Protein AF-A0A399ZUR5-F1 (afdb_monomer_lite)

Sequence (397 aa):
MTLDLLDHIRLSGPAFSEPFVRYNLEPELAKRRLLPKTSGAEGDELHSSWESYRHRLRELVMTGGPVRVCNHVLEPLVKRLGYDELAPAPAVQTREGLEEGGLLFTTASGARLRAWAAGFDEDLAAPARRGHAYRFSHLRVAQRVLLASGERIGLLTNGVELRILLCDPARPDSQIEIPIDPVWKRSRTVPDSYRLLLALCSPAGVTALPELVEGARLQQSRVTRELRTQARQAVEGFLQAVLDHPDNEERLAAHPDPDRLARRLWREGLVTVYRLLFILKLEASDDPARALGFASTSLWRNSFSPTVTLARYARQVLDHNLESGCLLEMGLRNLFRLFAEGLHCTELSVKPLGGALFGAHATPLLSDLRWDERGVAWLLDRLLWTPQKRGADARTR

pLDDT: mean 88.59, std 11.27, range [30.28, 98.75]

Secondary structure (DSSP, 8-state):
-----TTT-EEESSSS-HHHIIIIIHHHHHHTT-SPP-SHHHHHHHHHHHHHHHHHHHH--S---HHHHIIIIITTHHHHTT-SEEEEPPPEEETTEEE---EEEE-TT--EEEEEE-STT--TTSBSSTT--GGGBHHHHHHHHHHHTT-SEEEEE-SSEEEEEE--TTS--EEEEEEIIIIIHH-SS--HHHHHHHHHHSHHHHHHHHHHHHHHHHHHHHHHHHHHHHHHHHHHHHHHHHHT-GGGHHHHHT-S-HHHHHHHHHHHHHHHHHHHHHHHHHHS---TTTS-TTTTSHHHHHHT-IIIIIHHHHHHHHHH----TTHHHHHHHHHHHHHHH-EE-SS-EE----HHHHSTTSSHHHHHS---HHHHHHHHHHHHSPPPPTT-SS---

Radius of gyration: 26.9 Å; chains: 1; bounding box: 62×54×74 Å

Foldseek 3Di:
DQAPPPVFKDKDFQLFDPVCNRPPLVVVLVVLVLFFDCDDPSVVVLLVLLVVLLVLLLVPDQWWFQVSLCVSHPVSCLVVLPFDDKAFDAWFQFPVGTAGQAIWGAHPVGQIAHEGEGAAPDDQQDAPDPPDDSCNGVVNRNQRSCVRVVFQWYWYYNSQWIKIWGHDPVGDIMIMIGGCPPPSNPDSHCHSVNSVCSSCSHSSNSVCSVVSSVVNVVVVVVVVVLLVVLLVQLLVLQLVQLVPDPVCPVVLVVDPDPVVVVVLSSQLSVLLLVLVVQQVQQLPDPDCVSHQVLSPPPCCQCQADLQHNLLVVLCCCVVVVDCPPCRLVVNSVVNLVCQQVPDDDPRHGHDRPDDCRSNPPNRVPVVPTDGDSNSSSSSSCSNRWRDDDPDDDDTDD

Structure (mmCIF, N/CA/C/O backbone):
data_AF-A0A399ZUR5-F1
#
_entry.id   AF-A0A399ZUR5-F1
#
loop_
_atom_site.group_PDB
_atom_site.id
_atom_site.type_symbol
_atom_site.label_atom_id
_atom_site.label_alt_id
_atom_site.label_comp_id
_atom_site.label_asym_id
_atom_site.label_entity_id
_atom_site.label_seq_id
_atom_site.pdbx_PDB_ins_code
_atom_site.Cartn_x
_atom_site.Cartn_y
_atom_site.Cartn_z
_atom_site.occupancy
_atom_site.B_iso_or_equiv
_atom_site.auth_seq_id
_atom_site.auth_comp_id
_atom_site.auth_asym_id
_atom_site.auth_atom_id
_atom_site.pdbx_PDB_model_num
ATOM 1 N N . MET A 1 1 ? -9.290 -18.585 1.845 1.00 53.56 1 MET A N 1
ATOM 2 C CA . MET A 1 1 ? -9.753 -17.466 1.004 1.00 53.56 1 MET A CA 1
ATOM 3 C C . MET A 1 1 ? -8.789 -16.338 1.240 1.00 53.56 1 MET A C 1
ATOM 5 O O . MET A 1 1 ? -8.548 -16.060 2.408 1.00 53.56 1 MET A O 1
ATOM 9 N N . THR A 1 2 ? -8.234 -15.785 0.167 1.00 68.44 2 THR A N 1
ATOM 10 C CA . THR A 1 2 ? -7.285 -14.676 0.225 1.00 68.44 2 THR A CA 1
ATOM 11 C C . THR A 1 2 ? -7.969 -13.430 0.795 1.00 68.44 2 THR A C 1
ATOM 13 O O . THR A 1 2 ? -9.122 -13.191 0.443 1.00 68.44 2 THR A O 1
ATOM 16 N N . LEU A 1 3 ? -7.303 -12.667 1.665 1.00 78.00 3 LEU A N 1
ATOM 17 C CA . LEU A 1 3 ? -7.837 -11.413 2.202 1.00 78.00 3 LEU A CA 1
ATOM 18 C C . LEU A 1 3 ? -7.955 -10.376 1.081 1.00 78.00 3 LEU A C 1
ATOM 20 O O . LEU A 1 3 ? -6.942 -9.925 0.543 1.00 78.00 3 LEU A O 1
ATOM 24 N N . ASP A 1 4 ? -9.178 -9.960 0.775 1.00 83.38 4 ASP A N 1
ATOM 25 C CA . ASP A 1 4 ? -9.443 -8.891 -0.181 1.00 83.38 4 ASP A CA 1
ATOM 26 C C . ASP A 1 4 ? -9.521 -7.544 0.550 1.00 83.38 4 ASP A C 1
ATOM 28 O O . ASP A 1 4 ? -10.554 -7.118 1.073 1.00 83.38 4 ASP A O 1
ATOM 32 N N . LEU A 1 5 ? -8.353 -6.921 0.707 1.00 86.00 5 LEU A N 1
ATOM 33 C CA . LEU A 1 5 ? -8.187 -5.728 1.538 1.00 86.00 5 LEU A CA 1
ATOM 34 C C . LEU A 1 5 ? -8.194 -4.433 0.735 1.00 86.00 5 LEU A C 1
ATOM 36 O O . LEU A 1 5 ? -8.761 -3.442 1.192 1.00 86.00 5 LEU A O 1
ATOM 40 N N . LEU A 1 6 ? -7.525 -4.417 -0.417 1.00 83.12 6 LEU A N 1
ATOM 41 C CA . LEU A 1 6 ? -7.164 -3.181 -1.117 1.00 83.12 6 LEU A CA 1
ATOM 42 C C . LEU A 1 6 ? -8.370 -2.449 -1.711 1.00 83.12 6 LEU A C 1
ATOM 44 O O . LEU A 1 6 ? -8.333 -1.228 -1.826 1.00 83.12 6 LEU A O 1
ATOM 48 N N . ASP A 1 7 ? -9.464 -3.164 -1.957 1.00 81.50 7 ASP A N 1
ATOM 49 C CA . ASP A 1 7 ? -10.730 -2.580 -2.404 1.00 81.50 7 ASP A CA 1
ATOM 50 C C . ASP A 1 7 ? -11.490 -1.871 -1.266 1.00 81.50 7 ASP A C 1
ATOM 52 O O . ASP A 1 7 ? -12.472 -1.155 -1.491 1.00 81.50 7 ASP A O 1
ATOM 56 N N . HIS A 1 8 ? -11.068 -2.073 -0.014 1.00 84.50 8 HIS A N 1
ATOM 57 C CA . HIS A 1 8 ? -11.822 -1.682 1.180 1.00 84.50 8 HIS A CA 1
ATOM 58 C C . HIS A 1 8 ? -11.014 -0.896 2.215 1.00 84.50 8 HIS A C 1
ATOM 60 O O . HIS A 1 8 ? -11.587 -0.470 3.219 1.00 84.50 8 HIS A O 1
ATOM 66 N N . ILE A 1 9 ? -9.714 -0.687 1.998 1.00 91.38 9 ILE A N 1
ATOM 67 C CA . ILE A 1 9 ? -8.847 0.113 2.871 1.00 91.38 9 ILE A CA 1
ATOM 68 C C . ILE A 1 9 ? -8.021 1.101 2.051 1.00 91.38 9 ILE A C 1
ATOM 70 O O . ILE A 1 9 ? -7.753 0.876 0.875 1.00 91.38 9 ILE A O 1
ATOM 74 N N . ARG A 1 10 ? -7.546 2.175 2.687 1.00 90.50 10 ARG A N 1
ATOM 75 C CA . ARG A 1 10 ? -6.515 3.048 2.109 1.00 90.50 10 ARG A CA 1
ATOM 76 C C . ARG A 1 10 ? -5.242 2.956 2.930 1.00 90.50 10 ARG A C 1
ATOM 78 O O . ARG A 1 10 ? -5.274 3.000 4.157 1.00 90.50 10 ARG A O 1
ATOM 85 N N . LEU A 1 11 ? -4.115 2.824 2.242 1.00 90.25 11 LEU A N 1
ATOM 86 C CA . LEU A 1 11 ? -2.793 2.754 2.853 1.00 90.25 11 LEU A CA 1
ATOM 87 C C . LEU A 1 11 ? -2.078 4.089 2.665 1.00 90.25 11 LEU A C 1
ATOM 89 O O . LEU A 1 11 ? -2.054 4.644 1.566 1.00 90.25 11 LEU A O 1
ATOM 93 N N . SER A 1 12 ? -1.450 4.581 3.726 1.00 86.25 12 SER A N 1
ATOM 94 C CA . SER A 1 12 ? -0.577 5.751 3.673 1.00 86.25 12 SER A CA 1
ATOM 95 C C . SER A 1 12 ? 0.678 5.499 4.503 1.00 86.25 12 SER A C 1
ATOM 97 O O . SER A 1 12 ? 0.618 4.882 5.564 1.00 86.25 12 SER A O 1
ATOM 99 N N . GLY A 1 13 ? 1.823 5.970 4.012 1.00 85.69 13 GLY A N 1
ATOM 100 C CA . GLY A 1 13 ? 3.133 5.754 4.628 1.00 85.69 13 GLY A CA 1
ATOM 101 C C . GLY A 1 13 ? 3.808 4.419 4.260 1.00 85.69 13 GLY A C 1
ATOM 102 O O . GLY A 1 13 ? 3.255 3.616 3.509 1.00 85.69 13 GLY A O 1
ATOM 103 N N . PRO A 1 14 ? 5.057 4.206 4.718 1.00 87.31 14 PRO A N 1
ATOM 104 C CA . PRO A 1 14 ? 5.902 3.100 4.264 1.00 87.31 14 PRO A CA 1
ATOM 105 C C . PRO A 1 14 ? 5.756 1.767 5.022 1.00 87.31 14 PRO A C 1
ATOM 107 O O . PRO A 1 14 ? 6.392 0.800 4.613 1.00 87.31 14 PRO A O 1
ATOM 110 N N . ALA A 1 15 ? 4.997 1.684 6.122 1.00 91.38 15 ALA A N 1
ATOM 111 C CA . ALA A 1 15 ? 4.987 0.494 6.986 1.00 91.38 15 ALA A CA 1
ATOM 112 C C . ALA A 1 15 ? 4.509 -0.773 6.260 1.00 91.38 15 ALA A C 1
ATOM 114 O O . ALA A 1 15 ? 5.125 -1.830 6.392 1.00 91.38 15 ALA A O 1
ATOM 115 N N . PHE A 1 16 ? 3.450 -0.651 5.455 1.00 91.19 16 PHE A N 1
ATOM 116 C CA . PHE A 1 16 ? 2.972 -1.713 4.578 1.00 91.19 16 PHE A CA 1
ATOM 117 C C . PHE A 1 16 ? 2.807 -1.179 3.160 1.00 91.19 16 PHE A C 1
ATOM 119 O O . PHE A 1 16 ? 1.973 -0.317 2.895 1.00 91.19 16 PHE A O 1
ATOM 126 N N . SER A 1 17 ? 3.607 -1.710 2.237 1.00 85.56 17 SER A N 1
ATOM 127 C CA . SER A 1 17 ? 3.433 -1.434 0.812 1.00 85.56 17 SER A CA 1
ATOM 128 C C . SER A 1 17 ? 2.239 -2.209 0.254 1.00 85.56 17 SER A C 1
ATOM 130 O O . SER A 1 17 ? 1.956 -3.320 0.703 1.00 85.56 17 SER A O 1
ATOM 132 N N . GLU A 1 18 ? 1.574 -1.662 -0.763 1.00 84.19 18 GLU A N 1
ATOM 133 C CA . GLU A 1 18 ? 0.450 -2.333 -1.424 1.00 84.19 18 GLU A CA 1
ATOM 134 C C . GLU A 1 18 ? 0.791 -3.764 -1.900 1.00 84.19 18 GLU A C 1
ATOM 136 O O . GLU A 1 18 ? 0.020 -4.676 -1.592 1.00 84.19 18 GLU A O 1
ATOM 141 N N . PRO A 1 19 ? 1.956 -4.038 -2.534 1.00 81.94 19 PRO A N 1
ATOM 142 C CA . PRO A 1 19 ? 2.322 -5.406 -2.901 1.00 81.94 19 PRO A CA 1
ATOM 143 C C . PRO A 1 19 ? 2.456 -6.339 -1.694 1.00 81.94 19 PRO A C 1
ATOM 145 O O . PRO A 1 19 ? 2.047 -7.496 -1.760 1.00 81.94 19 PRO A O 1
ATOM 148 N N . PHE A 1 20 ? 3.001 -5.846 -0.577 1.00 88.44 20 PHE A N 1
ATOM 149 C CA . PHE A 1 20 ? 3.108 -6.648 0.639 1.00 88.44 20 PHE A CA 1
ATOM 150 C C . PHE A 1 20 ? 1.724 -7.006 1.187 1.00 88.44 20 PHE A C 1
ATOM 152 O O . PHE A 1 20 ? 1.493 -8.162 1.533 1.00 88.44 20 PHE A O 1
ATOM 159 N N . VAL A 1 21 ? 0.792 -6.048 1.219 1.00 89.94 21 VAL A N 1
ATOM 160 C CA . VAL A 1 21 ? -0.595 -6.297 1.642 1.00 89.94 21 VAL A CA 1
ATOM 161 C C . VAL A 1 21 ? -1.270 -7.324 0.736 1.00 89.94 21 VAL A C 1
ATOM 163 O O . VAL A 1 21 ? -1.877 -8.263 1.243 1.00 89.94 21 VAL A O 1
ATOM 166 N N . ARG A 1 22 ? -1.098 -7.196 -0.585 1.00 85.00 22 ARG A N 1
ATOM 167 C CA . ARG A 1 22 ? -1.724 -8.073 -1.583 1.00 85.00 22 ARG A CA 1
ATOM 168 C C . ARG A 1 22 ? -1.216 -9.517 -1.536 1.00 85.00 22 ARG A C 1
ATOM 170 O O . ARG A 1 22 ? -2.002 -10.439 -1.711 1.00 85.00 22 ARG A O 1
ATOM 177 N N . TYR A 1 23 ? 0.087 -9.721 -1.333 1.00 83.38 23 TYR A N 1
ATOM 178 C CA . TYR A 1 23 ? 0.712 -11.032 -1.565 1.00 83.38 23 TYR A CA 1
ATOM 179 C C . TYR A 1 23 ? 1.336 -11.685 -0.330 1.00 83.38 23 TYR A C 1
ATOM 181 O O . TYR A 1 23 ? 1.605 -12.887 -0.347 1.00 83.38 23 TYR A O 1
ATOM 189 N N . ASN A 1 24 ? 1.621 -10.930 0.733 1.00 89.56 24 ASN A N 1
ATOM 190 C CA . ASN A 1 24 ? 2.443 -11.422 1.843 1.00 89.56 24 ASN A CA 1
ATOM 191 C C . ASN A 1 24 ? 1.824 -11.224 3.225 1.00 89.56 24 ASN A C 1
ATOM 193 O O . ASN A 1 24 ? 2.111 -12.022 4.115 1.00 89.56 24 ASN A O 1
ATOM 197 N N . LEU A 1 25 ? 0.975 -10.213 3.414 1.00 92.88 25 LEU A N 1
ATOM 198 C CA . LEU A 1 25 ? 0.419 -9.897 4.725 1.00 92.88 25 LEU A CA 1
ATOM 199 C C . LEU A 1 25 ? -0.389 -11.066 5.295 1.00 92.88 25 LEU A C 1
ATOM 201 O O . LEU A 1 25 ? -0.134 -11.483 6.420 1.00 92.88 25 LEU A O 1
ATOM 205 N N . GLU A 1 26 ? -1.313 -11.639 4.525 1.00 92.38 26 GLU A N 1
ATOM 206 C CA . GLU A 1 26 ? -2.107 -12.780 4.991 1.00 92.38 26 GLU A CA 1
ATOM 207 C C . GLU A 1 26 ? -1.239 -14.000 5.359 1.00 92.38 26 GLU A C 1
ATOM 209 O O . GLU A 1 26 ? -1.382 -14.476 6.488 1.00 92.38 26 GLU A O 1
ATOM 214 N N . PRO A 1 27 ? -0.307 -14.488 4.509 1.00 91.88 27 PRO A N 1
ATOM 215 C CA . PRO A 1 27 ? 0.620 -15.549 4.901 1.00 91.88 27 PRO A CA 1
ATOM 216 C C . PRO A 1 27 ? 1.404 -15.249 6.185 1.00 91.88 27 PRO A C 1
ATOM 218 O O . PRO A 1 27 ? 1.560 -16.131 7.032 1.00 91.88 27 PRO A O 1
ATOM 221 N N . GLU A 1 28 ? 1.887 -14.015 6.361 1.00 94.19 28 GLU A N 1
ATOM 222 C CA . GLU A 1 28 ? 2.661 -13.615 7.542 1.00 94.19 28 GLU A CA 1
ATOM 223 C C . GLU A 1 28 ? 1.810 -13.555 8.820 1.00 94.19 28 GLU A C 1
ATOM 225 O O . GLU A 1 28 ? 2.293 -13.933 9.895 1.00 94.19 28 GLU A O 1
ATOM 230 N N . LEU A 1 29 ? 0.544 -13.135 8.714 1.00 95.44 29 LEU A N 1
ATOM 231 C CA . LEU A 1 29 ? -0.417 -13.159 9.819 1.00 95.44 29 LEU A CA 1
ATOM 232 C C . LEU A 1 29 ? -0.864 -14.593 10.146 1.00 95.44 29 LEU A C 1
ATOM 234 O O . LEU A 1 29 ? -0.933 -14.967 11.318 1.00 95.44 29 LEU A O 1
ATOM 238 N N . ALA A 1 30 ? -1.113 -15.424 9.130 1.00 92.81 30 ALA A N 1
ATOM 239 C CA . ALA A 1 30 ? -1.493 -16.826 9.289 1.00 92.81 30 ALA A CA 1
ATOM 240 C C . ALA A 1 30 ? -0.376 -17.649 9.947 1.00 92.81 30 ALA A C 1
ATOM 242 O O . ALA A 1 30 ? -0.632 -18.407 10.883 1.00 92.81 30 ALA A O 1
ATOM 243 N N . LYS A 1 31 ? 0.883 -17.442 9.531 1.00 93.31 31 LYS A N 1
ATOM 244 C CA . LYS A 1 31 ? 2.070 -18.064 10.143 1.00 93.31 31 LYS A CA 1
ATOM 245 C C . LYS A 1 31 ? 2.164 -17.777 11.644 1.00 93.31 31 LYS A C 1
ATOM 247 O O . LYS A 1 31 ? 2.582 -18.641 12.411 1.00 93.31 31 LYS A O 1
ATOM 252 N N . ARG A 1 32 ? 1.750 -16.578 12.058 1.00 94.62 32 ARG A N 1
ATOM 253 C CA . ARG A 1 32 ? 1.715 -16.136 13.460 1.00 94.62 32 ARG A CA 1
ATOM 254 C C . ARG A 1 32 ? 0.411 -16.478 14.180 1.00 94.62 32 ARG A C 1
ATOM 256 O O . ARG A 1 32 ? 0.279 -16.151 15.352 1.00 94.62 32 ARG A O 1
ATOM 263 N N . ARG A 1 33 ? -0.528 -17.153 13.505 1.00 94.56 33 ARG A N 1
ATOM 264 C CA . ARG A 1 33 ? -1.856 -17.515 14.027 1.00 94.56 33 ARG A CA 1
ATOM 265 C C . ARG A 1 33 ? -2.650 -16.298 14.522 1.00 94.56 33 ARG A C 1
ATOM 267 O O . ARG A 1 33 ? -3.378 -16.395 15.501 1.00 94.56 33 ARG A O 1
ATOM 274 N N . LEU A 1 34 ? -2.488 -15.158 13.846 1.00 95.50 34 LEU A N 1
ATOM 275 C CA . LEU A 1 34 ? -3.162 -13.902 14.196 1.00 95.50 34 LEU A CA 1
ATOM 276 C C . LEU A 1 34 ? -4.521 -13.744 13.510 1.00 95.50 34 LEU A C 1
ATOM 278 O O . LEU A 1 34 ? -5.352 -12.968 13.970 1.00 95.50 34 LEU A O 1
ATOM 282 N N . LEU A 1 35 ? -4.749 -14.443 12.394 1.00 93.31 35 LEU A N 1
ATOM 283 C CA . LEU A 1 35 ? -6.020 -14.354 11.681 1.00 93.31 35 LEU A CA 1
ATOM 284 C C . LEU A 1 35 ? -7.082 -15.225 12.356 1.00 93.31 35 LEU A C 1
ATOM 286 O O . LEU A 1 35 ? -6.835 -16.420 12.543 1.00 93.31 35 LEU A O 1
ATOM 290 N N . PRO A 1 36 ? -8.272 -14.670 12.642 1.00 89.50 36 PRO A N 1
ATOM 291 C CA . PRO A 1 36 ? -9.386 -15.466 13.131 1.00 89.50 36 PRO A CA 1
ATOM 292 C C . PRO A 1 36 ? -9.854 -16.429 12.037 1.00 89.50 36 PRO A C 1
ATOM 294 O O . PRO A 1 36 ? -9.847 -16.089 10.839 1.00 89.50 36 PRO A O 1
ATOM 297 N N . LYS A 1 37 ? -10.274 -17.632 12.437 1.00 87.62 37 LYS A N 1
ATOM 298 C CA . LYS A 1 37 ? -10.840 -18.595 11.488 1.00 87.62 37 LYS A CA 1
ATOM 299 C C . LYS A 1 37 ? -12.231 -18.151 11.050 1.00 87.62 37 LYS A C 1
ATOM 301 O O . LYS A 1 37 ? -13.008 -17.605 11.820 1.00 87.62 37 LYS A O 1
ATOM 306 N N . THR A 1 38 ? -12.556 -18.429 9.792 1.00 87.25 38 THR A N 1
ATOM 307 C CA . THR A 1 38 ? -13.847 -18.081 9.175 1.00 87.25 38 THR A CA 1
ATOM 308 C C . THR A 1 38 ? -14.752 -19.290 8.955 1.00 87.25 38 THR A C 1
ATOM 310 O O . THR A 1 38 ? -15.735 -19.196 8.230 1.00 87.25 38 THR A O 1
ATOM 313 N N . SER A 1 39 ? -14.413 -20.443 9.535 1.00 86.38 39 SER A N 1
ATOM 314 C CA . SER A 1 39 ? -15.142 -21.700 9.337 1.00 86.38 39 SER A CA 1
ATOM 315 C C . SER A 1 39 ? -15.297 -22.459 10.651 1.00 86.38 39 SER A C 1
ATOM 317 O O . SER A 1 39 ? -14.460 -22.320 11.546 1.00 86.38 39 SER A O 1
ATOM 319 N N . GLY A 1 40 ? -16.354 -23.269 10.742 1.00 90.94 40 GLY A N 1
ATOM 320 C CA . GLY A 1 40 ? -16.732 -23.978 11.965 1.00 90.94 40 GLY A CA 1
ATOM 321 C C . GLY A 1 40 ? -17.235 -23.032 13.059 1.00 90.94 40 GLY A C 1
ATOM 322 O O . GLY A 1 40 ? -17.515 -21.866 12.793 1.00 90.94 40 GLY A O 1
ATOM 323 N N . ALA A 1 41 ? -17.281 -23.528 14.299 1.00 91.12 41 ALA A N 1
ATOM 324 C CA . ALA A 1 41 ? -17.815 -22.787 15.446 1.00 91.12 41 ALA A CA 1
ATOM 325 C C . ALA A 1 41 ? -17.152 -21.409 15.652 1.00 91.12 41 ALA A C 1
ATOM 327 O O . ALA A 1 41 ? -17.837 -20.423 15.891 1.00 91.12 41 ALA A O 1
ATOM 328 N N . GLU A 1 42 ? -15.830 -21.314 15.470 1.00 88.75 42 GLU A N 1
ATOM 329 C CA . GLU A 1 42 ? -15.084 -20.047 15.572 1.00 88.75 42 GLU A CA 1
ATOM 330 C C . GLU A 1 42 ? -15.522 -19.030 14.496 1.00 88.75 42 GLU A C 1
ATOM 332 O O . GLU A 1 42 ? -15.595 -17.829 14.750 1.00 88.75 42 GLU A O 1
ATOM 337 N N . GLY A 1 43 ? -15.866 -19.512 13.295 1.00 92.19 43 GLY A N 1
ATOM 338 C CA . GLY A 1 43 ? -16.413 -18.681 12.223 1.00 92.19 43 GLY A CA 1
ATOM 339 C C . GLY A 1 43 ? -17.826 -18.176 12.525 1.00 92.19 43 GLY A C 1
ATOM 340 O O . GLY A 1 43 ? -18.122 -17.007 12.269 1.00 92.19 43 GLY A O 1
ATOM 341 N N . ASP A 1 44 ? -18.672 -19.024 13.112 1.00 93.12 44 ASP A N 1
ATOM 342 C CA . ASP A 1 44 ? -20.039 -18.664 13.511 1.00 93.12 44 ASP A CA 1
ATOM 343 C C . ASP A 1 44 ? -20.038 -17.628 14.650 1.00 93.12 44 ASP A C 1
ATOM 345 O O . ASP A 1 44 ? -20.806 -16.657 14.632 1.00 93.12 44 ASP A O 1
ATOM 349 N N . GLU A 1 45 ? -19.121 -17.775 15.611 1.00 93.94 45 GLU A N 1
ATOM 350 C CA . GLU A 1 45 ? -18.876 -16.798 16.677 1.00 93.94 45 GLU A CA 1
ATOM 351 C C . GLU A 1 45 ? -18.376 -15.461 16.118 1.00 93.94 45 GLU A C 1
ATOM 353 O O . GLU A 1 45 ? -18.889 -14.400 16.491 1.00 93.94 45 GLU A O 1
ATOM 358 N N . LEU A 1 46 ? -17.422 -15.491 15.180 1.00 95.25 46 LEU A N 1
ATOM 359 C CA . LEU A 1 46 ? -16.919 -14.290 14.512 1.00 95.25 46 LEU A CA 1
ATOM 360 C C . LEU A 1 46 ? -18.039 -13.556 13.765 1.00 95.25 46 LEU A C 1
ATOM 362 O O . LEU A 1 46 ? -18.144 -12.331 13.862 1.00 95.25 46 LEU A O 1
ATOM 366 N N . HIS A 1 47 ? -18.895 -14.290 13.051 1.00 95.81 47 HIS A N 1
ATOM 367 C CA . HIS A 1 47 ? -20.031 -13.715 12.337 1.00 95.81 47 HIS A CA 1
ATOM 368 C C . HIS A 1 47 ? -21.049 -13.079 13.293 1.00 95.81 47 HIS A C 1
ATOM 370 O O . HIS A 1 47 ? -21.455 -11.933 13.096 1.00 95.81 47 HIS A O 1
ATOM 376 N N . SER A 1 48 ? -21.399 -13.773 14.377 1.00 95.62 48 SER A N 1
ATOM 377 C CA . SER A 1 48 ? -22.325 -13.271 15.402 1.00 95.62 48 SER A CA 1
ATOM 378 C C . SER A 1 48 ? -21.778 -12.026 16.117 1.00 95.62 48 SER A C 1
ATOM 380 O O . SER A 1 48 ? -22.498 -11.048 16.358 1.00 95.62 48 SER A O 1
ATOM 382 N N . SER A 1 49 ? -20.475 -12.032 16.415 1.00 95.94 49 SER A N 1
ATOM 383 C CA . SER A 1 49 ? -19.754 -10.896 16.995 1.00 95.94 49 SER A CA 1
ATOM 384 C C . SER A 1 49 ? -19.742 -9.689 16.055 1.00 95.94 49 SER A C 1
ATOM 386 O O . SER A 1 49 ? -19.977 -8.560 16.512 1.00 95.94 49 SER A O 1
ATOM 388 N N . TRP A 1 50 ? -19.512 -9.926 14.758 1.00 97.25 50 TRP A N 1
ATOM 389 C CA . TRP A 1 50 ? -19.552 -8.908 13.711 1.00 97.25 50 TRP A CA 1
ATOM 390 C C . TRP A 1 50 ? -20.942 -8.296 13.560 1.00 97.25 50 TRP A C 1
ATOM 392 O O . TRP A 1 50 ? -21.058 -7.077 13.622 1.00 97.25 50 TRP A O 1
ATOM 402 N N . GLU A 1 51 ? -21.999 -9.099 13.426 1.00 97.00 51 GLU A N 1
ATOM 403 C CA . GLU A 1 51 ? -23.365 -8.581 13.270 1.00 97.00 51 GLU A CA 1
ATOM 404 C C . GLU A 1 51 ? -23.779 -7.721 14.471 1.00 97.00 51 GLU A C 1
ATOM 406 O O . GLU A 1 51 ? -24.311 -6.620 14.306 1.00 97.00 51 GLU A O 1
ATOM 411 N N . SER A 1 52 ? -23.417 -8.147 15.684 1.00 96.50 52 SER A N 1
ATOM 412 C CA . SER A 1 52 ? -23.630 -7.353 16.898 1.00 96.50 52 SER A CA 1
ATOM 413 C C . SER A 1 52 ? -22.859 -6.025 16.875 1.00 96.50 52 SER A C 1
ATOM 415 O O . SER A 1 52 ? -23.382 -4.994 17.296 1.00 96.50 52 SER A O 1
ATOM 417 N N . TYR A 1 53 ? -21.616 -6.018 16.379 1.00 97.81 53 TYR A N 1
ATOM 418 C CA . TYR A 1 53 ? -20.817 -4.793 16.272 1.00 97.81 53 TYR A CA 1
ATOM 419 C C . TYR A 1 53 ? -21.362 -3.854 15.199 1.00 97.81 53 TYR A C 1
ATOM 421 O O . TYR A 1 53 ? -21.568 -2.668 15.442 1.00 97.81 53 TYR A O 1
ATOM 429 N N . ARG A 1 54 ? -21.671 -4.398 14.026 1.00 96.94 54 ARG A N 1
ATOM 430 C CA . ARG A 1 54 ? -22.288 -3.681 12.918 1.00 96.94 54 ARG A CA 1
ATOM 431 C C . ARG A 1 54 ? -23.604 -3.031 13.330 1.00 96.94 54 ARG A C 1
ATOM 433 O O . ARG A 1 54 ? -23.869 -1.907 12.906 1.00 96.94 54 ARG A O 1
ATOM 440 N N . HIS A 1 55 ? -24.414 -3.693 14.157 1.00 95.44 55 HIS A N 1
ATOM 441 C CA . HIS A 1 55 ? -25.629 -3.094 14.705 1.00 95.44 55 HIS A CA 1
ATOM 442 C C . HIS A 1 55 ? -25.312 -1.826 15.512 1.00 95.44 55 HIS A C 1
ATOM 444 O O . HIS A 1 55 ? -25.871 -0.773 15.215 1.00 95.44 55 HIS A O 1
ATOM 450 N N . ARG A 1 56 ? -24.326 -1.880 16.422 1.00 95.56 56 ARG A N 1
ATOM 451 C CA . ARG A 1 56 ? -23.844 -0.696 17.163 1.00 95.56 56 ARG A CA 1
ATOM 452 C C . ARG A 1 56 ? -23.327 0.406 16.243 1.00 95.56 56 ARG A C 1
ATOM 454 O O . ARG A 1 56 ? -23.673 1.567 16.426 1.00 95.56 56 ARG A O 1
ATOM 461 N N . LEU A 1 57 ? -22.565 0.062 15.205 1.00 95.81 57 LEU A N 1
ATOM 462 C CA . LEU A 1 57 ? -22.092 1.045 14.225 1.00 95.81 57 LEU A CA 1
ATOM 463 C C . LEU A 1 57 ? -23.252 1.735 13.489 1.00 95.81 57 LEU A C 1
ATOM 465 O O . LEU A 1 57 ? -23.156 2.914 13.158 1.00 95.81 57 LEU A O 1
ATOM 469 N N . ARG A 1 58 ? -24.360 1.031 13.234 1.00 93.81 58 ARG A N 1
ATOM 470 C CA . ARG A 1 58 ? -25.556 1.600 12.590 1.00 93.81 58 ARG A CA 1
ATOM 471 C C . ARG A 1 58 ? -26.377 2.499 13.517 1.00 93.81 58 ARG A C 1
ATOM 473 O O . ARG A 1 58 ? -27.068 3.377 13.011 1.00 93.81 58 ARG A O 1
ATOM 480 N N . GLU A 1 59 ? -26.295 2.307 14.832 1.00 93.25 59 GLU A N 1
ATOM 481 C CA . GLU A 1 59 ? -26.921 3.185 15.836 1.00 93.25 59 GLU A CA 1
ATOM 482 C C . GLU A 1 59 ? -26.206 4.546 15.960 1.00 93.25 59 GLU A C 1
ATOM 484 O O . GLU A 1 59 ? -26.766 5.510 16.498 1.00 93.25 59 GLU A O 1
ATOM 489 N N . LEU A 1 60 ? -24.980 4.660 15.431 1.00 91.44 60 LEU A N 1
ATOM 490 C CA . LEU A 1 60 ? -24.269 5.929 15.340 1.00 91.44 60 LEU A CA 1
ATOM 491 C C . LEU A 1 60 ? -24.932 6.840 14.291 1.00 91.44 60 LEU A C 1
ATOM 493 O O . LEU A 1 60 ? -24.684 6.736 13.086 1.00 91.44 60 LEU A O 1
ATOM 497 N N . VAL A 1 61 ? -25.795 7.727 14.790 1.00 79.31 61 VAL A N 1
ATOM 498 C CA . VAL A 1 61 ? -26.471 8.809 14.053 1.00 79.31 61 VAL A CA 1
ATOM 499 C C . VAL A 1 61 ? -25.440 9.789 13.473 1.00 79.31 61 VAL A C 1
ATOM 501 O O . VAL A 1 61 ? -24.354 9.930 14.029 1.00 79.31 61 VAL A O 1
ATOM 504 N N . MET A 1 62 ? -25.788 10.501 12.391 1.00 79.38 62 MET A N 1
ATOM 505 C CA . MET A 1 62 ? -24.892 11.429 11.672 1.00 79.38 62 MET A CA 1
ATOM 506 C C . MET A 1 62 ? -24.454 12.686 12.457 1.00 79.38 62 MET A C 1
ATOM 508 O O . MET A 1 62 ? -23.961 13.646 11.872 1.00 79.38 62 MET A O 1
ATOM 512 N N . THR A 1 63 ? -24.677 12.729 13.767 1.00 79.75 63 THR A N 1
ATOM 513 C CA . THR A 1 63 ? -24.241 13.806 14.655 1.00 79.75 63 THR A CA 1
ATOM 514 C C . THR A 1 63 ? -23.838 13.217 16.005 1.00 79.75 63 THR A C 1
ATOM 516 O O . THR A 1 63 ? -24.505 12.336 16.557 1.00 79.75 63 THR A O 1
ATOM 519 N N . GLY A 1 64 ? -22.729 13.696 16.567 1.00 84.38 64 GLY A N 1
ATOM 520 C CA . GLY A 1 64 ? -22.258 13.240 17.871 1.00 84.38 64 GLY A CA 1
ATOM 521 C C . GLY A 1 64 ? -20.861 13.742 18.203 1.00 84.38 64 GLY A C 1
ATOM 522 O O . GLY A 1 64 ? -20.029 13.893 17.319 1.00 84.38 64 GLY A O 1
ATOM 523 N N . GLY A 1 65 ? -20.602 13.998 19.485 1.00 93.38 65 GLY A N 1
ATOM 524 C CA . GLY A 1 65 ? -19.260 14.334 19.961 1.00 93.38 65 GLY A CA 1
ATOM 525 C C . GLY A 1 65 ? -18.359 13.102 20.157 1.00 93.38 65 GLY A C 1
ATOM 526 O O . GLY A 1 65 ? -18.839 11.967 20.049 1.00 93.38 65 GLY A O 1
ATOM 527 N N . PRO A 1 66 ? -17.085 13.319 20.536 1.00 94.56 66 PRO A N 1
ATOM 528 C CA . PRO A 1 66 ? -16.082 12.274 20.778 1.00 94.56 66 PRO A CA 1
ATOM 529 C C . PRO A 1 66 ? -16.553 11.103 21.645 1.00 94.56 66 PRO A C 1
ATOM 531 O O . PRO A 1 66 ? -16.320 9.945 21.311 1.00 94.56 66 PRO A O 1
ATOM 534 N N . VAL A 1 67 ? -17.279 11.390 22.732 1.00 95.56 67 VAL A N 1
ATOM 535 C CA . VAL A 1 67 ? -17.809 10.363 23.646 1.00 95.56 67 VAL A CA 1
ATOM 536 C C . VAL A 1 67 ? -18.792 9.443 22.925 1.00 95.56 67 VAL A C 1
ATOM 538 O O . VAL A 1 67 ? -18.700 8.227 23.028 1.00 95.56 67 VAL A O 1
ATOM 541 N N . ARG A 1 68 ? -19.710 9.993 22.121 1.00 95.94 68 ARG A N 1
ATOM 542 C CA . ARG A 1 68 ? -20.682 9.168 21.391 1.00 95.94 68 ARG A CA 1
ATOM 543 C C . ARG A 1 68 ? -19.987 8.270 20.368 1.00 95.94 68 ARG A C 1
ATOM 545 O O . ARG A 1 68 ? -20.353 7.101 20.258 1.00 95.94 68 ARG A O 1
ATOM 552 N N . VAL A 1 69 ? -19.002 8.807 19.644 1.00 97.12 69 VAL A N 1
ATOM 553 C CA . VAL A 1 69 ? -18.187 8.036 18.693 1.00 97.12 69 VAL A CA 1
ATOM 554 C C . VAL A 1 69 ? -17.436 6.918 19.419 1.00 97.12 69 VAL A C 1
ATOM 556 O O . VAL A 1 69 ? -17.504 5.770 18.985 1.00 97.12 69 VAL A O 1
ATOM 559 N N . CYS A 1 70 ? -16.804 7.213 20.559 1.00 97.50 70 CYS A N 1
ATOM 560 C CA . CYS A 1 70 ? -16.142 6.216 21.401 1.00 97.50 70 CYS A CA 1
ATOM 561 C C . CYS A 1 70 ? -17.086 5.062 21.767 1.00 97.50 70 CYS A C 1
ATOM 563 O O . CYS A 1 70 ? -16.763 3.904 21.503 1.00 97.50 70 CYS A O 1
ATOM 565 N N . ASN A 1 71 ? -18.282 5.373 22.270 1.00 97.19 71 ASN A N 1
ATOM 566 C CA . ASN A 1 71 ? -19.224 4.362 22.753 1.00 97.19 71 ASN A CA 1
ATOM 567 C C . ASN A 1 71 ? -19.763 3.441 21.647 1.00 97.19 71 ASN A C 1
ATOM 569 O O . ASN A 1 71 ? -20.103 2.289 21.902 1.00 97.19 71 ASN A O 1
ATOM 573 N N . HIS A 1 72 ? -19.853 3.927 20.405 1.00 97.38 72 HIS A N 1
ATOM 574 C CA . HIS A 1 72 ? -20.370 3.125 19.287 1.00 97.38 72 HIS A CA 1
ATOM 575 C C . HIS A 1 72 ? -19.264 2.421 18.495 1.00 97.38 72 HIS A C 1
ATOM 577 O O . HIS A 1 72 ? -19.517 1.370 17.906 1.00 97.38 72 HIS A O 1
ATOM 583 N N . VAL A 1 73 ? -18.051 2.984 18.460 1.00 97.69 73 VAL A N 1
ATOM 584 C CA . VAL A 1 73 ? -16.946 2.463 17.643 1.00 97.69 73 VAL A CA 1
ATOM 585 C C . VAL A 1 73 ? -15.910 1.725 18.481 1.00 97.69 73 VAL A C 1
ATOM 587 O O . VAL A 1 73 ? -15.578 0.596 18.131 1.00 97.69 73 VAL A O 1
ATOM 590 N N . LEU A 1 74 ? -15.400 2.329 19.559 1.00 98.38 74 LEU A N 1
ATOM 591 C CA . LEU A 1 74 ? -14.256 1.819 20.327 1.00 98.38 74 LEU A CA 1
ATOM 592 C C . LEU A 1 74 ? -14.672 0.905 21.483 1.00 98.38 74 LEU A C 1
ATOM 594 O O . LEU A 1 74 ? -14.123 -0.187 21.609 1.00 98.38 74 LEU A O 1
ATOM 598 N N . GLU A 1 75 ? -15.652 1.296 22.301 1.00 98.06 75 GLU A N 1
ATOM 599 C CA . GLU A 1 75 ? -16.103 0.478 23.440 1.00 98.06 75 GLU A CA 1
ATOM 600 C C . GLU A 1 75 ? -16.537 -0.941 23.027 1.00 98.06 75 GLU A C 1
ATOM 602 O O . GLU A 1 75 ? -16.110 -1.908 23.667 1.00 98.06 75 GLU A O 1
ATOM 607 N N . PRO A 1 76 ? -17.288 -1.149 21.923 1.00 98.00 76 PRO A N 1
ATOM 608 C CA . PRO A 1 76 ? -17.657 -2.499 21.511 1.00 98.00 76 PRO A CA 1
ATOM 609 C C . PRO A 1 76 ? -16.452 -3.344 21.079 1.00 98.00 76 PRO A C 1
ATOM 611 O O . PRO A 1 76 ? -16.552 -4.573 21.061 1.00 98.00 76 PRO A O 1
ATOM 614 N N . LEU A 1 77 ? -15.321 -2.724 20.728 1.00 98.25 77 LEU A N 1
ATOM 615 C CA . LEU A 1 77 ? -14.112 -3.433 20.321 1.00 98.25 77 LEU A CA 1
ATOM 616 C C . LEU A 1 77 ? -13.328 -4.018 21.497 1.00 98.25 77 LEU A C 1
ATOM 618 O O . LEU A 1 77 ? -12.549 -4.930 21.253 1.00 98.25 77 LEU A O 1
ATOM 622 N N . VAL A 1 78 ? -13.552 -3.583 22.745 1.00 98.19 78 VAL A N 1
ATOM 623 C CA . VAL A 1 78 ? -12.748 -3.994 23.919 1.00 98.19 78 VAL A CA 1
ATOM 624 C C . VAL A 1 78 ? -12.586 -5.507 23.996 1.00 98.19 78 VAL A C 1
ATOM 626 O O . VAL A 1 78 ? -11.487 -6.032 23.822 1.00 98.19 78 VAL A O 1
ATOM 629 N N . LYS A 1 79 ? -13.699 -6.227 24.153 1.00 96.94 79 LYS A N 1
ATOM 630 C CA . LYS A 1 79 ? -13.671 -7.690 24.261 1.00 96.94 79 LYS A CA 1
ATOM 631 C C . LYS A 1 79 ? -13.348 -8.371 22.933 1.00 96.94 79 LYS A C 1
ATOM 633 O O . LYS A 1 79 ? -12.723 -9.423 22.930 1.00 96.94 79 LYS A O 1
ATOM 638 N N . ARG A 1 80 ? -13.714 -7.756 21.802 1.00 97.19 80 ARG A N 1
ATOM 639 C CA . ARG A 1 80 ? -13.467 -8.299 20.452 1.00 97.19 80 ARG A CA 1
ATOM 640 C C . ARG A 1 80 ? -11.984 -8.321 20.095 1.00 97.19 80 ARG A C 1
ATOM 642 O O . ARG A 1 80 ? -11.539 -9.242 19.425 1.00 97.19 80 ARG A O 1
ATOM 649 N N . LEU A 1 81 ? -11.235 -7.326 20.559 1.00 97.56 81 LEU A N 1
ATOM 650 C CA . LEU A 1 81 ? -9.786 -7.237 20.410 1.00 97.56 81 LEU A CA 1
ATOM 651 C C . LEU A 1 81 ? -9.029 -8.031 21.488 1.00 97.56 81 LEU A C 1
ATOM 653 O O . LEU A 1 81 ? -7.811 -8.138 21.408 1.00 97.56 81 LEU A O 1
ATOM 657 N N . GLY A 1 82 ? -9.723 -8.611 22.472 1.00 96.88 82 GLY A N 1
ATOM 658 C CA . GLY A 1 82 ? -9.103 -9.378 23.555 1.00 96.88 82 GLY A CA 1
ATOM 659 C C . GLY A 1 82 ? -8.579 -8.524 24.713 1.00 96.88 82 GLY A C 1
ATOM 660 O O . GLY A 1 82 ? -7.650 -8.947 25.396 1.00 96.88 82 GLY A O 1
ATOM 661 N N . TYR A 1 83 ? -9.153 -7.337 24.929 1.00 98.44 83 TYR A N 1
ATOM 662 C CA . TYR A 1 83 ? -8.870 -6.482 26.084 1.00 98.44 83 TYR A CA 1
ATOM 663 C C . TYR A 1 83 ? -9.959 -6.585 27.152 1.00 98.44 83 TYR A C 1
ATOM 665 O O . TYR A 1 83 ? -11.086 -7.028 26.901 1.00 98.44 83 TYR A O 1
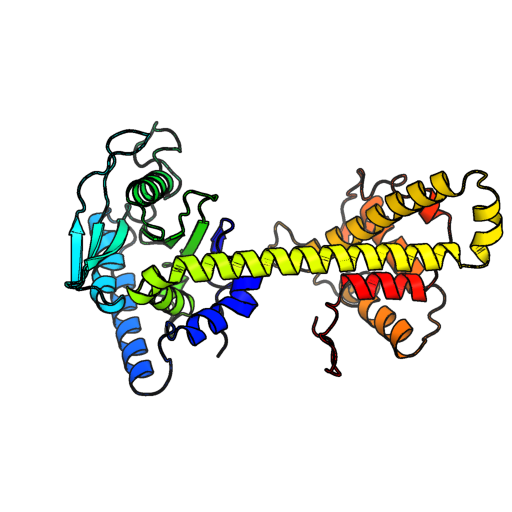ATOM 673 N N . ASP A 1 84 ? -9.614 -6.158 28.361 1.00 97.88 84 ASP A N 1
ATOM 674 C CA . ASP A 1 84 ? -10.493 -6.204 29.520 1.00 97.88 84 ASP A CA 1
ATOM 675 C C . ASP A 1 84 ? -11.280 -4.918 29.719 1.00 97.88 84 ASP A C 1
ATOM 677 O O . ASP A 1 84 ? -12.473 -4.983 30.021 1.00 97.88 84 ASP A O 1
ATOM 681 N N . GLU A 1 85 ? -10.630 -3.782 29.491 1.00 97.38 85 GLU A N 1
ATOM 682 C CA . GLU A 1 85 ? -11.145 -2.455 29.807 1.00 97.38 85 GLU A CA 1
ATOM 683 C C . GLU A 1 85 ? -10.726 -1.430 28.744 1.00 97.38 85 GLU A C 1
ATOM 685 O O . GLU A 1 85 ? -9.718 -1.612 28.057 1.00 97.38 85 GLU A O 1
ATOM 690 N N . LEU A 1 86 ? -11.511 -0.354 28.626 1.00 98.19 86 LEU A N 1
ATOM 691 C CA . LEU A 1 86 ? -11.153 0.886 27.941 1.00 98.19 86 LEU A CA 1
ATOM 692 C C . LEU A 1 86 ? -11.303 2.047 28.924 1.00 98.19 86 LEU A C 1
ATOM 694 O O . LEU A 1 86 ? -12.414 2.325 29.369 1.00 98.19 86 LEU A O 1
ATOM 698 N N . ALA A 1 87 ? -10.207 2.734 29.237 1.00 97.38 87 ALA A N 1
ATOM 699 C CA . ALA A 1 87 ? -10.207 3.826 30.209 1.00 97.38 87 ALA A CA 1
ATOM 700 C C . ALA A 1 87 ? -9.453 5.064 29.693 1.00 97.38 87 ALA A C 1
ATOM 702 O O . ALA A 1 87 ? -8.552 4.930 28.860 1.00 97.38 87 ALA A O 1
ATOM 703 N N . PRO A 1 88 ? -9.774 6.279 30.179 1.00 97.44 88 PRO A N 1
ATOM 704 C CA . PRO A 1 88 ? -8.990 7.478 29.893 1.00 97.44 88 PRO A CA 1
ATOM 705 C C . PRO A 1 88 ? -7.528 7.317 30.308 1.00 97.44 88 PRO A C 1
ATOM 707 O O . PRO A 1 88 ? -7.221 6.858 31.408 1.00 97.44 88 PRO A O 1
ATOM 710 N N . ALA A 1 89 ? -6.621 7.728 29.430 1.00 96.31 89 ALA A N 1
ATOM 711 C CA . ALA A 1 89 ? -5.197 7.722 29.699 1.00 96.31 89 ALA A CA 1
ATOM 712 C C . ALA A 1 89 ? -4.729 9.089 30.224 1.00 96.31 89 ALA A C 1
ATOM 714 O O . ALA A 1 89 ? -5.257 10.123 29.805 1.00 96.31 89 ALA A O 1
ATOM 715 N N . PRO A 1 90 ? -3.704 9.127 31.094 1.00 95.44 90 PRO A N 1
ATOM 716 C CA . PRO A 1 90 ? -3.125 10.388 31.537 1.00 95.44 90 PRO A CA 1
ATOM 717 C C . PRO A 1 90 ? -2.520 11.159 30.360 1.00 95.44 90 PRO A C 1
ATOM 719 O O . PRO A 1 90 ? -2.093 10.569 29.363 1.00 95.44 90 PRO A O 1
ATOM 722 N N . ALA A 1 91 ? -2.458 12.484 30.497 1.00 96.19 91 ALA A N 1
ATOM 723 C CA . ALA A 1 91 ? -1.789 13.340 29.528 1.00 96.19 91 ALA A CA 1
ATOM 724 C C . ALA A 1 91 ? -0.307 12.955 29.377 1.00 96.19 91 ALA A C 1
ATOM 726 O O . ALA A 1 91 ? 0.350 12.555 30.341 1.00 96.19 91 ALA A O 1
ATOM 727 N N . VAL A 1 92 ? 0.217 13.081 28.160 1.00 97.44 92 VAL A N 1
ATOM 728 C CA . VAL A 1 92 ? 1.574 12.665 27.799 1.00 97.44 92 VAL A CA 1
ATOM 729 C C . VAL A 1 92 ? 2.395 13.890 27.431 1.00 97.44 92 VAL A C 1
ATOM 731 O O . VAL A 1 92 ? 1.979 14.717 26.621 1.00 97.44 92 VAL A O 1
ATOM 734 N N . GLN A 1 93 ? 3.582 14.003 28.024 1.00 97.38 93 GLN A N 1
ATOM 735 C CA . GLN A 1 93 ? 4.543 15.032 27.651 1.00 97.38 93 GLN A CA 1
ATOM 736 C C . GLN A 1 93 ? 5.159 14.683 26.292 1.00 97.38 93 GLN A C 1
ATOM 738 O O . GLN A 1 93 ? 5.859 13.681 26.152 1.00 97.38 93 GLN A O 1
ATOM 743 N N . THR A 1 94 ? 4.926 15.529 25.294 1.00 93.94 94 THR A N 1
ATOM 744 C CA . THR A 1 94 ? 5.520 15.417 23.960 1.00 93.94 94 THR A CA 1
ATOM 745 C C . THR A 1 94 ? 6.417 16.621 23.672 1.00 93.94 94 THR A C 1
ATOM 747 O O . THR A 1 94 ? 6.576 17.534 24.489 1.00 93.94 94 THR A O 1
ATOM 750 N N . ARG A 1 95 ? 7.018 16.639 22.478 1.00 86.50 95 ARG A N 1
ATOM 751 C CA . ARG A 1 95 ? 7.809 17.781 21.994 1.00 86.50 95 ARG A CA 1
ATOM 752 C C . ARG A 1 95 ? 6.992 19.066 21.792 1.00 86.50 95 ARG A C 1
ATOM 754 O O . ARG A 1 95 ? 7.585 20.132 21.729 1.00 86.50 95 ARG A O 1
ATOM 761 N N . GLU A 1 96 ? 5.667 18.966 21.655 1.00 85.81 96 GLU A N 1
ATOM 762 C CA . GLU A 1 96 ? 4.769 20.124 21.494 1.00 85.81 96 GLU A CA 1
ATOM 763 C C . GLU A 1 96 ? 4.153 20.576 22.833 1.00 85.81 96 GLU A C 1
ATOM 765 O O . GLU A 1 96 ? 3.367 21.521 22.859 1.00 85.81 96 GLU A O 1
ATOM 770 N N . GLY A 1 97 ? 4.509 19.922 23.946 1.00 91.50 97 GLY A N 1
ATOM 771 C CA . GLY A 1 97 ? 3.976 20.196 25.279 1.00 91.50 97 GLY A CA 1
ATOM 772 C C . GLY A 1 97 ? 3.185 19.023 25.852 1.00 91.50 97 GLY A C 1
ATOM 773 O O . GLY A 1 97 ? 3.372 17.874 25.457 1.00 91.50 97 GLY A O 1
ATOM 774 N N . LEU A 1 98 ? 2.324 19.317 26.823 1.00 95.06 98 LEU A N 1
ATOM 775 C CA . LEU A 1 98 ? 1.448 18.327 27.439 1.00 95.06 98 LEU A CA 1
ATOM 776 C C . LEU A 1 98 ? 0.228 18.084 26.536 1.00 95.06 98 LEU A C 1
ATOM 778 O O . LEU A 1 98 ? -0.545 19.010 26.288 1.00 95.06 98 LEU A O 1
ATOM 782 N N . GLU A 1 99 ? 0.060 16.857 26.044 1.00 94.38 99 GLU A N 1
ATOM 783 C CA . GLU A 1 99 ? -1.014 16.478 25.116 1.00 94.38 99 GLU A CA 1
ATOM 784 C C . GLU A 1 99 ? -1.944 15.418 25.716 1.00 94.38 99 GLU A C 1
ATOM 786 O O . GLU A 1 99 ? -1.543 14.634 26.578 1.00 94.38 99 GLU A O 1
ATOM 791 N N . GLU A 1 100 ? -3.198 15.369 25.260 1.00 93.50 100 GLU A N 1
ATOM 792 C CA . GLU A 1 100 ? -4.166 14.377 25.735 1.00 93.50 100 GLU A CA 1
ATOM 793 C C . GLU A 1 100 ? -3.744 12.951 25.353 1.00 93.50 100 GLU A C 1
ATOM 795 O O . GLU A 1 100 ? -3.516 12.628 24.185 1.00 93.50 100 GLU A O 1
ATOM 800 N N . GLY A 1 101 ? -3.679 12.071 26.356 1.00 94.19 101 GLY A N 1
ATOM 801 C CA . GLY A 1 101 ? -3.237 10.687 26.190 1.00 94.19 101 GLY A CA 1
ATOM 802 C C . GLY A 1 101 ? -4.232 9.781 25.463 1.00 94.19 101 GLY A C 1
ATOM 803 O O . GLY A 1 101 ? -3.889 8.637 25.172 1.00 94.19 101 GLY A O 1
ATOM 804 N N . GLY A 1 102 ? -5.446 10.256 25.183 1.00 96.19 102 GLY A N 1
ATOM 805 C CA . GLY A 1 102 ? -6.521 9.451 24.608 1.00 96.19 102 GLY A CA 1
ATOM 806 C C . GLY A 1 102 ? -7.088 8.429 25.594 1.00 96.19 102 GLY A C 1
ATOM 807 O O . GLY A 1 102 ? -7.187 8.678 26.794 1.00 96.19 102 GLY A O 1
ATOM 808 N N . LEU A 1 103 ? -7.468 7.273 25.067 1.00 98.38 103 LEU A N 1
ATOM 809 C CA . LEU A 1 103 ? -8.011 6.127 25.786 1.00 98.38 103 LEU A CA 1
ATOM 810 C C . LEU A 1 103 ? -7.035 4.951 25.686 1.00 98.38 103 LEU A C 1
ATOM 812 O O . LEU A 1 103 ? -6.301 4.822 24.704 1.00 98.38 103 LEU A O 1
ATOM 816 N N . LEU A 1 104 ? -7.042 4.069 26.678 1.00 98.19 104 LEU A N 1
ATOM 817 C CA . LEU A 1 104 ? -6.235 2.857 26.710 1.00 98.19 104 LEU A CA 1
ATOM 818 C C . LEU A 1 104 ? -7.126 1.632 26.835 1.00 98.19 104 LEU A C 1
ATOM 820 O O . LEU A 1 104 ? -7.847 1.479 27.817 1.00 98.19 104 LEU A O 1
ATOM 824 N N . PHE A 1 105 ? -7.014 0.751 25.848 1.00 98.56 105 PHE A N 1
ATOM 825 C CA . PHE A 1 105 ? -7.386 -0.643 25.984 1.00 98.56 105 PHE A CA 1
ATOM 826 C C . PHE A 1 105 ? -6.327 -1.338 26.839 1.00 98.56 105 PHE A C 1
ATOM 828 O O . PHE A 1 105 ? -5.137 -1.235 26.525 1.00 98.56 105 PHE A O 1
ATOM 835 N N . THR A 1 106 ? -6.728 -2.042 27.893 1.00 98.06 106 THR A N 1
ATOM 836 C CA . THR A 1 106 ? -5.807 -2.738 28.806 1.00 98.06 106 THR A CA 1
ATOM 837 C C . THR A 1 106 ? -6.262 -4.165 29.084 1.00 98.06 106 THR A C 1
ATOM 839 O O . THR A 1 106 ? -7.435 -4.507 28.951 1.00 98.06 106 THR A O 1
ATOM 842 N N . THR A 1 107 ? -5.310 -5.022 29.435 1.00 96.94 107 THR A N 1
ATOM 843 C CA . THR A 1 107 ? -5.555 -6.378 29.948 1.00 96.94 107 THR A CA 1
ATOM 844 C C . THR A 1 107 ? -4.953 -6.509 31.338 1.00 96.94 107 THR A C 1
ATOM 846 O O . THR A 1 107 ? -3.990 -5.808 31.665 1.00 96.94 107 THR A O 1
ATOM 849 N N . ALA A 1 108 ? -5.434 -7.471 32.124 1.00 91.25 108 ALA A N 1
ATOM 850 C CA . ALA A 1 108 ? -4.812 -7.816 33.404 1.00 91.25 108 ALA A CA 1
ATOM 851 C C . ALA A 1 108 ? -3.336 -8.253 33.265 1.00 91.25 108 ALA A C 1
ATOM 853 O O . ALA A 1 108 ? -2.550 -8.091 34.196 1.00 91.25 108 ALA A O 1
ATOM 854 N N . SER A 1 109 ? -2.936 -8.771 32.096 1.00 88.88 109 SER A N 1
ATOM 855 C CA . SER A 1 109 ? -1.551 -9.160 31.790 1.00 88.88 109 SER A CA 1
ATOM 856 C C . SER A 1 109 ? -0.645 -7.988 31.387 1.00 88.88 109 SER A C 1
ATOM 858 O O . SER A 1 109 ? 0.544 -8.191 31.145 1.00 88.88 109 SER A O 1
ATOM 860 N N . GLY A 1 110 ? -1.179 -6.763 31.317 1.00 91.44 110 GLY A N 1
ATOM 861 C CA . GLY A 1 110 ? -0.424 -5.548 31.008 1.00 91.44 110 GLY A CA 1
ATOM 862 C C . GLY A 1 110 ? -0.303 -5.221 29.517 1.00 91.44 110 GLY A C 1
ATOM 863 O O . GLY A 1 110 ? 0.329 -4.222 29.167 1.00 91.44 110 GLY A O 1
ATOM 864 N N . ALA A 1 111 ? -0.919 -6.003 28.621 1.00 94.88 111 ALA A N 1
ATOM 865 C CA . ALA A 1 111 ? -1.023 -5.614 27.217 1.00 94.88 111 ALA A CA 1
ATOM 866 C C . ALA A 1 111 ? -1.890 -4.357 27.083 1.00 94.88 111 ALA A C 1
ATOM 868 O O . ALA A 1 111 ? -2.938 -4.249 27.726 1.00 94.88 111 ALA A O 1
ATOM 869 N N . ARG A 1 112 ? -1.453 -3.429 26.226 1.00 96.94 112 ARG A N 1
ATOM 870 C CA . ARG A 1 112 ? -2.093 -2.127 26.034 1.00 96.94 112 ARG A CA 1
ATOM 871 C C . ARG A 1 112 ? -2.200 -1.747 24.560 1.00 96.94 112 ARG A C 1
ATOM 873 O O . ARG A 1 112 ? -1.304 -2.065 23.781 1.00 96.94 112 ARG A O 1
ATOM 880 N N . LEU A 1 113 ? -3.265 -1.040 24.201 1.00 98.44 113 LEU A N 1
ATOM 881 C CA . LEU A 1 113 ? -3.445 -0.397 22.897 1.00 98.44 113 LEU A CA 1
ATOM 882 C C . LEU A 1 113 ? -4.093 0.968 23.117 1.00 98.44 113 LEU A C 1
ATOM 884 O O . LEU A 1 113 ? -5.102 1.075 23.807 1.00 98.44 113 LEU A O 1
ATOM 888 N N . ARG A 1 114 ? -3.516 2.019 22.539 1.00 98.44 114 ARG A N 1
ATOM 889 C CA . ARG A 1 114 ? -4.023 3.383 22.700 1.00 98.44 114 ARG A CA 1
ATOM 890 C C . ARG A 1 114 ? -4.971 3.760 21.575 1.00 98.44 114 ARG A C 1
ATOM 892 O O . ARG A 1 114 ? -4.755 3.377 20.423 1.00 98.44 114 ARG A O 1
ATOM 899 N N . ALA A 1 115 ? -6.007 4.520 21.906 1.00 98.56 115 ALA A N 1
ATOM 900 C CA . ALA A 1 115 ? -7.003 4.957 20.949 1.00 98.56 115 ALA A CA 1
ATOM 901 C C . ALA A 1 115 ? -7.517 6.374 21.201 1.00 98.56 115 ALA A C 1
ATOM 903 O O . ALA A 1 115 ? -7.462 6.884 22.316 1.00 98.56 115 ALA A O 1
ATOM 904 N N . TRP A 1 116 ? -8.070 6.989 20.161 1.00 98.38 116 TRP A N 1
ATOM 905 C CA . TRP A 1 116 ? -8.708 8.300 20.216 1.00 98.38 116 TRP A CA 1
ATOM 906 C C . TRP A 1 116 ? -10.011 8.287 19.421 1.00 98.38 116 TRP A C 1
ATOM 908 O O . TRP A 1 116 ? -10.115 7.640 18.374 1.00 98.38 116 TRP A O 1
ATOM 918 N N . ALA A 1 117 ? -10.982 9.053 19.905 1.00 97.69 117 ALA A N 1
ATOM 919 C CA . ALA A 1 117 ? -12.213 9.355 19.194 1.00 97.69 117 ALA A CA 1
ATOM 920 C C . ALA A 1 117 ? -12.325 10.872 19.013 1.00 97.69 117 ALA A C 1
ATOM 922 O O . ALA A 1 117 ? -12.161 11.621 19.973 1.00 97.69 117 ALA A O 1
ATOM 923 N N . ALA A 1 118 ? -12.605 11.310 17.791 1.00 95.44 118 ALA A N 1
ATOM 924 C CA . ALA A 1 118 ? -13.007 12.673 17.464 1.00 95.44 118 ALA A CA 1
ATOM 925 C C . ALA A 1 118 ? -14.538 12.759 17.345 1.00 95.44 118 ALA A C 1
ATOM 927 O O . ALA A 1 118 ? -15.234 11.741 17.428 1.00 95.44 118 ALA A O 1
ATOM 928 N N . GLY A 1 119 ? -15.076 13.968 17.161 1.00 93.50 119 GLY A N 1
ATOM 929 C CA . GLY A 1 119 ? -16.492 14.137 16.837 1.00 93.50 119 GLY A CA 1
ATOM 930 C C . GLY A 1 119 ? -16.866 13.457 15.519 1.00 93.50 119 GLY A C 1
ATOM 931 O O . GLY A 1 119 ? -16.010 13.160 14.684 1.00 93.50 119 GLY A O 1
ATOM 932 N N . PHE A 1 120 ? -18.158 13.179 15.349 1.00 94.69 120 PHE A N 1
ATOM 933 C CA . PHE A 1 120 ? -18.671 12.505 14.164 1.00 94.69 120 PHE A CA 1
ATOM 934 C C . PHE A 1 120 ? -18.325 13.296 12.896 1.00 94.69 120 PHE A C 1
ATOM 936 O O . PHE A 1 120 ? -18.653 14.478 12.816 1.00 94.69 120 PHE A O 1
ATOM 943 N N . ASP A 1 121 ? -17.690 12.628 11.929 1.00 92.19 121 ASP A N 1
ATOM 944 C CA . ASP A 1 121 ? -17.265 13.201 10.639 1.00 92.19 121 ASP A CA 1
ATOM 945 C C . ASP A 1 121 ? -16.312 14.411 10.760 1.00 92.19 121 ASP A C 1
ATOM 947 O O . ASP A 1 121 ? -16.131 15.186 9.824 1.00 92.19 121 ASP A O 1
ATOM 951 N N . GLU A 1 122 ? -15.663 14.587 11.918 1.00 90.44 122 GLU A N 1
ATOM 952 C CA . GLU A 1 122 ? -14.584 15.566 12.045 1.00 90.44 122 GLU A CA 1
ATOM 953 C C . GLU A 1 122 ? -13.385 15.157 11.183 1.00 90.44 122 GLU A C 1
ATOM 955 O O . GLU A 1 122 ? -12.985 13.989 11.156 1.00 90.44 122 GLU A O 1
ATOM 960 N N . ASP A 1 123 ? -12.760 16.131 10.520 1.00 84.06 123 ASP A N 1
ATOM 961 C CA . ASP A 1 123 ? -11.532 15.895 9.767 1.00 84.06 123 ASP A CA 1
ATOM 962 C C . ASP A 1 123 ? -10.376 15.572 10.727 1.00 84.06 123 ASP A C 1
ATOM 964 O O . ASP A 1 123 ? -9.841 16.433 11.428 1.00 84.06 123 ASP A O 1
ATOM 968 N N . LEU A 1 124 ? -9.960 14.305 10.727 1.00 84.75 124 LEU A N 1
ATOM 969 C CA . LEU A 1 124 ? -8.873 13.793 11.560 1.00 84.75 124 LEU A CA 1
ATOM 970 C C . LEU A 1 124 ? -7.500 14.390 11.205 1.00 84.75 124 LEU A C 1
ATOM 972 O O . LEU A 1 124 ? -6.576 14.341 12.024 1.00 84.75 124 LEU A O 1
ATOM 976 N N . ALA A 1 125 ? -7.349 14.944 9.999 1.00 76.88 125 ALA A N 1
ATOM 977 C CA . ALA A 1 125 ? -6.163 15.668 9.557 1.00 76.88 125 ALA A CA 1
ATOM 978 C C . ALA A 1 125 ? -6.262 17.184 9.821 1.00 76.88 125 ALA A C 1
ATOM 980 O O . ALA A 1 125 ? -5.266 17.892 9.661 1.00 76.88 125 ALA A O 1
ATOM 981 N N . ALA A 1 126 ? -7.404 17.693 10.288 1.00 67.62 126 ALA A N 1
ATOM 982 C CA . ALA A 1 126 ? -7.555 19.081 10.700 1.00 67.62 126 ALA A CA 1
ATOM 983 C C . ALA A 1 126 ? -7.325 19.264 12.215 1.00 67.62 126 ALA A C 1
ATOM 985 O O . ALA A 1 126 ? -7.520 18.339 13.008 1.00 67.62 126 ALA A O 1
ATOM 986 N N . PRO A 1 127 ? -6.887 20.457 12.656 1.00 65.38 127 PRO A N 1
ATOM 987 C CA . PRO A 1 127 ? -6.823 20.817 14.071 1.00 65.38 127 PRO A CA 1
ATOM 988 C C . PRO A 1 127 ? -8.201 20.830 14.735 1.00 65.38 127 PRO A C 1
ATOM 990 O O . PRO A 1 127 ? -9.140 21.406 14.192 1.00 65.38 127 PRO A O 1
ATOM 993 N N . ALA A 1 128 ? -8.289 20.309 15.963 1.00 68.00 128 ALA A N 1
ATOM 994 C CA . ALA A 1 128 ? -9.532 20.283 16.744 1.00 68.00 128 ALA A CA 1
ATOM 995 C C . ALA A 1 128 ? -10.079 21.686 17.085 1.00 68.00 128 ALA A C 1
ATOM 997 O O . ALA A 1 128 ? -11.267 21.857 17.351 1.00 68.00 128 ALA A O 1
ATOM 998 N N . ARG A 1 129 ? -9.216 22.714 17.093 1.00 68.75 129 ARG A N 1
ATOM 999 C CA . ARG A 1 129 ? -9.591 24.114 17.340 1.00 68.75 129 ARG A CA 1
ATOM 1000 C C . ARG A 1 129 ? -9.277 24.978 16.126 1.00 68.75 129 ARG A C 1
ATOM 1002 O O . ARG A 1 129 ? -8.154 24.979 15.618 1.00 68.75 129 ARG A O 1
ATOM 1009 N N . ARG A 1 130 ? -10.260 25.768 15.690 1.00 62.44 130 ARG A N 1
ATOM 1010 C CA . ARG A 1 130 ? -10.107 26.701 14.566 1.00 62.44 130 ARG A CA 1
ATOM 1011 C C . ARG A 1 130 ? -8.975 27.698 14.849 1.00 62.44 130 ARG A C 1
ATOM 1013 O O . ARG A 1 130 ? -8.909 28.266 15.933 1.00 62.44 130 ARG A O 1
ATOM 1020 N N . GLY A 1 131 ? -8.092 27.904 13.871 1.00 54.62 131 GLY A N 1
ATOM 1021 C CA . GLY A 1 131 ? -6.929 28.796 13.989 1.00 54.62 131 GLY A CA 1
ATOM 1022 C C . GLY A 1 131 ? -5.650 28.128 14.509 1.00 54.62 131 GLY A C 1
ATOM 1023 O O . GLY A 1 131 ? -4.590 28.746 14.467 1.00 54.62 131 GLY A O 1
ATOM 1024 N N . HIS A 1 132 ? -5.707 26.866 14.949 1.00 67.25 132 HIS A N 1
ATOM 1025 C CA . HIS A 1 132 ? -4.500 26.101 15.258 1.00 67.25 132 HIS A CA 1
ATOM 1026 C C . HIS A 1 132 ? -3.801 25.615 13.977 1.00 67.25 132 HIS A C 1
ATOM 1028 O O . HIS A 1 132 ? -4.420 25.442 12.931 1.00 67.25 132 HIS A O 1
ATOM 1034 N N . ALA A 1 133 ? -2.490 25.384 14.058 1.00 59.47 133 ALA A N 1
ATOM 1035 C CA . ALA A 1 133 ? -1.705 24.815 12.962 1.00 59.47 133 ALA A CA 1
ATOM 1036 C C . ALA A 1 133 ? -1.948 23.301 12.804 1.00 59.47 133 ALA A C 1
ATOM 1038 O O . ALA A 1 133 ? -2.237 22.618 13.784 1.00 59.47 133 ALA A O 1
ATOM 1039 N N . TYR A 1 134 ? -1.715 22.759 11.599 1.00 57.03 134 TYR A N 1
ATOM 1040 C CA . TYR A 1 134 ? -1.851 21.327 11.254 1.00 57.03 134 TYR A CA 1
ATOM 1041 C C . TYR A 1 134 ? -1.176 20.360 12.242 1.00 57.03 134 TYR A C 1
ATOM 1043 O O . TYR A 1 134 ? -1.652 19.245 12.458 1.00 57.03 134 TYR A O 1
ATOM 1051 N N . ARG A 1 135 ? -0.080 20.785 12.890 1.00 68.81 135 ARG A N 1
ATOM 1052 C CA . ARG A 1 135 ? 0.596 19.992 13.928 1.00 68.81 135 ARG A CA 1
ATOM 1053 C C . ARG A 1 135 ? -0.321 19.631 15.102 1.00 68.81 135 ARG A C 1
ATOM 1055 O O . ARG A 1 135 ? -0.055 18.633 15.754 1.00 68.81 135 ARG A O 1
ATOM 1062 N N . PHE A 1 136 ? -1.400 20.372 15.336 1.00 72.06 136 PHE A N 1
ATOM 1063 C CA . PHE A 1 136 ? -2.401 20.110 16.374 1.00 72.06 136 PHE A CA 1
ATOM 1064 C C . PHE A 1 136 ? -3.641 19.362 15.854 1.00 72.06 136 PHE A C 1
ATOM 1066 O O . PHE A 1 136 ? -4.692 19.407 16.488 1.00 72.06 136 PHE A O 1
ATOM 1073 N N . SER A 1 137 ? -3.549 18.712 14.689 1.00 78.75 137 SER A N 1
ATOM 1074 C CA . SER A 1 137 ? -4.585 17.781 14.225 1.00 78.75 137 SER A CA 1
ATOM 1075 C C . SER A 1 137 ? -4.658 16.530 15.086 1.00 78.75 137 SER A C 1
ATOM 1077 O O . SER A 1 137 ? -3.643 16.100 15.641 1.00 78.75 137 SER A O 1
ATOM 1079 N N . HIS A 1 138 ? -5.847 15.925 15.147 1.00 88.62 138 HIS A N 1
ATOM 1080 C CA . HIS A 1 138 ? -6.099 14.678 15.879 1.00 88.62 138 HIS A CA 1
ATOM 1081 C C . HIS A 1 138 ? -5.069 13.601 15.523 1.00 88.62 138 HIS A C 1
ATOM 1083 O O . HIS A 1 138 ? -4.443 13.011 16.404 1.00 88.62 138 HIS A O 1
ATOM 1089 N N . LEU A 1 139 ? -4.805 13.425 14.224 1.00 88.00 139 LEU A N 1
ATOM 1090 C CA . LEU A 1 139 ? -3.797 12.497 13.718 1.00 88.00 139 LEU A CA 1
ATOM 1091 C C . LEU A 1 139 ? -2.393 12.791 14.259 1.00 88.00 139 LEU A C 1
ATOM 1093 O O . LEU A 1 139 ? -1.697 11.885 14.717 1.00 88.00 139 LEU A O 1
ATOM 1097 N N . ARG A 1 140 ? -1.955 14.054 14.200 1.00 87.62 140 ARG A N 1
ATOM 1098 C CA . ARG A 1 140 ? -0.590 14.432 14.591 1.00 87.62 140 ARG A CA 1
ATOM 1099 C C . ARG A 1 140 ? -0.373 14.371 16.097 1.00 87.62 140 ARG A C 1
ATOM 1101 O O . ARG A 1 140 ? 0.734 14.033 16.512 1.00 87.62 140 ARG A O 1
ATOM 1108 N N . VAL A 1 141 ? -1.399 14.678 16.887 1.00 91.44 141 VAL A N 1
ATOM 1109 C CA . VAL A 1 141 ? -1.387 14.495 18.344 1.00 91.44 141 VAL A CA 1
ATOM 1110 C C . VAL A 1 141 ? -1.258 13.007 18.668 1.00 91.44 141 VAL A C 1
ATOM 1112 O O . VAL A 1 141 ? -0.311 12.616 19.347 1.00 91.44 141 VAL A O 1
ATOM 1115 N N . ALA A 1 142 ? -2.124 12.162 18.099 1.00 96.00 142 ALA A N 1
ATOM 1116 C CA . ALA A 1 142 ? -2.103 10.718 18.328 1.00 96.00 142 ALA A CA 1
ATOM 1117 C C . ALA A 1 142 ? -0.737 10.091 17.992 1.00 96.00 142 ALA A C 1
ATOM 1119 O O . ALA A 1 142 ? -0.148 9.407 18.827 1.00 96.00 142 ALA A O 1
ATOM 1120 N N . GLN A 1 143 ? -0.173 10.396 16.817 1.00 94.44 143 GLN A N 1
ATOM 1121 C CA . GLN A 1 143 ? 1.154 9.912 16.404 1.00 94.44 143 GLN A CA 1
ATOM 1122 C C . GLN A 1 143 ? 2.265 10.337 17.375 1.00 94.44 143 GLN A C 1
ATOM 1124 O O . GLN A 1 143 ? 3.105 9.522 17.758 1.00 94.44 143 GLN A O 1
ATOM 1129 N N . ARG A 1 144 ? 2.270 11.600 17.824 1.00 93.94 144 ARG A N 1
ATOM 1130 C CA . ARG A 1 144 ? 3.265 12.075 18.798 1.00 93.94 144 ARG A CA 1
ATOM 1131 C C . ARG A 1 144 ? 3.134 11.379 20.141 1.00 93.94 144 ARG A C 1
ATOM 1133 O O . ARG A 1 144 ? 4.156 11.017 20.717 1.00 93.94 144 ARG A O 1
ATOM 1140 N N . VAL A 1 145 ? 1.910 11.199 20.629 1.00 97.62 145 VAL A N 1
ATOM 1141 C CA . VAL A 1 145 ? 1.654 10.520 21.901 1.00 97.62 145 VAL A CA 1
ATOM 1142 C C . VAL A 1 145 ? 2.084 9.055 21.827 1.00 97.62 145 VAL A C 1
ATOM 1144 O O . VAL A 1 145 ? 2.740 8.588 22.759 1.00 97.62 145 VAL A O 1
ATOM 1147 N N . LEU A 1 146 ? 1.803 8.351 20.720 1.00 97.31 146 LEU A N 1
ATOM 1148 C CA . LEU A 1 146 ? 2.297 6.986 20.490 1.00 97.31 146 LEU A CA 1
ATOM 1149 C C . LEU A 1 146 ? 3.826 6.937 20.564 1.00 97.31 146 LEU A C 1
ATOM 1151 O O . LEU A 1 146 ? 4.384 6.173 21.350 1.00 97.31 146 LEU A O 1
ATOM 1155 N N . LEU A 1 147 ? 4.506 7.806 19.809 1.00 95.50 147 LEU A N 1
ATOM 1156 C CA . LEU A 1 147 ? 5.969 7.865 19.778 1.00 95.50 147 LEU A CA 1
ATOM 1157 C C . LEU A 1 147 ? 6.571 8.198 21.151 1.00 95.50 147 LEU A C 1
ATOM 1159 O O . LEU A 1 147 ? 7.503 7.519 21.581 1.00 95.50 147 LEU A O 1
ATOM 1163 N N . ALA A 1 148 ? 6.025 9.192 21.858 1.00 96.38 148 ALA A N 1
ATOM 1164 C CA . ALA A 1 148 ? 6.466 9.573 23.202 1.00 96.38 148 ALA A CA 1
ATOM 1165 C C . ALA A 1 148 ? 6.237 8.453 24.232 1.00 96.38 148 ALA A C 1
ATOM 1167 O O . ALA A 1 148 ? 7.035 8.285 25.149 1.00 96.38 148 ALA A O 1
ATOM 1168 N N . SER A 1 149 ? 5.186 7.649 24.048 1.00 96.19 149 SER A N 1
ATOM 1169 C CA . SER A 1 149 ? 4.858 6.504 24.909 1.00 96.19 149 SER A CA 1
ATOM 1170 C C . SER A 1 149 ? 5.591 5.212 24.517 1.00 96.19 149 SER A C 1
ATOM 1172 O O . SER A 1 149 ? 5.405 4.178 25.165 1.00 96.19 149 SER A O 1
ATOM 1174 N N . GLY A 1 150 ? 6.404 5.243 23.452 1.00 94.75 150 GLY A N 1
ATOM 1175 C CA . GLY A 1 150 ? 7.096 4.072 22.908 1.00 94.75 150 GLY A CA 1
ATOM 1176 C C . GLY A 1 150 ? 6.169 3.048 22.241 1.00 94.75 150 GLY A C 1
ATOM 1177 O O . GLY A 1 150 ? 6.570 1.908 22.018 1.00 94.75 150 GLY A O 1
ATOM 1178 N N . GLU A 1 151 ? 4.937 3.432 21.922 1.00 95.88 151 GLU A N 1
ATOM 1179 C CA . GLU A 1 151 ? 3.914 2.572 21.334 1.00 95.88 151 GLU A CA 1
ATOM 1180 C C . GLU A 1 151 ? 3.997 2.630 19.800 1.00 95.88 151 GLU A C 1
ATOM 1182 O O . GLU A 1 151 ? 4.181 3.691 19.206 1.00 95.88 151 GLU A O 1
ATOM 1187 N N . ARG A 1 152 ? 3.909 1.469 19.140 1.00 95.06 152 ARG A N 1
ATOM 1188 C CA . ARG A 1 152 ? 4.066 1.344 17.676 1.00 95.06 152 ARG A CA 1
ATOM 1189 C C . ARG A 1 152 ? 2.740 1.336 16.917 1.00 95.06 152 ARG A C 1
ATOM 1191 O O . ARG A 1 152 ? 2.741 1.442 15.694 1.00 95.06 152 ARG A O 1
ATOM 1198 N N . ILE A 1 153 ? 1.626 1.193 17.629 1.00 97.88 153 ILE A N 1
ATOM 1199 C CA . ILE A 1 153 ? 0.289 1.090 17.049 1.00 97.88 153 ILE A CA 1
ATOM 1200 C C . ILE A 1 153 ? -0.757 1.742 17.936 1.00 97.88 153 ILE A C 1
ATOM 1202 O O . ILE A 1 153 ? -0.680 1.661 19.161 1.00 97.88 153 ILE A O 1
ATOM 1206 N N . GLY A 1 154 ? -1.742 2.366 17.298 1.00 98.38 154 GLY A N 1
ATOM 1207 C CA . GLY A 1 154 ? -2.920 2.913 17.957 1.00 98.38 154 GLY A CA 1
ATOM 1208 C C . GLY A 1 154 ? -4.114 3.006 17.015 1.00 98.38 154 GLY A C 1
ATOM 1209 O O . GLY A 1 154 ? -3.991 2.754 15.816 1.00 98.38 154 GLY A O 1
ATOM 1210 N N . LEU A 1 155 ? -5.270 3.376 17.559 1.00 98.75 155 LEU A N 1
ATOM 1211 C CA . LEU A 1 155 ? -6.516 3.551 16.809 1.00 98.75 155 LEU A CA 1
ATOM 1212 C C . LEU A 1 155 ? -6.984 5.004 16.841 1.00 98.75 155 LEU A C 1
ATOM 1214 O O . LEU A 1 155 ? -6.973 5.636 17.888 1.00 98.75 155 LEU A O 1
ATOM 1218 N N . LEU A 1 156 ? -7.464 5.533 15.723 1.00 98.56 156 LEU A N 1
ATOM 1219 C CA . LEU A 1 156 ? -8.077 6.861 15.668 1.00 98.56 156 LEU A CA 1
ATOM 1220 C C . LEU A 1 156 ? -9.357 6.800 14.840 1.00 98.56 156 LEU A C 1
ATOM 1222 O O . LEU A 1 156 ? -9.347 6.254 13.743 1.00 98.56 156 LEU A O 1
ATOM 1226 N N . THR A 1 157 ? -10.458 7.359 15.335 1.00 98.31 157 THR A N 1
ATOM 1227 C CA . THR A 1 157 ? -11.737 7.343 14.610 1.00 98.31 157 THR A CA 1
ATOM 1228 C C . THR A 1 157 ? -12.537 8.625 14.795 1.00 98.31 157 THR A C 1
ATOM 1230 O O . THR A 1 157 ? -12.460 9.270 15.836 1.00 98.31 157 THR A O 1
ATOM 1233 N N . ASN A 1 158 ? -13.339 8.962 13.789 1.00 95.94 158 ASN A N 1
ATOM 1234 C CA . ASN A 1 158 ? -14.376 9.996 13.822 1.00 95.94 158 ASN A CA 1
ATOM 1235 C C . ASN A 1 158 ? -15.779 9.400 13.571 1.00 95.94 158 ASN A C 1
ATOM 1237 O O . ASN A 1 158 ? -16.704 10.110 13.194 1.00 95.94 158 ASN A O 1
ATOM 1241 N N . GLY A 1 159 ? -15.951 8.077 13.674 1.00 95.31 159 GLY A N 1
ATOM 1242 C CA . GLY A 1 159 ? -17.234 7.410 13.415 1.00 95.31 159 GLY A CA 1
ATOM 1243 C C . GLY A 1 159 ? -17.585 7.154 11.945 1.00 95.31 159 GLY A C 1
ATOM 1244 O O . GLY A 1 159 ? -18.451 6.318 11.680 1.00 95.31 159 GLY A O 1
ATOM 1245 N N . VAL A 1 160 ? -16.906 7.811 11.001 1.00 94.81 160 VAL A N 1
ATOM 1246 C CA . VAL A 1 160 ? -17.037 7.577 9.551 1.00 94.81 160 VAL A CA 1
ATOM 1247 C C . VAL A 1 160 ? -15.894 6.707 9.036 1.00 94.81 160 VAL A C 1
ATOM 1249 O O . VAL A 1 160 ? -16.101 5.863 8.165 1.00 94.81 160 VAL A O 1
ATOM 1252 N N . GLU A 1 161 ? -14.714 6.827 9.636 1.00 95.31 161 GLU A N 1
ATOM 1253 C CA . GLU A 1 161 ? -13.548 5.987 9.376 1.00 95.31 161 GLU A CA 1
ATOM 1254 C C . GLU A 1 161 ? -12.851 5.562 10.674 1.00 95.31 161 GLU A C 1
ATOM 1256 O O . GLU A 1 161 ? -12.930 6.232 11.709 1.00 95.31 161 GLU A O 1
ATOM 1261 N N . LEU A 1 162 ? -12.159 4.426 10.616 1.00 98.25 162 LEU A N 1
ATOM 1262 C CA . LEU A 1 162 ? -11.232 3.949 11.637 1.00 98.25 162 LEU A CA 1
ATOM 1263 C C . LEU A 1 162 ? -9.836 3.878 11.025 1.00 98.25 162 LEU A C 1
ATOM 1265 O O . LEU A 1 162 ? -9.625 3.201 10.023 1.00 98.25 162 LEU A O 1
ATOM 1269 N N . ARG A 1 163 ? -8.869 4.546 11.644 1.00 98.12 163 ARG A N 1
ATOM 1270 C CA . ARG A 1 163 ? -7.463 4.505 11.254 1.00 98.12 163 ARG A CA 1
ATOM 1271 C C . ARG A 1 163 ? -6.677 3.646 12.230 1.00 98.12 163 ARG A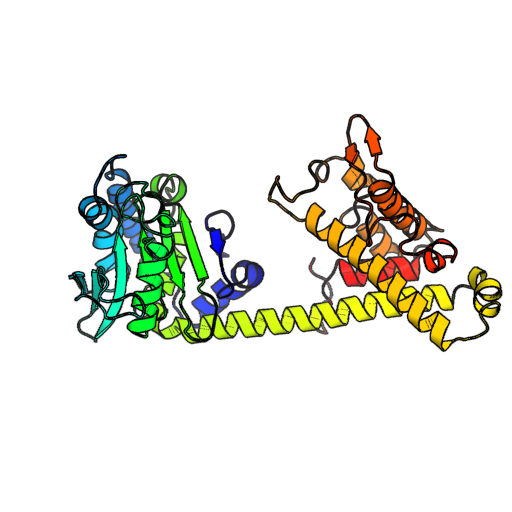 C 1
ATOM 1273 O O . ARG A 1 163 ? -6.673 3.924 13.428 1.00 98.12 163 ARG A O 1
ATOM 1280 N N . ILE A 1 164 ? -5.970 2.649 11.710 1.00 98.50 164 ILE A N 1
ATOM 1281 C CA . ILE A 1 164 ? -4.892 1.970 12.430 1.00 98.50 164 ILE A CA 1
ATOM 1282 C C . ILE A 1 164 ? -3.626 2.783 12.183 1.00 98.50 164 ILE A C 1
ATOM 1284 O O . ILE A 1 164 ? -3.138 2.849 11.055 1.00 98.50 164 ILE A O 1
ATOM 1288 N N . LEU A 1 165 ? -3.119 3.431 13.224 1.00 98.12 165 LEU A N 1
ATOM 1289 C CA . LEU A 1 165 ? -1.890 4.215 13.178 1.00 98.12 165 LEU A CA 1
ATOM 1290 C C . LEU A 1 165 ? -0.702 3.287 13.395 1.00 98.12 165 LEU A C 1
ATOM 1292 O O . LEU A 1 165 ? -0.719 2.491 14.327 1.00 98.12 165 LEU A O 1
ATOM 1296 N N . LEU A 1 166 ? 0.326 3.407 12.561 1.00 96.75 166 LEU A N 1
ATOM 1297 C CA . LEU A 1 166 ? 1.558 2.630 12.641 1.00 96.75 166 LEU A CA 1
ATOM 1298 C C . LEU A 1 166 ? 2.725 3.612 12.771 1.00 96.75 166 LEU A C 1
ATOM 1300 O O . LEU A 1 166 ? 3.069 4.316 11.819 1.00 96.75 166 LEU A O 1
ATOM 1304 N N . CYS A 1 167 ? 3.315 3.670 13.958 1.00 93.88 167 CYS A N 1
ATOM 1305 C CA . CYS A 1 167 ? 4.377 4.610 14.299 1.00 93.88 167 CYS A CA 1
ATOM 1306 C C . CYS A 1 167 ? 5.691 3.867 14.522 1.00 93.88 167 CYS A C 1
ATOM 1308 O O . CYS A 1 167 ? 5.726 2.820 15.163 1.00 93.88 167 CYS A O 1
ATOM 1310 N N . ASP A 1 168 ? 6.788 4.435 14.035 1.00 86.38 168 ASP A N 1
ATOM 1311 C CA . ASP A 1 168 ? 8.138 3.920 14.245 1.00 86.38 168 ASP A CA 1
ATOM 1312 C C . ASP A 1 168 ? 9.080 5.120 14.433 1.00 86.38 168 ASP A C 1
ATOM 1314 O O . ASP A 1 168 ? 9.126 5.991 13.569 1.00 86.38 168 ASP A O 1
ATOM 1318 N N . PRO A 1 169 ? 9.838 5.210 15.541 1.00 84.38 169 PRO A N 1
ATOM 1319 C CA . PRO A 1 169 ? 10.710 6.350 15.817 1.00 84.38 169 PRO A CA 1
ATOM 1320 C C . PRO A 1 169 ? 11.808 6.543 14.766 1.00 84.38 169 PRO A C 1
ATOM 1322 O O . PRO A 1 169 ? 12.348 7.640 14.650 1.00 84.38 169 PRO A O 1
ATOM 1325 N N . ALA A 1 170 ? 12.149 5.501 14.006 1.00 84.62 170 ALA A N 1
ATOM 1326 C CA . ALA A 1 170 ? 13.156 5.561 12.959 1.00 84.62 170 ALA A CA 1
ATOM 1327 C C . ALA A 1 170 ? 12.567 5.839 11.565 1.00 84.62 170 ALA A C 1
ATOM 1329 O O . ALA A 1 170 ? 13.328 5.883 10.593 1.00 84.62 170 ALA A O 1
ATOM 1330 N N . ARG A 1 171 ? 11.238 5.967 11.415 1.00 80.94 171 ARG A N 1
ATOM 1331 C CA . ARG A 1 171 ? 10.583 6.008 10.096 1.00 80.94 171 ARG A CA 1
ATOM 1332 C C . ARG A 1 171 ? 9.411 6.984 10.033 1.00 80.94 171 ARG A C 1
ATOM 1334 O O . ARG A 1 171 ? 8.848 7.351 11.056 1.00 80.94 171 ARG A O 1
ATOM 1341 N N . PRO A 1 172 ? 9.012 7.400 8.818 1.00 84.31 172 PRO A N 1
ATOM 1342 C CA . PRO A 1 172 ? 7.764 8.123 8.639 1.00 84.31 172 PRO A CA 1
ATOM 1343 C C . PRO A 1 172 ? 6.567 7.305 9.130 1.00 84.31 172 PRO A C 1
ATOM 1345 O O . PRO A 1 172 ? 6.479 6.103 8.866 1.00 84.31 172 PRO A O 1
ATOM 1348 N N . ASP A 1 173 ? 5.631 7.987 9.783 1.00 86.75 173 ASP A N 1
ATOM 1349 C CA . ASP A 1 173 ? 4.380 7.388 10.233 1.00 86.75 173 ASP A CA 1
ATOM 1350 C C . ASP A 1 173 ? 3.583 6.809 9.060 1.00 86.75 173 ASP A C 1
ATOM 1352 O O . ASP A 1 173 ? 3.615 7.320 7.935 1.00 86.75 173 ASP A O 1
ATOM 1356 N N . SER A 1 174 ? 2.841 5.745 9.340 1.00 93.12 174 SER A N 1
ATOM 1357 C CA . SER A 1 174 ? 1.928 5.112 8.393 1.00 93.12 174 SER A CA 1
ATOM 1358 C C . SER A 1 174 ? 0.543 4.950 9.003 1.00 93.12 174 SER A C 1
ATOM 1360 O O . SER A 1 174 ? 0.369 5.010 10.220 1.00 93.12 174 SER A O 1
ATOM 1362 N N . GLN A 1 175 ? -0.457 4.752 8.155 1.00 94.88 175 GLN A N 1
ATOM 1363 C CA . GLN A 1 175 ? -1.821 4.486 8.581 1.00 94.88 175 GLN A CA 1
ATOM 1364 C C . GLN A 1 175 ? -2.534 3.555 7.603 1.00 94.88 175 GLN A C 1
ATOM 1366 O O . GLN A 1 175 ? -2.292 3.590 6.394 1.00 94.88 175 GLN A O 1
ATOM 1371 N N . ILE A 1 176 ? -3.430 2.744 8.157 1.00 96.56 176 ILE A N 1
ATOM 1372 C CA . ILE A 1 176 ? -4.426 1.976 7.415 1.00 96.56 176 ILE A CA 1
ATOM 1373 C C . ILE A 1 176 ? -5.780 2.605 7.724 1.00 96.56 176 ILE A C 1
ATOM 1375 O O . ILE A 1 176 ? -6.227 2.564 8.868 1.00 96.56 176 ILE A O 1
ATOM 1379 N N . GLU A 1 177 ? -6.414 3.205 6.727 1.00 95.94 177 GLU A N 1
ATOM 1380 C CA . GLU A 1 177 ? -7.745 3.798 6.842 1.00 95.94 177 GLU A CA 1
ATOM 1381 C C . GLU A 1 177 ? -8.794 2.767 6.433 1.00 95.94 177 GLU A C 1
ATOM 1383 O O . GLU A 1 177 ? -8.744 2.217 5.331 1.00 95.94 177 GLU A O 1
ATOM 1388 N N . ILE A 1 178 ? -9.752 2.520 7.318 1.00 96.50 178 ILE A N 1
ATOM 1389 C CA . ILE A 1 178 ? -10.869 1.612 7.098 1.00 96.50 178 ILE A CA 1
ATOM 1390 C C . ILE A 1 178 ? -12.159 2.437 7.127 1.00 96.50 178 ILE A C 1
ATOM 1392 O O . ILE A 1 178 ? -12.510 2.976 8.183 1.00 96.50 178 ILE A O 1
ATOM 1396 N N . PRO A 1 179 ? -12.894 2.550 6.009 1.00 94.31 179 PRO A N 1
ATOM 1397 C CA . PRO A 1 179 ? -14.175 3.240 6.001 1.00 94.31 179 PRO A CA 1
ATOM 1398 C C . PRO A 1 179 ? -15.190 2.484 6.870 1.00 94.31 179 PRO A C 1
ATOM 1400 O O . PRO A 1 179 ? -15.517 1.325 6.612 1.00 94.31 179 PRO A O 1
ATOM 1403 N N . ILE A 1 180 ? -15.731 3.138 7.894 1.00 95.12 180 ILE A N 1
ATOM 1404 C CA . ILE A 1 180 ? -16.851 2.601 8.674 1.00 95.12 180 ILE A CA 1
ATOM 1405 C C . ILE A 1 180 ? -18.151 2.801 7.884 1.00 95.12 180 ILE A C 1
ATOM 1407 O O . ILE A 1 180 ? -18.967 1.883 7.750 1.00 95.12 180 ILE A O 1
ATOM 1411 N N . ASP A 1 181 ? -18.331 3.997 7.325 1.00 90.06 181 ASP A N 1
ATOM 1412 C CA . ASP A 1 181 ? -19.458 4.374 6.476 1.00 90.06 181 ASP A CA 1
ATOM 1413 C C . ASP A 1 181 ? -18.929 4.716 5.068 1.00 90.06 181 ASP A C 1
ATOM 1415 O O . ASP A 1 181 ? -18.058 5.575 4.949 1.00 90.06 181 ASP A O 1
ATOM 1419 N N . PRO A 1 182 ? -19.373 4.042 3.987 1.00 85.00 182 PRO A N 1
ATOM 1420 C CA . PRO A 1 182 ? -20.448 3.049 3.937 1.00 85.00 182 PRO A CA 1
ATOM 1421 C C . PRO A 1 182 ? -20.026 1.591 4.172 1.00 85.00 182 PRO A C 1
ATOM 1423 O O . PRO A 1 182 ? -20.910 0.743 4.304 1.00 85.00 182 PRO A O 1
ATOM 1426 N N . VAL A 1 183 ? -18.729 1.266 4.192 1.00 89.19 183 VAL A N 1
ATOM 1427 C CA . VAL A 1 183 ? -18.255 -0.124 4.021 1.00 89.19 183 VAL A CA 1
ATOM 1428 C C . VAL A 1 183 ? -18.705 -1.037 5.169 1.00 89.19 183 VAL A C 1
ATOM 1430 O O . VAL A 1 183 ? -19.491 -1.961 4.948 1.00 89.19 183 VAL A O 1
ATOM 1433 N N . TRP A 1 184 ? -18.289 -0.772 6.409 1.00 94.94 184 TRP A N 1
ATOM 1434 C CA . TRP A 1 184 ? -18.646 -1.625 7.551 1.00 94.94 184 TRP A CA 1
ATOM 1435 C C . TRP A 1 184 ? -20.139 -1.615 7.879 1.00 94.94 184 TRP A C 1
ATOM 1437 O O . TRP A 1 184 ? -20.733 -2.679 8.059 1.00 94.94 184 TRP A O 1
ATOM 1447 N N . LYS A 1 185 ? -20.793 -0.446 7.892 1.00 93.44 185 LYS A N 1
ATOM 1448 C CA . LYS A 1 185 ? -22.236 -0.362 8.199 1.00 93.44 185 LYS A CA 1
ATOM 1449 C C . LYS A 1 185 ? -23.091 -1.188 7.227 1.00 93.44 185 LYS A C 1
ATOM 1451 O O . LYS A 1 185 ? -24.131 -1.738 7.618 1.00 93.44 185 LYS A O 1
ATOM 1456 N N . ARG A 1 186 ? -22.677 -1.307 5.960 1.00 92.31 186 ARG A N 1
ATOM 1457 C CA . ARG A 1 186 ? -23.440 -2.020 4.921 1.00 92.31 186 ARG A CA 1
ATOM 1458 C C . ARG A 1 186 ? -23.048 -3.489 4.762 1.00 92.31 186 ARG A C 1
ATOM 1460 O O . ARG A 1 186 ? -23.902 -4.254 4.315 1.00 92.31 186 ARG A O 1
ATOM 1467 N N . SER A 1 187 ? -21.862 -3.911 5.196 1.00 93.25 187 SER A N 1
ATOM 1468 C CA . SER A 1 187 ? -21.388 -5.289 5.007 1.00 93.25 187 SER A CA 1
ATOM 1469 C C . SER A 1 187 ? -22.145 -6.320 5.850 1.00 93.25 187 SER A C 1
ATOM 1471 O O . SER A 1 187 ? -22.062 -6.308 7.072 1.00 93.25 187 SER A O 1
ATOM 1473 N N . ARG A 1 188 ? -22.873 -7.238 5.202 1.00 91.94 188 ARG A N 1
ATOM 1474 C CA . ARG A 1 188 ? -23.566 -8.362 5.873 1.00 91.94 188 ARG A CA 1
ATOM 1475 C C . ARG A 1 188 ? -22.642 -9.530 6.208 1.00 91.94 188 ARG A C 1
ATOM 1477 O O . ARG A 1 188 ? -22.965 -10.349 7.052 1.00 91.94 188 ARG A O 1
ATOM 1484 N N . THR A 1 189 ? -21.520 -9.638 5.514 1.00 92.88 189 THR A N 1
ATOM 1485 C CA . THR A 1 189 ? -20.468 -10.606 5.819 1.00 92.88 189 THR A CA 1
ATOM 1486 C C . THR A 1 189 ? -19.382 -9.920 6.634 1.00 92.88 189 THR A C 1
ATOM 1488 O O . THR A 1 189 ? -19.285 -8.690 6.636 1.00 92.88 189 THR A O 1
ATOM 1491 N N . VAL A 1 190 ? -18.569 -10.716 7.329 1.00 94.31 190 VAL A N 1
ATOM 1492 C CA . VAL A 1 190 ? -17.424 -10.215 8.095 1.00 94.31 190 VAL A CA 1
ATOM 1493 C C . VAL A 1 190 ? -16.403 -9.618 7.116 1.00 94.31 190 VAL A C 1
ATOM 1495 O O . VAL A 1 190 ? -15.857 -10.376 6.314 1.00 94.31 190 VAL A O 1
ATOM 1498 N N . PRO A 1 191 ? -16.128 -8.301 7.147 1.00 94.69 191 PRO A N 1
ATOM 1499 C CA . PRO A 1 191 ? -15.175 -7.688 6.228 1.00 94.69 191 PRO A CA 1
ATOM 1500 C C . PRO A 1 191 ? -13.747 -8.151 6.517 1.00 94.69 191 PRO A C 1
ATOM 1502 O O . PRO A 1 191 ? -13.347 -8.259 7.680 1.00 94.69 191 PRO A O 1
ATOM 1505 N N . ASP A 1 192 ? -12.928 -8.311 5.481 1.00 94.50 192 ASP A N 1
ATOM 1506 C CA . ASP A 1 192 ? -11.509 -8.636 5.665 1.00 94.50 192 ASP A CA 1
ATOM 1507 C C . ASP A 1 192 ? -10.742 -7.507 6.365 1.00 94.50 192 ASP A C 1
ATOM 1509 O O . ASP A 1 192 ? -9.869 -7.773 7.190 1.00 94.50 192 ASP A O 1
ATOM 1513 N N . SER A 1 193 ? -11.140 -6.250 6.156 1.00 95.38 193 SER A N 1
ATOM 1514 C CA . SER A 1 193 ? -10.630 -5.099 6.916 1.00 95.38 193 SER A CA 1
ATOM 1515 C C . SER A 1 193 ? -10.926 -5.189 8.419 1.00 95.38 193 SER A C 1
ATOM 1517 O O . SER A 1 193 ? -10.104 -4.775 9.236 1.00 95.38 193 SER A O 1
ATOM 1519 N N . TYR A 1 194 ? -12.058 -5.781 8.813 1.00 96.69 194 TYR A N 1
ATOM 1520 C CA . TYR A 1 194 ? -12.366 -6.046 10.220 1.00 96.69 194 TYR A CA 1
ATOM 1521 C C . TYR A 1 194 ? -11.521 -7.202 10.770 1.00 96.69 194 TYR A C 1
ATOM 1523 O O . TYR A 1 194 ? -10.971 -7.096 11.863 1.00 96.69 194 TYR A O 1
ATOM 1531 N N . ARG A 1 195 ? -11.321 -8.276 9.995 1.00 96.06 195 ARG A N 1
ATOM 1532 C CA . ARG A 1 195 ? -10.405 -9.371 10.373 1.00 96.06 195 ARG A CA 1
ATOM 1533 C C . ARG A 1 195 ? -8.966 -8.874 10.534 1.00 96.06 195 ARG A C 1
ATOM 1535 O O . ARG A 1 195 ? -8.277 -9.303 11.455 1.00 96.06 195 ARG A O 1
ATOM 1542 N N . LEU A 1 196 ? -8.536 -7.942 9.682 1.00 96.44 196 LEU A N 1
ATOM 1543 C CA . LEU A 1 196 ? -7.238 -7.281 9.781 1.00 96.44 196 LEU A CA 1
ATOM 1544 C C . LEU A 1 196 ? -7.120 -6.441 11.058 1.00 96.44 196 LEU A C 1
ATOM 1546 O O . LEU A 1 196 ? -6.094 -6.524 11.732 1.00 96.44 196 LEU A O 1
ATOM 1550 N N . LEU A 1 197 ? -8.163 -5.679 11.415 1.00 97.56 197 LEU A N 1
ATOM 1551 C CA . LEU A 1 197 ? -8.215 -4.961 12.690 1.00 97.56 197 LEU A CA 1
ATOM 1552 C C . LEU A 1 197 ? -8.013 -5.933 13.862 1.00 97.56 197 LEU A C 1
ATOM 1554 O O . LEU A 1 197 ? -7.147 -5.693 14.699 1.00 97.56 197 LEU A O 1
ATOM 1558 N N . LEU A 1 198 ? -8.767 -7.038 13.909 1.00 97.62 198 LEU A N 1
ATOM 1559 C CA . LEU A 1 198 ? -8.632 -8.038 14.975 1.00 97.62 198 LEU A CA 1
ATOM 1560 C C . LEU A 1 198 ? -7.212 -8.626 15.035 1.00 97.62 198 LEU A C 1
ATOM 1562 O O . LEU A 1 198 ? -6.642 -8.780 16.115 1.00 97.62 198 LEU A O 1
ATOM 1566 N N . ALA A 1 199 ? -6.618 -8.910 13.876 1.00 97.25 199 ALA A N 1
ATOM 1567 C CA . ALA A 1 199 ? -5.286 -9.494 13.790 1.00 97.25 199 ALA A CA 1
ATOM 1568 C C . ALA A 1 199 ? -4.179 -8.539 14.262 1.00 97.25 199 ALA A C 1
ATOM 1570 O O . ALA A 1 199 ? -3.290 -8.968 14.992 1.00 97.25 199 ALA A O 1
ATOM 1571 N N . LEU A 1 200 ? -4.218 -7.262 13.862 1.00 97.62 200 LEU A N 1
ATOM 1572 C CA . LEU A 1 200 ? -3.167 -6.286 14.183 1.00 97.62 200 LEU A CA 1
ATOM 1573 C C . LEU A 1 200 ? -3.338 -5.644 15.560 1.00 97.62 200 LEU A C 1
ATOM 1575 O O . LEU A 1 200 ? -2.345 -5.345 16.219 1.00 97.62 200 LEU A O 1
ATOM 1579 N N . CYS A 1 201 ? -4.579 -5.419 15.986 1.00 98.19 201 CYS A N 1
ATOM 1580 C CA . CYS A 1 201 ? -4.886 -4.668 17.198 1.00 98.19 201 CYS A CA 1
ATOM 1581 C C . CYS A 1 201 ? -5.235 -5.554 18.394 1.00 98.19 201 CYS A C 1
ATOM 1583 O O . CYS A 1 201 ? -5.596 -5.013 19.426 1.00 98.19 201 CYS A O 1
ATOM 1585 N N . SER A 1 202 ? -5.124 -6.881 18.295 1.00 97.81 202 SER A N 1
ATOM 1586 C CA . SER A 1 202 ? -5.131 -7.755 19.476 1.00 97.81 202 SER A CA 1
ATOM 1587 C C . SER A 1 202 ? -3.806 -7.665 20.248 1.00 97.81 202 SER A C 1
ATOM 1589 O O . SER A 1 202 ? -2.789 -7.306 19.650 1.00 97.81 202 SER A O 1
ATOM 1591 N N . PRO A 1 203 ? -3.746 -8.061 21.536 1.00 97.94 203 PRO A N 1
ATOM 1592 C CA . PRO A 1 203 ? -2.490 -8.132 22.286 1.00 97.94 203 PRO A CA 1
ATOM 1593 C C . PRO A 1 203 ? -1.359 -8.855 21.538 1.00 97.94 203 PRO A C 1
ATOM 1595 O O . PRO A 1 203 ? -0.244 -8.343 21.456 1.00 97.94 203 PRO A O 1
ATOM 1598 N N . ALA A 1 204 ? -1.656 -10.007 20.925 1.00 97.44 204 ALA A N 1
ATOM 1599 C CA . ALA A 1 204 ? -0.685 -10.763 20.136 1.00 97.44 204 ALA A CA 1
ATOM 1600 C C . ALA A 1 204 ? -0.260 -10.017 18.858 1.00 97.44 204 ALA A C 1
ATOM 1602 O O . ALA A 1 204 ? 0.918 -10.033 18.496 1.00 97.44 204 ALA A O 1
ATOM 1603 N N . GLY A 1 205 ? -1.199 -9.332 18.198 1.00 97.31 205 GLY A N 1
ATOM 1604 C CA . GLY A 1 205 ? -0.934 -8.492 17.030 1.00 97.31 205 GLY A CA 1
ATOM 1605 C C . GLY A 1 205 ? -0.012 -7.316 17.338 1.00 97.31 205 GLY A C 1
ATOM 1606 O O . GLY A 1 205 ? 0.987 -7.116 16.644 1.00 97.31 205 GLY A O 1
ATOM 1607 N N . VAL A 1 206 ? -0.292 -6.594 18.427 1.00 97.06 206 VAL A N 1
ATOM 1608 C CA . VAL A 1 206 ? 0.520 -5.464 18.904 1.00 97.06 206 VAL A CA 1
ATOM 1609 C C . VAL A 1 206 ? 1.957 -5.910 19.179 1.00 97.06 206 VAL A C 1
ATOM 1611 O O . VAL A 1 206 ? 2.899 -5.230 18.772 1.00 97.06 206 VAL A O 1
ATOM 1614 N N . THR A 1 207 ? 2.144 -7.074 19.810 1.00 96.44 207 THR A N 1
ATOM 1615 C CA . THR A 1 207 ? 3.475 -7.653 20.046 1.00 96.44 207 THR A CA 1
ATOM 1616 C C . THR A 1 207 ? 4.177 -8.065 18.749 1.00 96.44 207 THR A C 1
ATOM 1618 O O . THR A 1 207 ? 5.382 -7.860 18.621 1.00 96.44 207 THR A O 1
ATOM 1621 N N . ALA A 1 208 ? 3.451 -8.620 17.777 1.00 96.62 208 ALA A N 1
ATOM 1622 C CA . ALA A 1 208 ? 4.015 -9.104 16.515 1.00 96.62 208 ALA A CA 1
ATOM 1623 C C . ALA A 1 208 ? 4.336 -7.995 15.496 1.00 96.62 208 ALA A C 1
ATOM 1625 O O . ALA A 1 208 ? 5.097 -8.223 14.549 1.00 96.62 208 ALA A O 1
ATOM 1626 N N . LEU A 1 209 ? 3.756 -6.804 15.657 1.00 94.88 209 LEU A N 1
ATOM 1627 C CA . LEU A 1 209 ? 3.830 -5.731 14.669 1.00 94.88 209 LEU A CA 1
ATOM 1628 C C . LEU A 1 209 ? 5.258 -5.328 14.249 1.00 94.88 209 LEU A C 1
ATOM 1630 O O . LEU A 1 209 ? 5.469 -5.179 13.043 1.00 94.88 209 LEU A O 1
ATOM 1634 N N . PRO A 1 210 ? 6.246 -5.161 15.156 1.00 92.81 210 PRO A N 1
ATOM 1635 C CA . PRO A 1 210 ? 7.593 -4.752 14.755 1.00 92.81 210 PRO A CA 1
ATOM 1636 C C . PRO A 1 210 ? 8.222 -5.702 13.728 1.00 92.81 210 PRO A C 1
ATOM 1638 O O . PRO A 1 210 ? 8.815 -5.259 12.746 1.00 92.81 210 PRO A O 1
ATOM 1641 N N . GLU A 1 211 ? 8.035 -7.012 13.904 1.00 93.00 211 GLU A N 1
ATOM 1642 C CA . GLU A 1 211 ? 8.534 -8.008 12.956 1.00 93.00 211 GLU A CA 1
ATOM 1643 C C . GLU A 1 211 ? 7.782 -7.983 11.625 1.00 93.00 211 GLU A C 1
ATOM 1645 O O . GLU A 1 211 ? 8.395 -8.172 10.574 1.00 93.00 211 GLU A O 1
ATOM 1650 N N . LEU A 1 212 ? 6.464 -7.752 11.649 1.00 94.06 212 LEU A N 1
ATOM 1651 C CA . LEU A 1 212 ? 5.652 -7.647 10.433 1.00 94.06 212 LEU A CA 1
ATOM 1652 C C . LEU A 1 212 ? 6.095 -6.456 9.575 1.00 94.06 212 LEU A C 1
ATOM 1654 O O . LEU A 1 212 ? 6.270 -6.602 8.364 1.00 94.06 212 LEU A O 1
ATOM 1658 N N . VAL A 1 213 ? 6.329 -5.300 10.201 1.00 92.69 213 VAL A N 1
ATOM 1659 C CA . VAL A 1 213 ? 6.805 -4.087 9.518 1.00 92.69 213 VAL A CA 1
ATOM 1660 C C . VAL A 1 213 ? 8.226 -4.279 8.976 1.00 92.69 213 VAL A C 1
ATOM 1662 O O . VAL A 1 213 ? 8.512 -3.889 7.841 1.00 92.69 213 VAL A O 1
ATOM 1665 N N . GLU A 1 214 ? 9.124 -4.936 9.720 1.00 90.50 214 GLU A N 1
ATOM 1666 C CA . GLU A 1 214 ? 10.446 -5.287 9.181 1.00 90.50 214 GLU A CA 1
ATOM 1667 C C . GLU A 1 214 ? 10.376 -6.274 8.017 1.00 90.50 214 GLU A C 1
ATOM 1669 O O . GLU A 1 214 ? 11.079 -6.097 7.017 1.00 90.50 214 GLU A O 1
ATOM 1674 N N . GLY A 1 215 ? 9.510 -7.284 8.107 1.00 89.38 215 GLY A N 1
ATOM 1675 C CA . GLY A 1 215 ? 9.258 -8.223 7.019 1.00 89.38 215 GLY A CA 1
ATOM 1676 C C . GLY A 1 215 ? 8.802 -7.506 5.749 1.00 89.38 215 GLY A C 1
ATOM 1677 O O . GLY A 1 215 ? 9.376 -7.726 4.678 1.00 89.38 215 GLY A O 1
ATOM 1678 N N . ALA A 1 216 ? 7.845 -6.583 5.875 1.00 89.50 216 ALA A N 1
ATOM 1679 C CA . ALA A 1 216 ? 7.359 -5.766 4.767 1.00 89.50 216 ALA A CA 1
ATOM 1680 C C . ALA A 1 216 ? 8.477 -4.951 4.110 1.00 89.50 216 ALA A C 1
ATOM 1682 O O . ALA A 1 216 ? 8.618 -4.948 2.883 1.00 89.50 216 ALA A O 1
ATOM 1683 N N . ARG A 1 217 ? 9.337 -4.327 4.920 1.00 87.19 217 ARG A N 1
ATOM 1684 C CA . ARG A 1 217 ? 10.476 -3.554 4.418 1.00 87.19 217 ARG A CA 1
ATOM 1685 C C . ARG A 1 217 ? 11.499 -4.422 3.689 1.00 87.19 217 ARG A C 1
ATOM 1687 O O . ARG A 1 217 ? 11.998 -4.024 2.632 1.00 87.19 217 ARG A O 1
ATOM 1694 N N . LEU A 1 218 ? 11.860 -5.576 4.249 1.00 87.00 218 LEU A N 1
ATOM 1695 C CA . LEU A 1 218 ? 12.832 -6.480 3.630 1.00 87.00 218 LEU A CA 1
ATOM 1696 C C . LEU A 1 218 ? 12.324 -6.977 2.274 1.00 87.00 218 LEU A C 1
ATOM 1698 O O . LEU A 1 218 ? 13.091 -6.990 1.309 1.00 87.00 218 LEU A O 1
ATOM 1702 N N . GLN A 1 219 ? 11.029 -7.291 2.174 1.00 82.75 219 GLN A N 1
ATOM 1703 C CA . GLN A 1 219 ? 10.398 -7.641 0.902 1.00 82.75 219 GLN A CA 1
ATOM 1704 C C . GLN A 1 219 ? 10.434 -6.476 -0.085 1.00 82.75 219 GLN A C 1
ATOM 1706 O O . GLN A 1 219 ? 10.917 -6.642 -1.201 1.00 82.75 219 GLN A O 1
ATOM 1711 N N . GLN A 1 220 ? 10.031 -5.273 0.328 1.00 79.88 220 GLN A N 1
ATOM 1712 C CA . GLN A 1 220 ? 10.081 -4.094 -0.540 1.00 79.88 220 GLN A CA 1
ATOM 1713 C C . GLN A 1 220 ? 11.505 -3.808 -1.050 1.00 79.88 220 GLN A C 1
ATOM 1715 O O . GLN A 1 220 ? 11.705 -3.512 -2.230 1.00 79.88 220 GLN A O 1
ATOM 1720 N N . SER A 1 221 ? 12.510 -3.935 -0.181 1.00 79.06 221 SER A N 1
ATOM 1721 C CA . SER A 1 221 ? 13.920 -3.726 -0.539 1.00 79.06 221 SER A CA 1
ATOM 1722 C C . SER A 1 221 ? 14.401 -4.774 -1.544 1.00 79.06 221 SER A C 1
ATOM 1724 O O . SER A 1 221 ? 15.093 -4.445 -2.510 1.00 79.06 221 SER A O 1
ATOM 1726 N N . ARG A 1 222 ? 14.001 -6.034 -1.346 1.00 78.50 222 ARG A N 1
ATOM 1727 C CA . ARG A 1 222 ? 14.301 -7.137 -2.258 1.00 78.50 222 ARG A CA 1
ATOM 1728 C C . ARG A 1 222 ? 13.648 -6.930 -3.623 1.00 78.50 222 ARG A C 1
ATOM 1730 O O . ARG A 1 222 ? 14.362 -6.967 -4.620 1.00 78.50 222 ARG A O 1
ATOM 1737 N N . VAL A 1 223 ? 12.347 -6.646 -3.661 1.00 74.06 223 VAL A N 1
ATOM 1738 C CA . VAL A 1 223 ? 11.597 -6.384 -4.900 1.00 74.06 223 VAL A CA 1
ATOM 1739 C C . VAL A 1 223 ? 12.221 -5.215 -5.657 1.00 74.06 223 VAL A C 1
ATOM 1741 O O . VAL A 1 223 ? 12.489 -5.322 -6.847 1.00 74.06 223 VAL A O 1
ATOM 1744 N N . THR A 1 224 ? 12.565 -4.125 -4.968 1.00 74.31 224 THR A N 1
ATOM 1745 C CA . THR A 1 224 ? 13.215 -2.965 -5.602 1.00 74.31 224 THR A CA 1
ATOM 1746 C C . THR A 1 224 ? 14.581 -3.323 -6.196 1.00 74.31 224 THR A C 1
ATOM 1748 O O . THR A 1 224 ? 14.934 -2.849 -7.277 1.00 74.31 224 THR A O 1
ATOM 1751 N N . ARG A 1 225 ? 15.367 -4.166 -5.512 1.00 78.56 225 ARG A N 1
ATOM 1752 C CA . ARG A 1 225 ? 16.661 -4.641 -6.022 1.00 78.56 225 ARG A CA 1
ATOM 1753 C C . ARG A 1 225 ? 16.485 -5.530 -7.252 1.00 78.56 225 ARG A C 1
ATOM 1755 O O . ARG A 1 225 ? 17.189 -5.318 -8.235 1.00 78.56 225 ARG A O 1
ATOM 1762 N N . GLU A 1 226 ? 15.563 -6.488 -7.200 1.00 79.38 226 GLU A N 1
ATOM 1763 C CA . GLU A 1 226 ? 15.260 -7.394 -8.313 1.00 79.38 226 GLU A CA 1
ATOM 1764 C C . GLU A 1 226 ? 14.752 -6.608 -9.533 1.00 79.38 226 GLU A C 1
ATOM 1766 O O . GLU A 1 226 ? 15.312 -6.762 -10.617 1.00 79.38 226 GLU A O 1
ATOM 1771 N N . LEU A 1 227 ? 13.820 -5.665 -9.345 1.00 76.88 227 LEU A N 1
ATOM 1772 C CA . LEU A 1 227 ? 13.335 -4.767 -10.402 1.00 76.88 227 LEU A CA 1
ATOM 1773 C C . LEU A 1 227 ? 14.453 -3.901 -10.996 1.00 76.88 227 LEU A C 1
ATOM 1775 O O . LEU A 1 227 ? 14.507 -3.711 -12.208 1.00 76.88 227 LEU A O 1
ATOM 1779 N N . ARG A 1 228 ? 15.383 -3.391 -10.174 1.00 81.81 228 ARG A N 1
ATOM 1780 C CA . ARG A 1 228 ? 16.536 -2.621 -10.672 1.00 81.81 228 ARG A CA 1
ATOM 1781 C C . ARG A 1 228 ? 17.460 -3.484 -11.529 1.00 81.81 228 ARG A C 1
ATOM 1783 O O . ARG A 1 228 ? 17.907 -3.030 -12.580 1.00 81.81 228 ARG A O 1
ATOM 1790 N N . THR A 1 229 ? 17.755 -4.707 -11.094 1.00 86.00 229 THR A N 1
ATOM 1791 C CA . THR A 1 229 ? 18.551 -5.655 -11.885 1.00 86.00 229 THR A CA 1
ATOM 1792 C C . THR A 1 229 ? 17.842 -6.005 -13.189 1.00 86.00 229 THR A C 1
ATOM 1794 O O . THR A 1 229 ? 18.468 -6.011 -14.243 1.00 86.00 229 THR A O 1
ATOM 1797 N N . GLN A 1 230 ? 16.536 -6.234 -13.132 1.00 85.31 230 GLN A N 1
ATOM 1798 C CA . GLN A 1 230 ? 15.721 -6.566 -14.287 1.00 85.31 230 GLN A CA 1
ATOM 1799 C C . GLN A 1 230 ? 15.653 -5.416 -15.305 1.00 85.31 230 GLN A C 1
ATOM 1801 O O . GLN A 1 230 ? 15.885 -5.643 -16.490 1.00 85.31 230 GLN A O 1
ATOM 1806 N N . ALA A 1 231 ? 15.436 -4.177 -14.857 1.00 86.19 231 ALA A N 1
ATOM 1807 C CA . ALA A 1 231 ? 15.472 -2.999 -15.723 1.00 86.19 231 ALA A CA 1
ATOM 1808 C C . ALA A 1 231 ? 16.855 -2.806 -16.364 1.00 86.19 231 ALA A C 1
ATOM 1810 O O . ALA A 1 231 ? 16.946 -2.513 -17.552 1.00 86.19 231 ALA A O 1
ATOM 1811 N N . ARG A 1 232 ? 17.939 -3.032 -15.607 1.00 90.31 232 ARG A N 1
ATOM 1812 C CA . ARG A 1 232 ? 19.309 -3.007 -16.139 1.00 90.31 232 ARG A CA 1
ATOM 1813 C C . ARG A 1 232 ? 19.491 -4.036 -17.262 1.00 90.31 232 ARG A C 1
ATOM 1815 O O . ARG A 1 232 ? 19.951 -3.670 -18.335 1.00 90.31 232 ARG A O 1
ATOM 1822 N N . GLN A 1 233 ? 19.075 -5.283 -17.038 1.00 91.12 233 GLN A N 1
ATOM 1823 C CA . GLN A 1 233 ? 19.138 -6.357 -18.039 1.00 91.12 233 GLN A CA 1
ATOM 1824 C C . GLN A 1 233 ? 18.264 -6.079 -19.269 1.00 91.12 233 GLN A C 1
ATOM 1826 O O . GLN A 1 233 ? 18.600 -6.509 -20.372 1.00 91.12 233 GLN A O 1
ATOM 1831 N N . ALA A 1 234 ? 17.143 -5.375 -19.088 1.00 91.88 234 ALA A N 1
ATOM 1832 C CA . ALA A 1 234 ? 16.294 -4.933 -20.187 1.00 91.88 234 ALA A CA 1
ATOM 1833 C C . ALA A 1 234 ? 17.047 -3.951 -21.097 1.00 91.88 234 ALA A C 1
ATOM 1835 O O . ALA A 1 234 ? 17.070 -4.145 -22.308 1.00 91.88 234 ALA A O 1
ATOM 1836 N N . VAL A 1 235 ? 17.710 -2.945 -20.508 1.00 94.12 235 VAL A N 1
ATOM 1837 C CA . VAL A 1 235 ? 18.527 -1.968 -21.249 1.00 94.12 235 VAL A CA 1
ATOM 1838 C C . VAL A 1 235 ? 19.714 -2.646 -21.924 1.00 94.12 235 VAL A C 1
ATOM 1840 O O . VAL A 1 235 ? 19.918 -2.442 -23.113 1.00 94.12 235 VAL A O 1
ATOM 1843 N N . GLU A 1 236 ? 20.487 -3.450 -21.190 1.00 94.94 236 GLU A N 1
ATOM 1844 C CA . GLU A 1 236 ? 21.684 -4.112 -21.727 1.00 94.94 236 GLU A CA 1
ATOM 1845 C C . GLU A 1 236 ? 21.329 -5.020 -22.911 1.00 94.94 236 GLU A C 1
ATOM 1847 O O . GLU A 1 236 ? 21.925 -4.882 -23.973 1.00 94.94 236 GLU A O 1
ATOM 1852 N N . GLY A 1 237 ? 20.316 -5.884 -22.772 1.00 93.88 237 GLY A N 1
ATOM 1853 C CA . GLY A 1 237 ? 19.905 -6.781 -23.857 1.00 93.88 237 GLY A CA 1
ATOM 1854 C C . GLY A 1 237 ? 19.326 -6.044 -25.066 1.00 93.88 237 GLY A C 1
ATOM 1855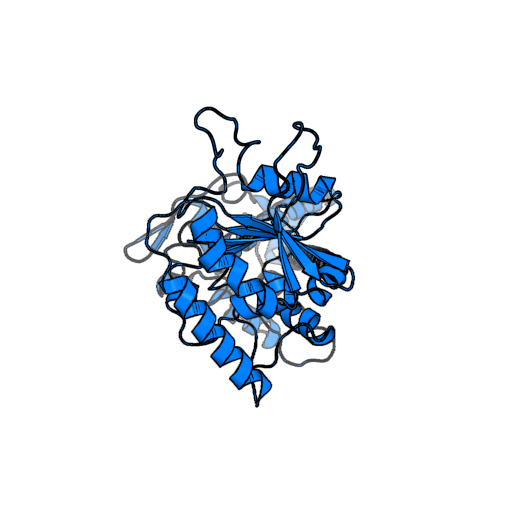 O O . GLY A 1 237 ? 19.630 -6.398 -26.201 1.00 93.88 237 GLY A O 1
ATOM 1856 N N . PHE A 1 238 ? 18.542 -4.987 -24.837 1.00 96.06 238 PHE A N 1
ATOM 1857 C CA . PHE A 1 238 ? 18.017 -4.152 -25.916 1.00 96.06 238 PHE A CA 1
ATOM 1858 C C . PHE A 1 238 ? 19.132 -3.435 -26.683 1.00 96.06 238 PHE A C 1
ATOM 1860 O O . PHE A 1 238 ? 19.177 -3.494 -27.907 1.00 96.06 238 PHE A O 1
ATOM 1867 N N . LEU A 1 239 ? 20.048 -2.771 -25.972 1.00 96.31 239 LEU A N 1
ATOM 1868 C CA . LEU A 1 239 ? 21.141 -2.035 -26.603 1.00 96.31 239 LEU A CA 1
ATOM 1869 C C . LEU A 1 239 ? 22.130 -2.966 -27.298 1.00 96.31 239 LEU A C 1
ATOM 1871 O O . LEU A 1 239 ? 22.629 -2.605 -28.356 1.00 96.31 239 LEU A O 1
ATOM 1875 N N . GLN A 1 240 ? 22.381 -4.154 -26.745 1.00 95.31 240 GLN A N 1
ATOM 1876 C CA . GLN A 1 240 ? 23.209 -5.155 -27.408 1.00 95.31 240 GLN A CA 1
ATOM 1877 C C . GLN A 1 240 ? 22.592 -5.572 -28.749 1.00 95.31 240 GLN A C 1
ATOM 1879 O O . GLN A 1 240 ? 23.280 -5.554 -29.758 1.00 95.31 240 GLN A O 1
ATOM 1884 N N . ALA A 1 241 ? 21.278 -5.817 -28.796 1.00 94.38 241 ALA A N 1
ATOM 1885 C CA . ALA A 1 241 ? 20.590 -6.125 -30.051 1.00 94.38 241 ALA A CA 1
ATOM 1886 C C . ALA A 1 241 ? 20.643 -4.968 -31.069 1.00 94.38 241 ALA A C 1
ATOM 1888 O O . ALA A 1 241 ? 20.716 -5.208 -32.268 1.00 94.38 241 ALA A O 1
ATOM 1889 N N . VAL A 1 242 ? 20.639 -3.710 -30.610 1.00 95.44 242 VAL A N 1
ATOM 1890 C CA . VAL A 1 242 ? 20.850 -2.540 -31.483 1.00 95.44 242 VAL A CA 1
ATOM 1891 C C . VAL A 1 242 ? 22.287 -2.491 -32.013 1.00 95.44 242 VAL A C 1
ATOM 1893 O O . VAL A 1 242 ? 22.486 -2.166 -33.182 1.00 95.44 242 VAL A O 1
ATOM 1896 N N . LEU A 1 243 ? 23.279 -2.795 -31.174 1.00 94.94 243 LEU A N 1
ATOM 1897 C CA . LEU A 1 243 ? 24.693 -2.818 -31.559 1.00 94.94 243 LEU A CA 1
ATOM 1898 C C . LEU A 1 243 ? 25.007 -3.941 -32.555 1.00 94.94 243 LEU A C 1
ATOM 1900 O O . LEU A 1 243 ? 25.784 -3.719 -33.476 1.00 94.94 243 LEU A O 1
ATOM 1904 N N . ASP A 1 244 ? 24.377 -5.103 -32.386 1.00 94.81 244 ASP A N 1
ATOM 1905 C CA . ASP A 1 244 ? 24.604 -6.295 -33.210 1.00 94.81 244 ASP A CA 1
ATOM 1906 C C . ASP A 1 244 ? 23.770 -6.305 -34.506 1.00 94.81 244 ASP A C 1
ATOM 1908 O O . ASP A 1 244 ? 23.885 -7.228 -35.312 1.00 94.81 244 ASP A O 1
ATOM 1912 N N . HIS A 1 245 ? 22.900 -5.311 -34.718 1.00 94.25 245 HIS A N 1
ATOM 1913 C CA . HIS A 1 245 ? 22.047 -5.265 -35.902 1.00 94.25 245 HIS A CA 1
ATOM 1914 C C . HIS A 1 245 ? 22.869 -4.886 -37.151 1.00 94.25 245 HIS A C 1
ATOM 1916 O O . HIS A 1 245 ? 23.452 -3.798 -37.172 1.00 94.25 245 HIS A O 1
ATOM 1922 N N . PRO A 1 246 ? 22.835 -5.680 -38.240 1.00 93.75 246 PRO A N 1
ATOM 1923 C CA . PRO A 1 246 ? 23.673 -5.451 -39.423 1.00 93.75 246 PRO A CA 1
ATOM 1924 C C . PRO A 1 246 ? 23.444 -4.074 -40.070 1.00 93.75 246 PRO A C 1
ATOM 1926 O O . PRO A 1 246 ? 24.394 -3.351 -40.350 1.00 93.75 246 PRO A O 1
ATOM 1929 N N . ASP A 1 247 ? 22.186 -3.632 -40.208 1.00 94.69 247 ASP A N 1
ATOM 1930 C CA . ASP A 1 247 ? 21.865 -2.294 -40.751 1.00 94.69 247 ASP A CA 1
ATOM 1931 C C . ASP A 1 247 ? 22.409 -1.109 -39.927 1.00 94.69 247 ASP A C 1
ATOM 1933 O O . ASP A 1 247 ? 22.368 0.036 -40.387 1.00 94.69 247 ASP A O 1
ATOM 1937 N N . ASN A 1 248 ? 22.883 -1.346 -38.702 1.00 96.19 248 ASN A N 1
ATOM 1938 C CA . ASN A 1 248 ? 23.463 -0.306 -37.862 1.00 96.19 248 ASN A CA 1
ATOM 1939 C C . ASN A 1 248 ? 24.990 -0.225 -37.988 1.00 96.19 248 ASN A C 1
ATOM 1941 O O . ASN A 1 248 ? 25.550 0.789 -37.573 1.00 96.19 248 ASN A O 1
ATOM 1945 N N . GLU A 1 249 ? 25.664 -1.224 -38.568 1.00 93.62 249 GLU A N 1
ATOM 1946 C CA . GLU A 1 249 ? 27.130 -1.335 -38.573 1.00 93.62 249 GLU A CA 1
ATOM 1947 C C . GLU A 1 249 ? 27.817 -0.079 -39.120 1.00 93.62 249 GLU A C 1
ATOM 1949 O O . GLU A 1 249 ? 28.656 0.512 -38.441 1.00 93.62 249 GLU A O 1
ATOM 1954 N N . GLU A 1 250 ? 27.417 0.385 -40.307 1.00 93.50 250 GLU A N 1
ATOM 1955 C CA . GLU A 1 250 ? 28.017 1.562 -40.949 1.00 93.50 250 GLU A CA 1
ATOM 1956 C C . GLU A 1 250 ? 27.830 2.831 -40.100 1.00 93.50 250 GLU A C 1
ATOM 1958 O O . GLU A 1 250 ? 28.761 3.616 -39.898 1.00 93.50 250 GLU A O 1
ATOM 1963 N N . ARG A 1 251 ? 26.629 3.015 -39.537 1.00 92.06 251 ARG A N 1
ATOM 1964 C CA . ARG A 1 251 ? 26.296 4.181 -38.704 1.00 92.06 251 ARG A CA 1
ATOM 1965 C C . ARG A 1 251 ? 27.044 4.162 -37.377 1.00 92.06 251 ARG A C 1
ATOM 1967 O O . ARG A 1 251 ? 27.478 5.211 -36.906 1.00 92.06 251 ARG A O 1
ATOM 1974 N N . LEU A 1 252 ? 27.196 2.987 -36.771 1.00 92.81 252 LEU A N 1
ATOM 1975 C CA . LEU A 1 252 ? 27.928 2.813 -35.521 1.00 92.81 252 LEU A CA 1
ATOM 1976 C C . LEU A 1 252 ? 29.437 2.984 -35.738 1.00 92.81 252 LEU A C 1
ATOM 1978 O O . LEU A 1 252 ? 30.083 3.653 -34.933 1.00 92.81 252 LEU A O 1
ATOM 1982 N N . ALA A 1 253 ? 29.981 2.477 -36.848 1.00 91.25 253 ALA A N 1
ATOM 1983 C CA . ALA A 1 253 ? 31.388 2.633 -37.221 1.00 91.25 253 ALA A CA 1
ATOM 1984 C C . ALA A 1 253 ? 31.786 4.099 -37.471 1.00 91.25 253 ALA A C 1
ATOM 1986 O O . ALA A 1 253 ? 32.936 4.475 -37.247 1.00 91.25 253 ALA A O 1
ATOM 1987 N N . ALA A 1 254 ? 30.839 4.953 -37.873 1.00 91.25 254 ALA A N 1
ATOM 1988 C CA . ALA A 1 254 ? 31.066 6.389 -38.047 1.00 91.25 254 ALA A CA 1
ATOM 1989 C C . ALA A 1 254 ? 31.324 7.150 -36.725 1.00 91.25 254 ALA A C 1
ATOM 1991 O O . ALA A 1 254 ? 31.693 8.328 -36.751 1.00 91.25 254 ALA A O 1
ATOM 1992 N N . HIS A 1 255 ? 31.144 6.515 -35.561 1.00 90.62 255 HIS A N 1
ATOM 1993 C CA . HIS A 1 255 ? 31.444 7.113 -34.263 1.00 90.62 255 HIS A CA 1
ATOM 1994 C C . HIS A 1 255 ? 32.893 6.821 -33.824 1.00 90.62 255 HIS A C 1
ATOM 1996 O O . HIS A 1 255 ? 33.225 5.678 -33.526 1.00 90.62 255 HIS A O 1
ATOM 2002 N N . PRO A 1 256 ? 33.754 7.846 -33.673 1.00 84.25 256 PRO A N 1
ATOM 2003 C CA . PRO A 1 256 ? 35.187 7.651 -33.422 1.00 84.25 256 PRO A CA 1
ATOM 2004 C C . PRO A 1 256 ? 35.539 7.259 -31.976 1.00 84.25 256 PRO A C 1
ATOM 2006 O O . PRO A 1 256 ? 36.668 6.860 -31.711 1.00 84.25 256 PRO A O 1
ATOM 2009 N N . ASP A 1 257 ? 34.605 7.410 -31.031 1.00 94.12 257 ASP A N 1
ATOM 2010 C CA . ASP A 1 257 ? 34.811 7.146 -29.601 1.00 94.12 257 ASP A CA 1
ATOM 2011 C C . ASP A 1 257 ? 33.764 6.131 -29.100 1.00 94.12 257 ASP A C 1
ATOM 2013 O O . ASP A 1 257 ? 32.619 6.519 -28.809 1.00 94.12 257 ASP A O 1
ATOM 2017 N N . PRO A 1 258 ? 34.141 4.841 -28.990 1.00 90.25 258 PRO A N 1
ATOM 2018 C CA . PRO A 1 258 ? 33.257 3.778 -28.516 1.00 90.25 258 PRO A CA 1
ATOM 2019 C C . PRO A 1 258 ? 32.722 4.013 -27.098 1.00 90.25 258 PRO A C 1
ATOM 2021 O O . PRO A 1 258 ? 31.557 3.726 -26.822 1.00 90.25 258 PRO A O 1
ATOM 2024 N N . ASP A 1 259 ? 33.519 4.602 -26.203 1.00 92.38 259 ASP A N 1
ATOM 2025 C CA . ASP A 1 259 ? 33.113 4.842 -24.816 1.00 92.38 259 ASP A CA 1
ATOM 2026 C C . ASP A 1 259 ? 32.047 5.933 -24.731 1.00 92.38 259 ASP A C 1
ATOM 2028 O O . ASP A 1 259 ? 31.075 5.846 -23.968 1.00 92.38 259 ASP A O 1
ATOM 2032 N N . ARG A 1 260 ? 32.210 7.002 -25.515 1.00 93.62 260 ARG A N 1
ATOM 2033 C CA . ARG A 1 260 ? 31.203 8.064 -25.607 1.00 93.62 260 ARG A CA 1
ATOM 2034 C C . ARG A 1 260 ? 29.924 7.565 -26.271 1.00 93.62 260 ARG A C 1
ATOM 2036 O O . ARG A 1 260 ? 28.842 7.949 -25.816 1.00 93.62 260 ARG A O 1
ATOM 2043 N N . LEU A 1 261 ? 30.034 6.717 -27.294 1.00 93.94 261 LEU A N 1
ATOM 2044 C CA . LEU A 1 261 ? 28.891 6.063 -27.928 1.00 93.94 261 LEU A CA 1
ATOM 2045 C C . LEU A 1 261 ? 28.126 5.197 -26.917 1.00 93.94 261 LEU A C 1
ATOM 2047 O O . LEU A 1 261 ? 26.927 5.402 -26.731 1.00 93.94 261 LEU A O 1
ATOM 2051 N N . ALA A 1 262 ? 28.822 4.321 -26.188 1.00 93.31 262 ALA A N 1
ATOM 2052 C CA . ALA A 1 262 ? 28.228 3.450 -25.176 1.00 93.31 262 ALA A CA 1
ATOM 2053 C C . ALA A 1 262 ? 27.512 4.244 -24.071 1.00 93.31 262 ALA A C 1
ATOM 2055 O O . ALA A 1 262 ? 26.358 3.961 -23.747 1.00 93.31 262 ALA A O 1
ATOM 2056 N N . ARG A 1 263 ? 28.139 5.304 -23.533 1.00 93.75 263 ARG A N 1
ATOM 2057 C CA . ARG A 1 263 ? 27.504 6.190 -22.534 1.00 93.75 263 ARG A CA 1
ATOM 2058 C C . ARG A 1 263 ? 26.238 6.863 -23.067 1.00 93.75 263 ARG A C 1
ATOM 2060 O O . ARG A 1 263 ? 25.269 7.032 -22.322 1.00 93.75 263 ARG A O 1
ATOM 2067 N N . ARG A 1 264 ? 26.235 7.265 -24.342 1.00 94.75 264 ARG A N 1
ATOM 2068 C CA . ARG A 1 264 ? 25.070 7.888 -24.982 1.00 94.75 264 ARG A CA 1
ATOM 2069 C C . ARG A 1 264 ? 23.945 6.879 -25.203 1.00 94.75 264 ARG A C 1
ATOM 2071 O O . ARG A 1 264 ? 22.822 7.165 -24.797 1.00 94.75 264 ARG A O 1
ATOM 2078 N N . LEU A 1 265 ? 24.250 5.711 -25.768 1.00 95.69 265 LEU A N 1
ATOM 2079 C CA . LEU A 1 265 ? 23.291 4.619 -25.952 1.00 95.69 265 LEU A CA 1
ATOM 2080 C C . LEU A 1 265 ? 22.685 4.186 -24.617 1.00 95.69 265 LEU A C 1
ATOM 2082 O O . LEU A 1 265 ? 21.470 4.068 -24.518 1.00 95.69 265 LEU A O 1
ATOM 2086 N N . TRP A 1 266 ? 23.498 4.061 -23.566 1.00 95.44 266 TRP A N 1
ATOM 2087 C CA . TRP A 1 266 ? 23.025 3.766 -22.214 1.00 95.44 266 TRP A CA 1
ATOM 2088 C C . TRP A 1 266 ? 21.992 4.783 -21.721 1.00 95.44 266 TRP A C 1
ATOM 2090 O O . TRP A 1 266 ? 20.906 4.419 -21.268 1.00 95.44 266 TRP A O 1
ATOM 2100 N N . ARG A 1 267 ? 22.309 6.078 -21.836 1.00 94.81 267 ARG A N 1
ATOM 2101 C CA . ARG A 1 267 ? 21.403 7.158 -21.429 1.00 94.81 267 ARG A CA 1
ATOM 2102 C C . ARG A 1 267 ? 20.094 7.125 -22.221 1.00 94.81 267 ARG A C 1
ATOM 2104 O O . ARG A 1 267 ? 19.028 7.235 -21.621 1.00 94.81 267 ARG A O 1
ATOM 2111 N N . GLU A 1 268 ? 20.156 6.995 -23.544 1.00 96.19 268 GLU A N 1
ATOM 2112 C CA . GLU A 1 268 ? 18.957 6.962 -24.393 1.00 96.19 268 GLU A CA 1
ATOM 2113 C C . GLU A 1 268 ? 18.145 5.661 -24.192 1.00 96.19 268 GLU A C 1
ATOM 2115 O O . GLU A 1 268 ? 16.911 5.681 -24.208 1.00 96.19 268 GLU A O 1
ATOM 2120 N N . GLY A 1 269 ? 18.815 4.543 -23.899 1.00 95.00 269 GLY A N 1
ATOM 2121 C CA . GLY A 1 269 ? 18.194 3.270 -23.527 1.00 95.00 269 GLY A CA 1
ATOM 2122 C C . GLY A 1 269 ? 17.433 3.369 -22.205 1.00 95.00 269 GLY A C 1
ATOM 2123 O O . GLY A 1 269 ? 16.289 2.925 -22.113 1.00 95.00 269 GLY A O 1
ATOM 2124 N N . LEU A 1 270 ? 18.002 4.049 -21.202 1.00 93.44 270 LEU A N 1
ATOM 2125 C CA . LEU A 1 270 ? 17.291 4.356 -19.957 1.00 93.44 270 LEU A CA 1
ATOM 2126 C C . LEU A 1 270 ? 16.041 5.203 -20.206 1.00 93.44 270 LEU A C 1
ATOM 2128 O O . LEU A 1 270 ? 14.992 4.902 -19.643 1.00 93.44 270 LEU A O 1
ATOM 2132 N N . VAL A 1 271 ? 16.116 6.232 -21.059 1.00 94.38 271 VAL A N 1
ATOM 2133 C CA . VAL A 1 271 ? 14.935 7.038 -21.424 1.00 94.38 271 VAL A CA 1
ATOM 2134 C C . VAL A 1 271 ? 13.849 6.159 -22.047 1.00 94.38 271 VAL A C 1
ATOM 2136 O O . VAL A 1 271 ? 12.684 6.277 -21.673 1.00 94.38 271 VAL A O 1
ATOM 2139 N N . THR A 1 272 ? 14.224 5.237 -22.935 1.00 94.31 272 THR A N 1
ATOM 2140 C CA . THR A 1 272 ? 13.304 4.271 -23.558 1.00 94.31 272 THR A CA 1
ATOM 2141 C C . THR A 1 272 ? 12.604 3.392 -22.515 1.00 94.31 272 THR A C 1
ATOM 2143 O O . THR A 1 272 ? 11.379 3.263 -22.536 1.00 94.31 272 THR A O 1
ATOM 2146 N N . VAL A 1 273 ? 13.348 2.863 -21.538 1.00 92.81 273 VAL A N 1
ATOM 2147 C CA . VAL A 1 273 ? 12.767 2.094 -20.425 1.00 92.81 273 VAL A CA 1
ATOM 2148 C C . VAL A 1 273 ? 11.859 2.956 -19.552 1.00 92.81 273 VAL A C 1
ATOM 2150 O O . VAL A 1 273 ? 10.765 2.522 -19.203 1.00 92.81 273 VAL A O 1
ATOM 2153 N N . TYR A 1 274 ? 12.256 4.184 -19.215 1.00 91.19 274 TYR A N 1
ATOM 2154 C CA . TYR A 1 274 ? 11.424 5.072 -18.402 1.00 91.19 274 TYR A CA 1
ATOM 2155 C C . TYR A 1 274 ? 10.131 5.486 -19.109 1.00 91.19 274 TYR A C 1
ATOM 2157 O O . TYR A 1 274 ? 9.101 5.574 -18.442 1.00 91.19 274 TYR A O 1
ATOM 2165 N N . ARG A 1 275 ? 10.144 5.679 -20.437 1.00 94.00 275 ARG A N 1
ATOM 2166 C CA . ARG A 1 275 ? 8.917 5.869 -21.232 1.00 94.00 275 ARG A CA 1
ATOM 2167 C C . ARG A 1 275 ? 7.972 4.685 -21.063 1.00 94.00 275 ARG A C 1
ATOM 2169 O O . ARG A 1 275 ? 6.795 4.887 -20.779 1.00 94.00 275 ARG A O 1
ATOM 2176 N N . LEU A 1 276 ? 8.490 3.463 -21.191 1.00 94.12 276 LEU A N 1
ATOM 2177 C CA . LEU A 1 276 ? 7.693 2.249 -21.020 1.00 94.12 276 LEU A CA 1
ATOM 2178 C C . LEU A 1 276 ? 7.162 2.126 -19.598 1.00 94.12 276 LEU A C 1
ATOM 2180 O O . LEU A 1 276 ? 5.958 2.016 -19.429 1.00 94.12 276 LEU A O 1
ATOM 2184 N N . LEU A 1 277 ? 8.011 2.229 -18.575 1.00 90.81 277 LEU A N 1
ATOM 2185 C CA . LEU A 1 277 ? 7.579 2.162 -17.175 1.00 90.81 277 LEU A CA 1
ATOM 2186 C C . LEU A 1 277 ? 6.517 3.216 -16.840 1.00 90.81 277 LEU A C 1
ATOM 2188 O O . LEU A 1 277 ? 5.588 2.929 -16.090 1.00 90.81 277 LEU A O 1
ATOM 2192 N N . PHE A 1 278 ? 6.632 4.419 -17.406 1.00 90.62 278 PHE A N 1
ATOM 2193 C CA . PHE A 1 278 ? 5.619 5.459 -17.268 1.00 90.62 278 PHE A CA 1
ATOM 2194 C C . PHE A 1 278 ? 4.281 5.019 -17.879 1.00 90.62 278 PHE A C 1
ATOM 2196 O O . PHE A 1 278 ? 3.265 5.062 -17.193 1.00 90.62 278 PHE A O 1
ATOM 2203 N N . ILE A 1 279 ? 4.280 4.535 -19.124 1.00 91.75 279 ILE A N 1
ATOM 2204 C CA . ILE A 1 279 ? 3.064 4.069 -19.811 1.00 91.75 279 ILE A CA 1
ATOM 2205 C C . ILE A 1 279 ? 2.445 2.871 -19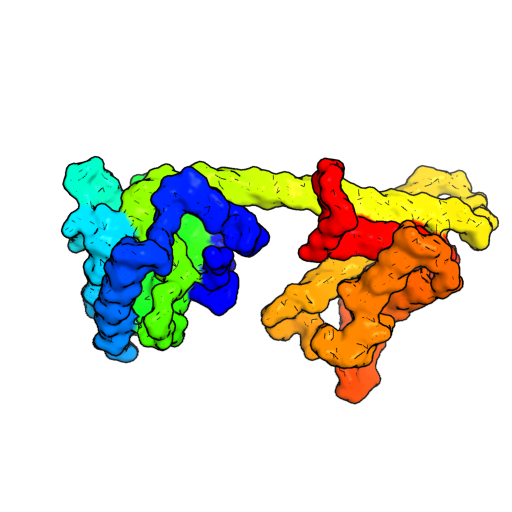.083 1.00 91.75 279 ILE A C 1
ATOM 2207 O O . ILE A 1 279 ? 1.252 2.887 -18.802 1.00 91.75 279 ILE A O 1
ATOM 2211 N N . LEU A 1 280 ? 3.256 1.874 -18.718 1.00 90.31 280 LEU A N 1
ATOM 2212 C CA . LEU A 1 280 ? 2.829 0.686 -17.974 1.00 90.31 280 LEU A CA 1
ATOM 2213 C C . LEU A 1 280 ? 2.167 1.066 -16.648 1.00 90.31 280 LEU A C 1
ATOM 2215 O O . LEU A 1 280 ? 1.128 0.518 -16.294 1.00 90.31 280 LEU A O 1
ATOM 2219 N N . LYS A 1 281 ? 2.742 2.039 -15.931 1.00 86.12 281 LYS A N 1
ATOM 2220 C CA . LYS A 1 281 ? 2.182 2.531 -14.671 1.00 86.12 281 LYS A CA 1
ATOM 2221 C C . LYS A 1 281 ? 0.813 3.179 -14.864 1.00 86.12 281 LYS A C 1
ATOM 2223 O O . LYS A 1 281 ? -0.068 2.943 -14.047 1.00 86.12 281 LYS A O 1
ATOM 2228 N N . LEU A 1 282 ? 0.640 4.005 -15.897 1.00 84.38 282 LEU A N 1
ATOM 2229 C CA . LEU A 1 282 ? -0.647 4.657 -16.155 1.00 84.38 282 LEU A CA 1
ATOM 2230 C C . LEU A 1 282 ? -1.691 3.682 -16.719 1.00 84.38 282 LEU A C 1
ATOM 2232 O O . LEU A 1 282 ? -2.881 3.865 -16.488 1.00 84.38 282 LEU A O 1
ATOM 2236 N N . GLU A 1 283 ? -1.266 2.656 -17.458 1.00 85.25 283 GLU A N 1
ATOM 2237 C CA . GLU A 1 283 ? -2.154 1.614 -17.983 1.00 85.25 283 GLU A CA 1
ATOM 2238 C C . GLU A 1 283 ? -2.650 0.662 -16.885 1.00 85.25 283 GLU A C 1
ATOM 2240 O O . GLU A 1 283 ? -3.788 0.208 -16.944 1.00 85.25 283 GLU A O 1
ATOM 2245 N N . ALA A 1 284 ? -1.821 0.384 -15.875 1.00 76.81 284 ALA A N 1
ATOM 2246 C CA . ALA A 1 284 ? -2.154 -0.494 -14.752 1.00 76.81 284 ALA A CA 1
ATOM 2247 C C . ALA A 1 284 ? -2.815 0.226 -13.561 1.00 76.81 284 ALA A C 1
ATOM 2249 O O . ALA A 1 284 ? -3.056 -0.404 -12.534 1.00 76.81 284 ALA A O 1
ATOM 2250 N N . SER A 1 285 ? -3.041 1.541 -13.637 1.00 71.44 285 SER A N 1
ATOM 2251 C CA . SER A 1 285 ? -3.620 2.294 -12.523 1.00 71.44 285 SER A CA 1
ATOM 2252 C C . SER A 1 285 ? -5.144 2.191 -12.531 1.00 71.44 285 SER A C 1
ATOM 2254 O O . SER A 1 285 ? -5.779 2.588 -13.501 1.00 71.44 285 SER A O 1
ATOM 2256 N N . ASP A 1 286 ? -5.722 1.755 -11.412 1.00 54.84 286 ASP A N 1
ATOM 2257 C CA . ASP A 1 286 ? -7.179 1.745 -11.204 1.00 54.84 286 ASP A CA 1
ATOM 2258 C C . ASP A 1 286 ? -7.729 3.105 -10.721 1.00 54.84 286 ASP A C 1
ATOM 2260 O O . ASP A 1 286 ? -8.939 3.297 -10.627 1.00 54.84 286 ASP A O 1
ATOM 2264 N N . ASP A 1 287 ? -6.849 4.070 -10.421 1.00 62.31 287 ASP A N 1
ATOM 2265 C CA . ASP A 1 287 ? -7.208 5.436 -10.022 1.00 62.31 287 ASP A CA 1
ATOM 2266 C C . ASP A 1 287 ? -7.495 6.287 -11.274 1.00 62.31 287 ASP A C 1
ATOM 2268 O O . ASP A 1 287 ? -6.554 6.615 -12.005 1.00 62.31 287 ASP A O 1
ATOM 2272 N N . PRO A 1 288 ? -8.746 6.727 -11.523 1.00 62.44 288 PRO A N 1
ATOM 2273 C CA . PRO A 1 288 ? -9.098 7.503 -12.713 1.00 62.44 288 PRO A CA 1
ATOM 2274 C C . PRO A 1 288 ? -8.325 8.821 -12.856 1.00 62.44 288 PRO A C 1
ATOM 2276 O O . PRO A 1 288 ? -8.190 9.331 -13.966 1.00 62.44 288 PRO A O 1
ATOM 2279 N N . ALA A 1 289 ? -7.800 9.381 -11.758 1.00 61.38 289 ALA A N 1
ATOM 2280 C CA . ALA A 1 289 ? -6.984 10.595 -11.791 1.00 61.38 289 ALA A CA 1
ATOM 2281 C C . ALA A 1 289 ? -5.534 10.336 -12.240 1.00 61.38 289 ALA A C 1
ATOM 2283 O O . ALA A 1 289 ? -4.808 11.276 -12.571 1.00 61.38 289 ALA A O 1
ATOM 2284 N N . ARG A 1 290 ? -5.094 9.073 -12.226 1.00 63.25 290 ARG A N 1
ATOM 2285 C CA . ARG A 1 290 ? -3.727 8.633 -12.550 1.00 63.25 290 ARG A CA 1
ATOM 2286 C C . ARG A 1 290 ? -3.680 7.587 -13.665 1.00 63.25 290 ARG A C 1
ATOM 2288 O O . ARG A 1 290 ? -2.587 7.215 -14.083 1.00 63.25 290 ARG A O 1
ATOM 2295 N N . ALA A 1 291 ? -4.830 7.138 -14.150 1.00 74.44 291 ALA A N 1
ATOM 2296 C CA . ALA A 1 291 ? -4.963 6.199 -15.248 1.00 74.44 291 ALA A CA 1
ATOM 2297 C C . ALA A 1 291 ? -4.957 6.902 -16.611 1.00 74.44 291 ALA A C 1
ATOM 2299 O O . ALA A 1 291 ? -5.351 8.065 -16.747 1.00 74.44 291 ALA A O 1
ATOM 2300 N N . LEU A 1 292 ? -4.588 6.169 -17.662 1.00 78.94 292 LEU A N 1
ATOM 2301 C CA . LEU A 1 292 ? -4.972 6.566 -19.016 1.00 78.94 292 LEU A CA 1
ATOM 2302 C C . LEU A 1 292 ? -6.478 6.329 -19.161 1.00 78.94 292 LEU A C 1
ATOM 2304 O O . LEU A 1 292 ? -6.915 5.187 -19.261 1.00 78.94 292 LEU A O 1
ATOM 2308 N N . GLY A 1 293 ? -7.279 7.396 -19.222 1.00 75.19 293 GLY A N 1
ATOM 2309 C CA . GLY A 1 293 ? -8.743 7.284 -19.339 1.00 75.19 293 GLY A CA 1
ATOM 2310 C C . GLY A 1 293 ? -9.238 6.486 -20.558 1.00 75.19 293 GLY A C 1
ATOM 2311 O O . GLY A 1 293 ? -10.387 6.064 -20.592 1.00 75.19 293 GLY A O 1
ATOM 2312 N N . PHE A 1 294 ? -8.368 6.242 -21.543 1.00 80.50 294 PHE A N 1
ATOM 2313 C CA . PHE A 1 294 ? -8.632 5.436 -22.736 1.00 80.50 294 PHE A CA 1
ATOM 2314 C C . PHE A 1 294 ? -8.041 4.012 -22.682 1.00 80.50 294 PHE A C 1
ATOM 2316 O O . PHE A 1 294 ? -8.192 3.268 -23.652 1.00 80.50 294 PHE A O 1
ATOM 2323 N N . ALA A 1 295 ? -7.375 3.599 -21.594 1.00 80.62 295 ALA A N 1
ATOM 2324 C CA . ALA A 1 295 ? -6.721 2.284 -21.501 1.00 80.62 295 ALA A CA 1
ATOM 2325 C C . ALA A 1 295 ? -7.695 1.101 -21.654 1.00 80.62 295 ALA A C 1
ATOM 2327 O O . ALA A 1 295 ? -7.305 0.023 -22.098 1.00 80.62 295 ALA A O 1
ATOM 2328 N N . SER A 1 296 ? -8.976 1.297 -21.333 1.00 75.19 296 SER A N 1
ATOM 2329 C CA . SER A 1 296 ? -10.025 0.280 -21.478 1.00 75.19 296 SER A CA 1
ATOM 2330 C C . SER A 1 296 ? -10.581 0.154 -22.905 1.00 75.19 296 SER A C 1
ATOM 2332 O O . SER A 1 296 ? -11.268 -0.825 -23.219 1.00 75.19 296 SER A O 1
ATOM 2334 N N . THR A 1 297 ? -10.278 1.103 -23.796 1.00 79.44 297 THR A N 1
ATOM 2335 C CA . THR A 1 297 ? -10.821 1.131 -25.163 1.00 79.44 297 THR A CA 1
ATOM 2336 C C . THR A 1 297 ? -10.271 -0.015 -26.010 1.00 79.44 297 THR A C 1
ATOM 2338 O O . THR A 1 297 ? -9.135 -0.467 -25.833 1.00 79.44 297 THR A O 1
ATOM 2341 N N . SER A 1 298 ? -11.083 -0.517 -26.942 1.00 81.31 298 SER A N 1
ATOM 2342 C CA . SER A 1 298 ? -10.671 -1.598 -27.845 1.00 81.31 298 SER A CA 1
ATOM 2343 C C . SER A 1 298 ? -9.523 -1.163 -28.754 1.00 81.31 298 SER A C 1
ATOM 2345 O O . SER A 1 298 ? -8.578 -1.929 -28.941 1.00 81.31 298 SER A O 1
ATOM 2347 N N . LEU A 1 299 ? -9.562 0.077 -29.260 1.00 85.19 299 LEU A N 1
ATOM 2348 C CA . LEU A 1 299 ? -8.498 0.644 -30.086 1.00 85.19 299 LEU A CA 1
ATOM 2349 C C . LEU A 1 299 ? -7.144 0.622 -29.364 1.00 85.19 299 LEU A C 1
ATOM 2351 O O . LEU A 1 299 ? -6.165 0.129 -29.926 1.00 85.19 299 LEU A O 1
ATOM 2355 N N . TRP A 1 300 ? -7.089 1.089 -28.111 1.00 88.00 300 TRP A N 1
ATOM 2356 C CA . TRP A 1 300 ? -5.865 1.046 -27.311 1.00 88.00 300 TRP A CA 1
ATOM 2357 C C . TRP A 1 300 ? -5.389 -0.389 -27.078 1.00 88.00 300 TRP A C 1
ATOM 2359 O O . TRP A 1 300 ? -4.255 -0.731 -27.430 1.00 88.00 300 TRP A O 1
ATOM 2369 N N . ARG A 1 301 ? -6.267 -1.242 -26.531 1.00 84.25 301 ARG A N 1
ATOM 2370 C CA . ARG A 1 301 ? -5.920 -2.612 -26.132 1.00 84.25 301 ARG A CA 1
ATOM 2371 C C . ARG A 1 301 ? -5.421 -3.462 -27.290 1.00 84.25 301 ARG A C 1
ATOM 2373 O O . ARG A 1 301 ? -4.503 -4.246 -27.069 1.00 84.25 301 ARG A O 1
ATOM 2380 N N . ASN A 1 302 ? -5.975 -3.280 -28.489 1.00 85.44 302 ASN A N 1
ATOM 2381 C CA . ASN A 1 302 ? -5.681 -4.104 -29.666 1.00 85.44 302 ASN A CA 1
ATOM 2382 C C . ASN A 1 302 ? -4.600 -3.527 -30.599 1.00 85.44 302 ASN A C 1
ATOM 2384 O O . ASN A 1 302 ? -4.191 -4.223 -31.526 1.00 85.44 302 ASN A O 1
ATOM 2388 N N . SER A 1 303 ? -4.147 -2.284 -30.379 1.00 85.75 303 SER A N 1
ATOM 2389 C CA . SER A 1 303 ? -3.228 -1.606 -31.316 1.00 85.75 303 SER A CA 1
ATOM 2390 C C . SER A 1 303 ? -1.964 -1.050 -30.664 1.00 85.75 303 SER A C 1
ATOM 2392 O O . SER A 1 303 ? -0.893 -1.131 -31.257 1.00 85.75 303 SER A O 1
ATOM 2394 N N . PHE A 1 304 ? -2.064 -0.484 -29.456 1.00 89.56 304 PHE A N 1
ATOM 2395 C CA . PHE A 1 304 ? -0.965 0.279 -28.842 1.00 89.56 304 PHE A CA 1
ATOM 2396 C C . PHE A 1 304 ? -0.522 -0.261 -27.485 1.00 89.56 304 PHE A C 1
ATOM 2398 O O . PHE A 1 304 ? 0.630 -0.064 -27.106 1.00 89.56 304 PHE A O 1
ATOM 2405 N N . SER A 1 305 ? -1.422 -0.932 -26.763 1.00 89.06 305 SER A N 1
ATOM 2406 C CA . SER A 1 305 ? -1.181 -1.428 -25.410 1.00 89.06 305 SER A CA 1
ATOM 2407 C C . SER A 1 305 ? 0.088 -2.289 -25.329 1.00 89.06 305 SER A C 1
ATOM 2409 O O . SER A 1 305 ? 0.131 -3.381 -25.921 1.00 89.06 305 SER A O 1
ATOM 2411 N N . PRO A 1 306 ? 1.100 -1.855 -24.551 1.00 91.31 306 PRO A N 1
ATOM 2412 C CA . PRO A 1 306 ? 2.259 -2.681 -24.246 1.00 91.31 306 PRO A CA 1
ATOM 2413 C C . PRO A 1 306 ? 1.876 -3.950 -23.493 1.00 91.31 306 PRO A C 1
ATOM 2415 O O . PRO A 1 306 ? 2.452 -5.003 -23.744 1.00 91.31 306 PRO A O 1
ATOM 2418 N N . THR A 1 307 ? 0.901 -3.858 -22.584 1.00 86.25 307 THR A N 1
ATOM 2419 C CA . THR A 1 307 ? 0.547 -4.950 -21.669 1.00 86.25 307 THR A CA 1
ATOM 2420 C C . THR A 1 307 ? -0.423 -5.980 -22.255 1.00 86.25 307 THR A C 1
ATOM 2422 O O . THR A 1 307 ? -0.573 -7.067 -21.690 1.00 86.25 307 THR A O 1
ATOM 2425 N N . VAL A 1 308 ? -1.095 -5.663 -23.365 1.00 84.12 308 VAL A N 1
ATOM 2426 C CA . VAL A 1 308 ? -2.050 -6.560 -24.034 1.00 84.12 308 VAL A CA 1
ATOM 2427 C C . VAL A 1 308 ? -1.529 -6.980 -25.405 1.00 84.12 308 VAL A C 1
ATOM 2429 O O . VAL A 1 308 ? -1.187 -8.146 -25.599 1.00 84.12 308 VAL A O 1
ATOM 2432 N N . THR A 1 309 ? -1.439 -6.046 -26.354 1.00 88.25 309 THR A N 1
ATOM 2433 C CA . THR A 1 309 ? -1.114 -6.380 -27.749 1.00 88.25 309 THR A CA 1
ATOM 2434 C C . THR A 1 309 ? 0.366 -6.666 -27.942 1.00 88.25 309 THR A C 1
ATOM 2436 O O . THR A 1 309 ? 0.715 -7.750 -28.410 1.00 88.25 309 THR A O 1
ATOM 2439 N N . LEU A 1 310 ? 1.251 -5.740 -27.560 1.00 92.31 310 LEU A N 1
ATOM 2440 C CA . LEU A 1 310 ? 2.690 -5.929 -27.792 1.00 92.31 310 LEU A CA 1
ATOM 2441 C C . LEU A 1 310 ? 3.249 -7.074 -26.942 1.00 92.31 310 LEU A C 1
ATOM 2443 O O . LEU A 1 310 ? 4.081 -7.839 -27.423 1.00 92.31 310 LEU A O 1
ATOM 2447 N N . ALA A 1 311 ? 2.727 -7.257 -25.724 1.00 90.31 311 ALA A N 1
ATOM 2448 C CA . ALA A 1 311 ? 3.040 -8.397 -24.868 1.00 90.31 311 ALA A CA 1
ATOM 2449 C C . ALA A 1 311 ? 2.833 -9.743 -25.585 1.00 90.31 311 ALA A C 1
ATOM 2451 O O . ALA A 1 311 ? 3.695 -10.622 -25.524 1.00 90.31 311 ALA A O 1
ATOM 2452 N N . ARG A 1 312 ? 1.707 -9.904 -26.295 1.00 89.56 312 ARG A N 1
ATOM 2453 C CA . ARG A 1 312 ? 1.397 -11.141 -27.024 1.00 89.56 312 ARG A CA 1
ATOM 2454 C C . ARG A 1 312 ? 2.461 -11.449 -28.075 1.00 89.56 312 ARG A C 1
ATOM 2456 O O . ARG A 1 312 ? 2.946 -12.576 -28.137 1.00 89.56 312 ARG A O 1
ATOM 2463 N N . TYR A 1 313 ? 2.830 -10.452 -28.874 1.00 91.75 313 TYR A N 1
ATOM 2464 C CA . TYR A 1 313 ? 3.832 -10.615 -29.925 1.00 91.75 313 TYR A CA 1
ATOM 2465 C C . TYR A 1 313 ? 5.235 -10.826 -29.354 1.00 91.75 313 TYR A C 1
ATOM 2467 O O . TYR A 1 313 ? 5.943 -11.707 -29.827 1.00 91.75 313 TYR A O 1
ATOM 2475 N N . ALA A 1 314 ? 5.606 -10.127 -28.276 1.00 92.62 314 ALA A N 1
ATOM 2476 C CA . ALA A 1 314 ? 6.884 -10.341 -27.598 1.00 92.62 314 ALA A CA 1
ATOM 2477 C C . ALA A 1 314 ? 7.062 -11.805 -27.152 1.00 92.62 314 ALA A C 1
ATOM 2479 O O . ALA A 1 314 ? 8.123 -12.392 -27.359 1.00 92.62 314 ALA A O 1
ATOM 2480 N N . ARG A 1 315 ? 6.008 -12.438 -26.613 1.00 89.62 315 ARG A N 1
ATOM 2481 C CA . ARG A 1 315 ? 6.036 -13.873 -26.274 1.00 89.62 315 ARG A CA 1
ATOM 2482 C C . ARG A 1 315 ? 6.149 -14.766 -27.504 1.00 89.62 315 ARG A C 1
ATOM 2484 O O . ARG A 1 315 ? 6.907 -15.724 -27.476 1.00 89.62 315 ARG A O 1
ATOM 2491 N N . GLN A 1 316 ? 5.445 -14.456 -28.590 1.00 89.38 316 GLN A N 1
ATOM 2492 C CA . GLN A 1 316 ? 5.554 -15.233 -29.829 1.00 89.38 316 GLN A CA 1
ATOM 2493 C C . GLN A 1 316 ? 6.968 -15.178 -30.426 1.00 89.38 316 GLN A C 1
ATOM 2495 O O . GLN A 1 316 ? 7.498 -16.216 -30.817 1.00 89.38 316 GLN A O 1
ATOM 2500 N N . VAL A 1 317 ? 7.604 -14.003 -30.427 1.00 92.00 317 VAL A N 1
ATOM 2501 C CA . VAL A 1 317 ? 8.991 -13.829 -30.886 1.00 92.00 317 VAL A CA 1
ATOM 2502 C C . VAL A 1 317 ? 9.966 -14.620 -30.011 1.00 92.00 317 VAL A C 1
ATOM 2504 O O . VAL A 1 317 ? 10.832 -15.315 -30.533 1.00 92.00 317 VAL A O 1
ATOM 2507 N N . LEU A 1 318 ? 9.826 -14.563 -28.683 1.00 90.38 318 LEU A N 1
ATOM 2508 C CA . LEU A 1 318 ? 10.772 -15.222 -27.774 1.00 90.38 318 LEU A CA 1
ATOM 2509 C C . LEU A 1 318 ? 10.569 -16.736 -27.651 1.00 90.38 318 LEU A C 1
ATOM 2511 O O . LEU A 1 318 ? 11.556 -17.465 -27.574 1.00 90.38 318 LEU A O 1
ATOM 2515 N N . ASP A 1 319 ? 9.321 -17.204 -27.617 1.00 89.38 319 ASP A N 1
ATOM 2516 C CA . ASP A 1 319 ? 9.000 -18.614 -27.359 1.00 89.38 319 ASP A CA 1
ATOM 2517 C C . ASP A 1 319 ? 8.975 -19.448 -28.643 1.00 89.38 319 ASP A C 1
ATOM 2519 O O . ASP A 1 319 ? 9.341 -20.621 -28.625 1.00 89.38 319 ASP A O 1
ATOM 2523 N N . HIS A 1 320 ? 8.547 -18.848 -29.757 1.00 87.75 320 HIS A N 1
ATOM 2524 C CA . HIS A 1 320 ? 8.316 -19.555 -31.020 1.00 87.75 320 HIS A CA 1
ATOM 2525 C C . HIS A 1 320 ? 9.208 -19.054 -32.161 1.00 87.75 320 HIS A C 1
ATOM 2527 O O . HIS A 1 320 ? 9.033 -19.500 -33.291 1.00 87.75 320 HIS A O 1
ATOM 2533 N N . ASN A 1 321 ? 10.151 -18.141 -31.885 1.00 86.12 321 ASN A N 1
ATOM 2534 C CA . ASN A 1 321 ? 10.996 -17.494 -32.897 1.00 86.12 321 ASN A CA 1
ATOM 2535 C C . ASN A 1 321 ? 10.177 -16.916 -34.065 1.00 86.12 321 ASN A C 1
ATOM 2537 O O . ASN A 1 321 ? 10.569 -17.040 -35.222 1.00 86.12 321 ASN A O 1
ATOM 2541 N N . LEU A 1 322 ? 9.016 -16.320 -33.768 1.00 87.31 322 LEU A N 1
ATOM 2542 C CA . LEU A 1 322 ? 8.181 -15.695 -34.791 1.00 87.31 322 LEU A CA 1
ATOM 2543 C C . LEU A 1 322 ? 8.947 -14.561 -35.490 1.00 87.31 322 LEU A C 1
ATOM 2545 O O . LEU A 1 322 ? 9.428 -13.642 -34.831 1.00 87.31 322 LEU A O 1
ATOM 2549 N N . GLU A 1 323 ? 8.976 -14.581 -36.820 1.00 81.31 323 GLU A N 1
ATOM 2550 C CA . GLU A 1 323 ? 9.495 -13.487 -37.643 1.00 81.31 323 GLU A CA 1
ATOM 2551 C C . GLU A 1 323 ? 8.389 -12.448 -37.883 1.00 81.31 323 GLU A C 1
ATOM 2553 O O . GLU A 1 323 ? 7.653 -12.496 -38.867 1.00 81.31 323 GLU A O 1
ATOM 2558 N N . SER A 1 324 ? 8.230 -11.504 -36.955 1.00 78.69 324 SER A N 1
ATOM 2559 C CA . SER A 1 324 ? 7.225 -10.432 -37.044 1.00 78.69 324 SER A CA 1
ATOM 2560 C C . SER A 1 324 ? 7.655 -9.230 -37.899 1.00 78.69 324 SER A C 1
ATOM 2562 O O . SER A 1 324 ? 6.935 -8.231 -37.975 1.00 78.69 324 SER A O 1
ATOM 2564 N N . GLY A 1 325 ? 8.807 -9.319 -38.568 1.00 84.69 325 GLY A N 1
ATOM 2565 C CA . GLY A 1 325 ? 9.358 -8.255 -39.405 1.00 84.69 325 GLY A CA 1
ATOM 2566 C C . GLY A 1 325 ? 9.844 -7.076 -38.567 1.00 84.69 325 GLY A C 1
ATOM 2567 O O . GLY A 1 325 ? 10.933 -7.127 -38.021 1.00 84.69 325 GLY A O 1
ATOM 2568 N N . CYS A 1 326 ? 9.045 -6.015 -38.479 1.00 88.25 326 CYS A N 1
ATOM 2569 C CA . CYS A 1 326 ? 9.338 -4.807 -37.697 1.00 88.25 326 CYS A CA 1
ATOM 2570 C C . CYS A 1 326 ? 8.152 -4.391 -36.809 1.00 88.25 326 CYS A C 1
ATOM 2572 O O . CYS A 1 326 ? 8.009 -3.222 -36.444 1.00 88.25 326 CYS A O 1
ATOM 2574 N N . LEU A 1 327 ? 7.244 -5.327 -36.508 1.00 92.38 327 LEU A N 1
ATOM 2575 C CA . LEU A 1 327 ? 6.002 -5.055 -35.788 1.00 92.38 327 LEU A CA 1
ATOM 2576 C C . LEU A 1 327 ? 6.249 -4.488 -34.388 1.00 92.38 327 LEU A C 1
ATOM 2578 O O . LEU A 1 327 ? 5.604 -3.509 -34.011 1.00 92.38 327 LEU A O 1
ATOM 2582 N N . LEU A 1 328 ? 7.141 -5.095 -33.605 1.00 93.94 328 LEU A N 1
ATOM 2583 C CA . LEU A 1 328 ? 7.444 -4.660 -32.245 1.00 93.94 328 LEU A CA 1
ATOM 2584 C C . LEU A 1 328 ? 8.228 -3.346 -32.244 1.00 93.94 328 LEU A C 1
ATOM 2586 O O . LEU A 1 328 ? 7.897 -2.446 -31.465 1.00 93.94 328 LEU A O 1
ATOM 2590 N N . GLU A 1 329 ? 9.209 -3.201 -33.139 1.00 94.56 329 GLU A N 1
ATOM 2591 C CA . GLU A 1 329 ? 9.928 -1.943 -33.351 1.00 94.56 329 GLU A CA 1
ATOM 2592 C C . GLU A 1 329 ? 8.947 -0.809 -33.682 1.00 94.56 329 GLU A C 1
ATOM 2594 O O . GLU A 1 329 ? 8.890 0.207 -32.980 1.00 94.56 329 GLU A O 1
ATOM 2599 N N . MET A 1 330 ? 8.145 -0.980 -34.736 1.00 94.31 330 MET A N 1
ATOM 2600 C CA . MET A 1 330 ? 7.175 0.022 -35.170 1.00 94.31 330 MET A CA 1
ATOM 2601 C C . MET A 1 330 ? 6.120 0.272 -34.097 1.00 94.31 330 MET A C 1
ATOM 2603 O O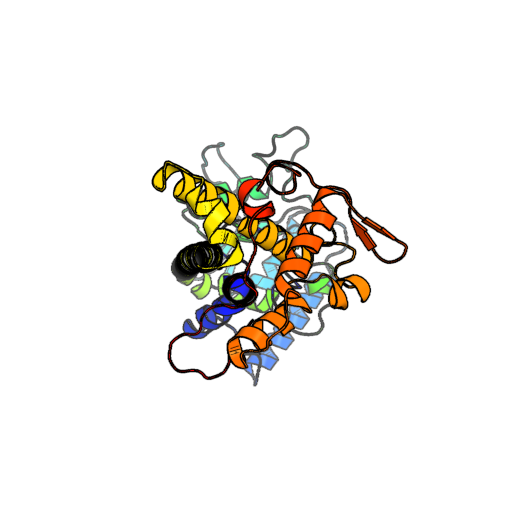 . MET A 1 330 ? 5.732 1.420 -33.887 1.00 94.31 330 MET A O 1
ATOM 2607 N N . GLY A 1 331 ? 5.678 -0.770 -33.392 1.00 94.25 331 GLY A N 1
ATOM 2608 C CA . GLY A 1 331 ? 4.728 -0.674 -32.289 1.00 94.25 331 GLY A CA 1
ATOM 2609 C C . GLY A 1 331 ? 5.227 0.256 -31.186 1.00 94.25 331 GLY A C 1
ATOM 2610 O O . GLY A 1 331 ? 4.531 1.205 -30.822 1.00 94.25 331 GLY A O 1
ATOM 2611 N N . LEU A 1 332 ? 6.460 0.055 -30.706 1.00 94.44 332 LEU A N 1
ATOM 2612 C CA . LEU A 1 332 ? 7.048 0.920 -29.681 1.00 94.44 332 LEU A CA 1
ATOM 2613 C C . LEU A 1 332 ? 7.323 2.339 -30.173 1.00 94.44 332 LEU A C 1
ATOM 2615 O O . LEU A 1 332 ? 7.051 3.302 -29.454 1.00 94.44 332 LEU A O 1
ATOM 2619 N N . ARG A 1 333 ? 7.827 2.498 -31.399 1.00 93.69 333 ARG A N 1
ATOM 2620 C CA . ARG A 1 333 ? 8.061 3.830 -31.976 1.00 93.69 333 ARG A CA 1
ATOM 2621 C C . ARG A 1 333 ? 6.760 4.609 -32.130 1.00 93.69 333 ARG A C 1
ATOM 2623 O O . ARG A 1 333 ? 6.700 5.776 -31.748 1.00 93.69 333 ARG A O 1
ATOM 2630 N N . ASN A 1 334 ? 5.707 3.961 -32.627 1.00 93.19 334 ASN A N 1
ATOM 2631 C CA . ASN A 1 334 ? 4.381 4.561 -32.756 1.00 93.19 334 ASN A CA 1
ATOM 2632 C C . ASN A 1 334 ? 3.793 4.925 -31.396 1.00 93.19 334 ASN A C 1
ATOM 2634 O O . ASN A 1 334 ? 3.241 6.012 -31.252 1.00 93.19 334 ASN A O 1
ATOM 2638 N N . LEU A 1 335 ? 3.960 4.062 -30.396 1.00 93.19 335 LEU A N 1
ATOM 2639 C CA . LEU A 1 335 ? 3.546 4.336 -29.027 1.00 93.19 335 LEU A CA 1
ATOM 2640 C C . LEU A 1 335 ? 4.247 5.578 -28.458 1.00 93.19 335 LEU A C 1
ATOM 2642 O O . LEU A 1 335 ? 3.590 6.464 -27.918 1.00 93.19 335 LEU A O 1
ATOM 2646 N N . PHE A 1 336 ? 5.572 5.681 -28.590 1.00 93.50 336 PHE A N 1
ATOM 2647 C CA . PHE A 1 336 ? 6.299 6.855 -28.100 1.00 93.50 336 PHE A CA 1
ATOM 2648 C C . PHE A 1 336 ? 5.932 8.120 -28.866 1.00 93.50 336 PHE A C 1
ATOM 2650 O O . PHE A 1 336 ? 5.765 9.168 -28.243 1.00 93.50 336 PHE A O 1
ATOM 2657 N N . ARG A 1 337 ? 5.746 8.018 -30.186 1.00 91.81 337 ARG A N 1
ATOM 2658 C CA . ARG A 1 337 ? 5.279 9.125 -31.023 1.00 91.81 337 ARG A CA 1
ATOM 2659 C C . ARG A 1 337 ? 3.897 9.615 -30.592 1.00 91.81 337 ARG A C 1
ATOM 2661 O O . ARG A 1 337 ? 3.710 10.813 -30.439 1.00 91.81 337 ARG A O 1
ATOM 2668 N N . LEU A 1 338 ? 2.973 8.704 -30.296 1.00 91.69 338 LEU A N 1
ATOM 2669 C CA . LEU A 1 338 ? 1.626 9.022 -29.817 1.00 91.69 338 LEU A CA 1
ATOM 2670 C C . LEU A 1 338 ? 1.640 9.860 -28.525 1.00 91.69 338 LEU A C 1
ATOM 2672 O O . LEU A 1 338 ? 0.836 10.776 -28.388 1.00 91.69 338 LEU A O 1
ATOM 2676 N N . PHE A 1 339 ? 2.573 9.615 -27.599 1.00 91.31 339 PHE A N 1
ATOM 2677 C CA . PHE A 1 339 ? 2.736 10.451 -26.397 1.00 91.31 339 PHE A CA 1
ATOM 2678 C C . PHE A 1 339 ? 3.588 11.711 -26.617 1.00 91.31 339 PHE A C 1
ATOM 2680 O O . PHE A 1 339 ? 3.461 12.674 -25.857 1.00 91.31 339 PHE A O 1
ATOM 2687 N N . ALA A 1 340 ? 4.458 11.715 -27.628 1.00 90.94 340 ALA A N 1
ATOM 2688 C CA . ALA A 1 340 ? 5.274 12.870 -27.994 1.00 90.94 340 ALA A CA 1
ATOM 2689 C C . ALA A 1 340 ? 4.455 13.945 -28.723 1.00 90.94 340 ALA A C 1
ATOM 2691 O O . ALA A 1 340 ? 4.550 15.122 -28.385 1.00 90.94 340 ALA A O 1
ATOM 2692 N N . GLU A 1 341 ? 3.643 13.531 -29.695 1.00 90.44 341 GLU A N 1
ATOM 2693 C CA . GLU A 1 341 ? 2.889 14.399 -30.610 1.00 90.44 341 GLU A CA 1
ATOM 2694 C C . GLU A 1 341 ? 1.414 14.539 -30.213 1.00 90.44 341 GLU A C 1
ATOM 2696 O O . GLU A 1 341 ? 0.745 15.476 -30.645 1.00 90.44 341 GLU A O 1
ATOM 2701 N N . GLY A 1 342 ? 0.914 13.646 -29.353 1.00 89.75 342 GLY A N 1
ATOM 2702 C CA . GLY A 1 342 ? -0.506 13.535 -29.042 1.00 89.75 342 GLY A CA 1
ATOM 2703 C C . GLY A 1 342 ? -1.293 12.819 -30.143 1.00 89.75 342 GLY A C 1
ATOM 2704 O O . GLY A 1 342 ? -0.804 12.560 -31.241 1.00 89.75 342 GLY A O 1
ATOM 2705 N N . LEU A 1 343 ? -2.541 12.477 -29.836 1.00 89.12 343 LEU A N 1
ATOM 2706 C CA . LEU A 1 343 ? -3.480 11.884 -30.787 1.00 89.12 343 LEU A CA 1
ATOM 2707 C C . LEU A 1 343 ? -4.904 12.224 -30.358 1.00 89.12 343 LEU A C 1
ATOM 2709 O O . LEU A 1 343 ? -5.252 12.044 -29.195 1.00 89.12 343 LEU A O 1
ATOM 2713 N N . HIS A 1 344 ? -5.736 12.676 -31.292 1.00 88.94 344 HIS A N 1
ATOM 2714 C CA . HIS A 1 344 ? -7.152 12.921 -31.043 1.00 88.94 344 HIS A CA 1
ATOM 2715 C C . HIS A 1 344 ? -8.000 12.221 -32.102 1.00 88.94 344 HIS A C 1
ATOM 2717 O O . HIS A 1 344 ? -7.973 12.581 -33.277 1.00 88.94 344 HIS A O 1
ATOM 2723 N N . CYS A 1 345 ? -8.769 11.228 -31.672 1.00 86.44 345 CYS A N 1
ATOM 2724 C CA . CYS A 1 345 ? -9.847 10.612 -32.433 1.00 86.44 345 CYS A CA 1
ATOM 2725 C C . CYS A 1 345 ? -11.030 10.302 -31.503 1.00 86.44 345 CYS A C 1
ATOM 2727 O O . CYS A 1 345 ? -10.956 10.514 -30.292 1.00 86.44 345 CYS A O 1
ATOM 2729 N N . THR A 1 346 ? -12.131 9.799 -32.064 1.00 81.50 346 THR A N 1
ATOM 2730 C CA . THR A 1 346 ? -13.382 9.543 -31.330 1.00 81.50 346 THR A CA 1
ATOM 2731 C C . THR A 1 346 ? -13.210 8.601 -30.135 1.00 81.50 346 THR A C 1
ATOM 2733 O O . THR A 1 346 ? -13.867 8.783 -29.116 1.00 81.50 346 THR A O 1
ATOM 2736 N N . GLU A 1 347 ? -12.319 7.612 -30.240 1.00 75.69 347 GLU A N 1
ATOM 2737 C CA . GLU A 1 347 ? -12.101 6.594 -29.201 1.00 75.69 347 GLU A CA 1
ATOM 2738 C C . GLU A 1 347 ? -10.858 6.850 -28.339 1.00 75.69 347 GLU A C 1
ATOM 2740 O O . GLU A 1 347 ? -10.701 6.228 -27.292 1.00 75.69 347 GLU A O 1
ATOM 2745 N N . LEU A 1 348 ? -9.954 7.743 -28.752 1.00 84.00 348 LEU A N 1
ATOM 2746 C CA . LEU A 1 348 ? -8.665 7.924 -28.091 1.00 84.00 348 LEU A CA 1
ATOM 2747 C C . LEU A 1 348 ? -8.218 9.386 -28.137 1.00 84.00 348 LEU A C 1
ATOM 2749 O O . LEU A 1 348 ? -8.074 9.982 -29.202 1.00 84.00 348 LEU A O 1
ATOM 2753 N N . SER A 1 349 ? -7.956 9.950 -26.960 1.00 87.19 349 SER A N 1
ATOM 2754 C CA . SER A 1 349 ? -7.473 11.320 -26.806 1.00 87.19 349 SER A CA 1
ATOM 2755 C C . SER A 1 349 ? -6.252 11.350 -25.892 1.00 87.19 349 SER A C 1
ATOM 2757 O O . SER A 1 349 ? -6.373 11.198 -24.676 1.00 87.19 349 SER A O 1
ATOM 2759 N N . VAL A 1 350 ? -5.082 11.598 -26.473 1.00 86.81 350 VAL A N 1
ATOM 2760 C CA . VAL A 1 350 ? -3.796 11.714 -25.784 1.00 86.81 350 VAL A CA 1
ATOM 2761 C C . VAL A 1 350 ? -3.264 13.122 -25.982 1.00 86.81 350 VAL A C 1
ATOM 2763 O O . VAL A 1 350 ? -3.027 13.553 -27.108 1.00 86.81 350 VAL A O 1
ATOM 2766 N N . LYS A 1 351 ? -3.049 13.836 -24.876 1.00 86.88 351 LYS A N 1
ATOM 2767 C CA . LYS A 1 351 ? -2.353 15.123 -24.916 1.00 86.88 351 LYS A CA 1
ATOM 2768 C C . LYS A 1 351 ? -0.839 14.889 -25.016 1.00 86.88 351 LYS A C 1
ATOM 2770 O O . LYS A 1 351 ? -0.345 13.986 -24.337 1.00 86.88 351 LYS A O 1
ATOM 2775 N N . PRO A 1 352 ? -0.101 15.705 -25.787 1.00 89.00 352 PRO A N 1
ATOM 2776 C CA . PRO A 1 352 ? 1.357 15.631 -25.839 1.00 89.00 352 PRO A CA 1
ATOM 2777 C C . PRO A 1 352 ? 1.969 15.789 -24.440 1.00 89.00 352 PRO A C 1
ATOM 2779 O O . PRO A 1 352 ? 1.654 16.748 -23.733 1.00 89.00 352 PRO A O 1
ATOM 2782 N N . LEU A 1 353 ? 2.843 14.864 -24.034 1.00 83.62 353 LEU A N 1
ATOM 2783 C CA . LEU A 1 353 ? 3.498 14.892 -22.717 1.00 83.62 353 LEU A CA 1
ATOM 2784 C C . LEU A 1 353 ? 4.862 15.601 -22.738 1.00 83.62 353 LEU A C 1
ATOM 2786 O O . LEU A 1 353 ? 5.279 16.156 -21.722 1.00 83.62 353 LEU A O 1
ATOM 2790 N N . GLY A 1 354 ? 5.549 15.608 -23.887 1.00 81.06 354 GLY A N 1
ATOM 2791 C CA . GLY A 1 354 ? 6.825 16.302 -24.090 1.00 81.06 354 GLY A CA 1
ATOM 2792 C C . GLY A 1 354 ? 7.909 16.000 -23.037 1.00 81.06 354 GLY A C 1
ATOM 2793 O O . GLY A 1 354 ? 8.027 14.889 -22.509 1.00 81.06 354 GLY A O 1
ATOM 2794 N N . GLY A 1 355 ? 8.741 17.006 -22.749 1.00 83.88 355 GLY A N 1
ATOM 2795 C CA . GLY A 1 355 ? 9.753 16.961 -21.689 1.00 83.88 355 GLY A CA 1
ATOM 2796 C C . GLY A 1 355 ? 10.935 16.018 -21.952 1.00 83.88 355 GLY A C 1
ATOM 2797 O O . GLY A 1 355 ? 11.170 15.563 -23.069 1.00 83.88 355 GLY A O 1
ATOM 2798 N N . ALA A 1 356 ? 11.699 15.719 -20.898 1.00 83.94 356 ALA A N 1
ATOM 2799 C CA . ALA A 1 356 ? 12.912 14.898 -20.991 1.00 83.94 356 ALA A CA 1
ATOM 2800 C C . ALA A 1 356 ? 12.641 13.421 -21.337 1.00 83.94 356 ALA A C 1
ATOM 2802 O O . ALA A 1 356 ? 13.557 12.726 -21.768 1.00 83.94 356 ALA A O 1
ATOM 2803 N N . LEU A 1 357 ? 11.403 12.947 -21.143 1.00 86.81 357 LEU A N 1
ATOM 2804 C CA . LEU A 1 357 ? 10.995 11.590 -21.499 1.00 86.81 357 LEU A CA 1
ATOM 2805 C C . LEU A 1 357 ? 10.407 11.544 -22.905 1.00 86.81 357 LEU A C 1
ATOM 2807 O O . LEU A 1 357 ? 10.972 10.866 -23.747 1.00 86.81 357 LEU A O 1
ATOM 2811 N N . PHE A 1 358 ? 9.327 12.263 -23.213 1.00 89.81 358 PHE A N 1
ATOM 2812 C CA . PHE A 1 358 ? 8.614 12.132 -24.496 1.00 89.81 358 PHE A CA 1
ATOM 2813 C C . PHE A 1 358 ? 8.955 13.218 -25.524 1.00 89.81 358 PHE A C 1
ATOM 2815 O O . PHE A 1 358 ? 8.367 13.245 -26.596 1.00 89.81 358 PHE A O 1
ATOM 2822 N N . GLY A 1 359 ? 9.918 14.101 -25.249 1.00 86.44 359 GLY A N 1
ATOM 2823 C CA . GLY A 1 359 ? 10.371 15.089 -26.227 1.00 86.44 359 GLY A CA 1
ATOM 2824 C C . GLY A 1 359 ? 11.003 14.452 -27.471 1.00 86.44 359 GLY A C 1
ATOM 2825 O O . GLY A 1 359 ? 11.697 13.434 -27.377 1.00 86.44 359 GLY A O 1
ATOM 2826 N N . ALA A 1 360 ? 10.819 15.101 -28.625 1.00 78.00 360 ALA A N 1
ATOM 2827 C CA . ALA A 1 360 ? 11.319 14.652 -29.932 1.00 78.00 360 ALA A CA 1
ATOM 2828 C C . ALA A 1 360 ? 12.844 14.420 -29.972 1.00 78.00 360 ALA A C 1
ATOM 2830 O O . ALA A 1 360 ? 13.335 13.605 -30.743 1.00 78.00 360 ALA A O 1
ATOM 2831 N N . HIS A 1 361 ? 13.599 15.090 -29.095 1.00 83.69 361 HIS A N 1
ATOM 2832 C CA . HIS A 1 361 ? 15.061 14.992 -29.015 1.00 83.69 361 HIS A CA 1
ATOM 2833 C C . HIS A 1 361 ? 15.565 14.234 -27.780 1.00 83.69 361 HIS A C 1
ATOM 2835 O O . HIS A 1 361 ? 16.728 14.376 -27.401 1.00 83.69 361 HIS A O 1
ATOM 2841 N N . ALA A 1 362 ? 14.715 13.453 -27.108 1.00 87.31 362 ALA A N 1
ATOM 2842 C CA . ALA A 1 362 ? 15.137 12.733 -25.907 1.00 87.31 362 ALA A CA 1
ATOM 2843 C C . ALA A 1 362 ? 16.019 11.507 -26.220 1.00 87.31 362 ALA A C 1
ATOM 2845 O O . ALA A 1 362 ? 16.871 11.148 -25.406 1.00 87.31 362 ALA A O 1
ATOM 2846 N N . THR A 1 363 ? 15.842 10.896 -27.398 1.00 92.44 363 THR A N 1
ATOM 2847 C CA . THR A 1 363 ? 16.565 9.689 -27.846 1.00 92.44 363 THR A CA 1
ATOM 2848 C C . THR A 1 363 ? 17.033 9.783 -29.310 1.00 92.44 363 THR A C 1
ATOM 2850 O O . THR A 1 363 ? 16.656 8.933 -30.114 1.00 92.44 363 THR A O 1
ATOM 2853 N N . PRO A 1 364 ? 17.772 10.830 -29.718 1.00 92.25 364 PRO A N 1
ATOM 2854 C CA . PRO A 1 364 ? 18.082 11.080 -31.126 1.00 92.25 364 PRO A CA 1
ATOM 2855 C C . PRO A 1 364 ? 18.923 9.972 -31.767 1.00 92.25 364 PRO A C 1
ATOM 2857 O O . PRO A 1 364 ? 18.628 9.575 -32.883 1.00 92.25 364 PRO A O 1
ATOM 2860 N N . LEU A 1 365 ? 19.919 9.422 -31.063 1.00 93.94 365 LEU A N 1
ATOM 2861 C CA . LEU A 1 365 ? 20.748 8.353 -31.623 1.00 93.94 365 LEU A CA 1
ATOM 2862 C C . LEU A 1 365 ? 19.943 7.060 -31.786 1.00 93.94 365 LEU A C 1
ATOM 2864 O O . LEU A 1 365 ? 19.946 6.469 -32.857 1.00 93.94 365 LEU A O 1
ATOM 2868 N N . LEU A 1 366 ? 19.218 6.636 -30.747 1.00 94.12 366 LEU A N 1
ATOM 2869 C CA . LEU A 1 366 ? 18.399 5.423 -30.829 1.00 94.12 366 LEU A CA 1
ATOM 2870 C C . LEU A 1 366 ? 17.247 5.556 -31.824 1.00 94.12 366 LEU A C 1
ATOM 2872 O O . LEU A 1 366 ? 16.829 4.552 -32.392 1.00 94.12 366 LEU A O 1
ATOM 2876 N N . SER A 1 367 ? 16.724 6.765 -32.040 1.00 91.69 367 SER A N 1
ATOM 2877 C CA . SER A 1 367 ? 15.652 6.978 -33.019 1.00 91.69 367 SER A CA 1
ATOM 2878 C C . SER A 1 367 ? 16.128 6.704 -34.444 1.00 91.69 367 SER A C 1
ATOM 2880 O O . SER A 1 367 ? 15.337 6.197 -35.236 1.00 91.69 367 SER A O 1
ATOM 2882 N N . ASP A 1 368 ? 17.407 6.954 -34.724 1.00 92.69 368 ASP A N 1
ATOM 2883 C CA . ASP A 1 368 ? 18.013 6.779 -36.044 1.00 92.69 368 ASP A CA 1
ATOM 2884 C C . ASP A 1 368 ? 18.581 5.368 -36.277 1.00 92.69 368 ASP A C 1
ATOM 2886 O O . ASP A 1 368 ? 18.912 5.022 -37.407 1.00 92.69 368 ASP A O 1
ATOM 2890 N N . LEU A 1 369 ? 18.706 4.534 -35.246 1.00 95.25 369 LEU A N 1
ATOM 2891 C CA . LEU A 1 369 ? 19.195 3.154 -35.366 1.00 95.25 369 LEU A CA 1
ATOM 2892 C C . LEU A 1 369 ? 18.035 2.168 -35.500 1.00 95.25 369 LEU A C 1
ATOM 2894 O O . LEU A 1 369 ? 16.970 2.411 -34.942 1.00 95.25 369 LEU A O 1
ATOM 2898 N N . ARG A 1 370 ? 18.241 1.041 -36.188 1.00 94.81 370 ARG A N 1
ATOM 2899 C CA . ARG A 1 370 ? 17.288 -0.078 -36.253 1.00 94.81 370 ARG A CA 1
ATOM 2900 C C . ARG A 1 370 ? 17.204 -0.812 -34.927 1.00 94.81 370 ARG A C 1
ATOM 2902 O O . ARG A 1 370 ? 18.225 -1.025 -34.271 1.00 94.81 370 ARG A O 1
ATOM 2909 N N . TRP A 1 371 ? 15.987 -1.177 -34.532 1.00 93.81 371 TRP A N 1
ATOM 2910 C CA . TRP A 1 371 ? 15.744 -2.002 -33.354 1.00 93.81 371 TRP A CA 1
ATOM 2911 C C . TRP A 1 371 ? 15.314 -3.388 -33.811 1.00 93.81 371 TRP A C 1
ATOM 2913 O O . TRP A 1 371 ? 14.267 -3.537 -34.429 1.00 93.81 371 TRP A O 1
ATOM 2923 N N . ASP A 1 372 ? 16.115 -4.392 -33.480 1.00 89.50 372 ASP A N 1
ATOM 2924 C CA . ASP A 1 372 ? 15.779 -5.783 -33.760 1.00 89.50 372 ASP A CA 1
ATOM 2925 C C . ASP A 1 372 ? 14.515 -6.230 -32.991 1.00 89.50 372 ASP A C 1
ATOM 2927 O O . ASP A 1 372 ? 14.339 -5.893 -31.813 1.00 89.50 372 ASP A O 1
ATOM 2931 N N . GLU A 1 373 ? 13.649 -7.027 -33.629 1.00 91.62 373 GLU A N 1
ATOM 2932 C CA . GLU A 1 373 ? 12.399 -7.516 -33.024 1.00 91.62 373 GLU A CA 1
ATOM 2933 C C . GLU A 1 373 ? 12.658 -8.344 -31.766 1.00 91.62 373 GLU A C 1
ATOM 2935 O O . GLU A 1 373 ? 11.924 -8.222 -30.784 1.00 91.62 373 GLU A O 1
ATOM 2940 N N . ARG A 1 374 ? 13.712 -9.168 -31.757 1.00 91.69 374 ARG A N 1
ATOM 2941 C CA . ARG A 1 374 ? 14.077 -9.987 -30.598 1.00 91.69 374 ARG A CA 1
ATOM 2942 C C . ARG A 1 374 ? 14.614 -9.111 -29.471 1.00 91.69 374 ARG A C 1
ATOM 2944 O O . ARG A 1 374 ? 14.284 -9.355 -28.309 1.00 91.69 374 ARG A O 1
ATOM 2951 N N . GLY A 1 375 ? 15.369 -8.063 -29.800 1.00 93.44 375 GLY A N 1
ATOM 2952 C CA . GLY A 1 375 ? 15.797 -7.023 -28.862 1.00 93.44 375 GLY A CA 1
ATOM 2953 C C . GLY A 1 375 ? 14.624 -6.290 -28.202 1.00 93.44 375 GLY A C 1
ATOM 2954 O O . GLY A 1 375 ? 14.589 -6.133 -26.978 1.00 93.44 375 GLY A O 1
ATOM 2955 N N . VAL A 1 376 ? 13.619 -5.892 -28.989 1.00 95.19 376 VAL A N 1
ATOM 2956 C CA . VAL A 1 376 ? 12.397 -5.253 -28.472 1.00 95.19 376 VAL A CA 1
ATOM 2957 C C . VAL A 1 376 ? 11.543 -6.239 -27.669 1.00 95.19 376 VAL A C 1
ATOM 2959 O O . VAL A 1 376 ? 11.030 -5.891 -26.603 1.00 95.19 376 VAL A O 1
ATOM 2962 N N . ALA A 1 377 ? 11.419 -7.483 -28.128 1.00 94.06 377 ALA A N 1
ATOM 2963 C CA . ALA A 1 377 ? 10.715 -8.530 -27.401 1.00 94.06 377 ALA A CA 1
ATOM 2964 C C . ALA A 1 377 ? 11.377 -8.809 -26.046 1.00 94.06 377 ALA A C 1
ATOM 2966 O O . ALA A 1 377 ? 10.679 -8.917 -25.041 1.00 94.06 377 ALA A O 1
ATOM 2967 N N . TRP A 1 378 ? 12.712 -8.856 -25.989 1.00 93.50 378 TRP A N 1
ATOM 2968 C CA . TRP A 1 378 ? 13.472 -8.986 -24.744 1.00 93.50 378 TRP A CA 1
ATOM 2969 C C . TRP A 1 378 ? 13.227 -7.814 -23.793 1.00 93.50 378 TRP A C 1
ATOM 2971 O O . TRP A 1 378 ? 12.997 -8.024 -22.601 1.00 93.50 378 TRP A O 1
ATOM 2981 N N . LEU A 1 379 ? 13.246 -6.583 -24.311 1.00 94.69 379 LEU A N 1
ATOM 2982 C CA . LEU A 1 379 ? 12.934 -5.381 -23.541 1.00 94.69 379 LEU A CA 1
ATOM 2983 C C . LEU A 1 379 ? 11.543 -5.482 -22.902 1.00 94.69 379 LEU A C 1
ATOM 2985 O O . LEU A 1 379 ? 11.406 -5.298 -21.693 1.00 94.69 379 LEU A O 1
ATOM 2989 N N . LEU A 1 380 ? 10.524 -5.812 -23.698 1.00 93.81 380 LEU A N 1
ATOM 2990 C CA . LEU A 1 380 ? 9.159 -6.002 -23.211 1.00 93.81 380 LEU A CA 1
ATOM 2991 C C . LEU A 1 380 ? 9.074 -7.165 -22.215 1.00 93.81 380 LEU A C 1
ATOM 2993 O O . LEU A 1 380 ? 8.457 -7.005 -21.164 1.00 93.81 380 LEU A O 1
ATOM 2997 N N . ASP A 1 381 ? 9.751 -8.289 -22.477 1.00 91.81 381 ASP A N 1
ATOM 2998 C CA . ASP A 1 381 ? 9.790 -9.452 -21.581 1.00 91.81 381 ASP A CA 1
ATOM 2999 C C . ASP A 1 381 ? 10.299 -9.077 -20.190 1.00 91.81 381 ASP A C 1
ATOM 3001 O O . ASP A 1 381 ? 9.684 -9.382 -19.166 1.00 91.81 381 ASP A O 1
ATOM 3005 N N . ARG A 1 382 ? 11.403 -8.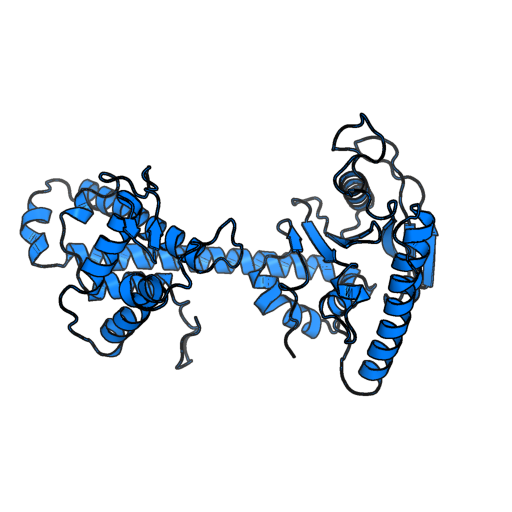330 -20.159 1.00 91.12 382 ARG A N 1
ATOM 3006 C CA . ARG A 1 382 ? 12.018 -7.880 -18.915 1.00 91.12 382 ARG A CA 1
ATOM 3007 C C . ARG A 1 382 ? 11.222 -6.794 -18.210 1.00 91.12 382 ARG A C 1
ATOM 3009 O O . ARG A 1 382 ? 11.466 -6.606 -17.031 1.00 91.12 382 ARG A O 1
ATOM 3016 N N . LEU A 1 383 ? 10.297 -6.085 -18.844 1.00 89.31 383 LEU A N 1
ATOM 3017 C CA . LEU A 1 383 ? 9.502 -5.064 -18.150 1.00 89.31 383 LEU A CA 1
ATOM 3018 C C . LEU A 1 383 ? 8.114 -5.554 -17.731 1.00 89.31 383 LEU A C 1
ATOM 3020 O O . LEU A 1 383 ? 7.557 -5.022 -16.776 1.00 89.31 383 LEU A O 1
ATOM 3024 N N . LEU A 1 384 ? 7.566 -6.552 -18.424 1.00 86.56 384 LEU A N 1
ATOM 3025 C CA . LEU A 1 384 ? 6.188 -7.006 -18.238 1.00 86.56 384 LEU A CA 1
ATOM 3026 C C . LEU A 1 384 ? 6.048 -8.249 -17.355 1.00 86.56 384 LEU A C 1
ATOM 3028 O O . LEU A 1 384 ? 4.995 -8.425 -16.750 1.00 86.56 384 LEU A O 1
ATOM 3032 N N . TRP A 1 385 ? 7.068 -9.109 -17.271 1.00 83.50 385 TRP A N 1
ATOM 3033 C CA . TRP A 1 385 ? 6.992 -10.353 -16.498 1.00 83.50 385 TRP A CA 1
ATOM 3034 C C . TRP A 1 385 ? 8.108 -10.434 -15.468 1.00 83.50 385 TRP A C 1
ATOM 3036 O O . TRP A 1 385 ? 9.259 -10.132 -15.765 1.00 83.50 385 TRP A O 1
ATOM 3046 N N . THR A 1 386 ? 7.811 -10.904 -14.258 1.00 66.88 386 THR A N 1
ATOM 3047 C CA . THR A 1 386 ? 8.854 -11.178 -13.260 1.00 66.88 386 THR A CA 1
ATOM 3048 C C . THR A 1 386 ? 9.540 -12.514 -13.582 1.00 66.88 386 THR A C 1
ATOM 3050 O O . THR A 1 386 ? 8.854 -13.505 -13.852 1.00 66.88 386 THR A O 1
ATOM 3053 N N . PRO A 1 387 ? 10.884 -12.602 -13.572 1.00 55.94 387 PRO A N 1
ATOM 3054 C CA . PRO A 1 387 ? 11.565 -13.874 -13.784 1.00 55.94 387 PRO A CA 1
ATOM 3055 C C . PRO A 1 387 ? 11.184 -14.878 -12.686 1.00 55.94 387 PRO A C 1
ATOM 3057 O O . PRO A 1 387 ? 11.262 -14.576 -11.496 1.00 55.94 387 PRO A O 1
ATOM 3060 N N . GLN A 1 388 ? 10.790 -16.091 -13.080 1.00 55.00 388 GLN A N 1
ATOM 3061 C CA . GLN A 1 388 ? 10.480 -17.155 -12.127 1.00 55.00 388 GLN A CA 1
ATOM 3062 C C . GLN A 1 388 ? 11.725 -17.643 -11.384 1.00 55.00 388 GLN A C 1
ATOM 3064 O O . GLN A 1 388 ? 12.833 -17.675 -11.926 1.00 55.00 388 GLN A O 1
ATOM 3069 N N . LYS A 1 389 ? 11.528 -18.110 -10.144 1.00 42.19 389 LYS A N 1
ATOM 3070 C CA . LYS A 1 389 ? 12.506 -18.985 -9.487 1.00 42.19 389 LYS A CA 1
ATOM 3071 C C . LYS A 1 389 ? 12.676 -20.248 -10.343 1.00 42.19 389 LYS A C 1
ATOM 3073 O O . LYS A 1 389 ? 11.694 -20.771 -10.858 1.00 42.19 389 LYS A O 1
ATOM 3078 N N . ARG A 1 390 ? 13.918 -20.726 -10.495 1.00 30.28 390 ARG A N 1
ATOM 3079 C CA . ARG A 1 390 ? 14.255 -21.956 -11.240 1.00 30.28 390 ARG A CA 1
ATOM 3080 C C . ARG A 1 390 ? 13.303 -23.110 -10.865 1.00 30.28 390 ARG A C 1
ATOM 3082 O O . ARG A 1 390 ? 13.247 -23.455 -9.688 1.00 30.28 390 ARG A O 1
ATOM 3089 N N . GLY A 1 391 ? 12.629 -23.707 -11.858 1.00 38.09 391 GLY A N 1
ATOM 3090 C CA . GLY A 1 391 ? 11.892 -24.975 -11.716 1.00 38.09 391 GLY A CA 1
ATOM 3091 C C . GLY A 1 391 ? 10.360 -24.943 -11.850 1.00 38.09 391 GLY A C 1
ATOM 3092 O O . GLY A 1 391 ? 9.728 -25.900 -11.420 1.00 38.09 391 GLY A O 1
ATOM 3093 N N . ALA A 1 392 ? 9.748 -23.897 -12.410 1.00 36.78 392 ALA A N 1
ATOM 3094 C CA . ALA A 1 392 ? 8.309 -23.870 -12.704 1.00 36.78 392 ALA A CA 1
ATOM 3095 C C . ALA A 1 392 ? 8.069 -23.514 -14.181 1.00 36.78 392 ALA A C 1
ATOM 3097 O O . ALA A 1 392 ? 8.738 -22.625 -14.701 1.00 36.78 392 ALA A O 1
ATOM 3098 N N . ASP A 1 393 ? 7.124 -24.197 -14.833 1.00 38.03 393 ASP A N 1
ATOM 3099 C CA . ASP A 1 393 ? 6.892 -24.118 -16.288 1.00 38.03 393 ASP A CA 1
ATOM 3100 C C . ASP A 1 393 ? 5.967 -22.966 -16.741 1.00 38.03 393 ASP A C 1
ATOM 3102 O O . ASP A 1 393 ? 5.686 -22.834 -17.929 1.00 38.03 393 ASP A O 1
ATOM 3106 N N . ALA A 1 394 ? 5.489 -22.093 -15.842 1.00 42.53 394 ALA A N 1
ATOM 3107 C CA . ALA A 1 394 ? 4.528 -21.042 -16.214 1.00 42.53 394 ALA A CA 1
ATOM 3108 C C . ALA A 1 394 ? 4.735 -19.707 -15.482 1.00 42.53 394 ALA A C 1
ATOM 3110 O O . ALA A 1 394 ? 4.426 -19.605 -14.295 1.00 42.53 394 ALA A O 1
ATOM 3111 N N . ARG A 1 395 ? 5.213 -18.670 -16.196 1.00 47.97 395 ARG A N 1
ATOM 3112 C CA . ARG A 1 395 ? 5.459 -17.304 -15.678 1.00 47.97 395 ARG A CA 1
ATOM 3113 C C . ARG A 1 395 ? 4.159 -16.604 -15.254 1.00 47.97 395 ARG A C 1
ATOM 3115 O O . ARG A 1 395 ? 3.196 -16.581 -16.013 1.00 47.97 395 ARG A O 1
ATOM 3122 N N . THR A 1 396 ? 4.160 -15.981 -14.076 1.00 42.47 396 THR A N 1
ATOM 3123 C CA . THR A 1 396 ? 3.062 -15.136 -13.571 1.00 42.47 396 THR A CA 1
ATOM 3124 C C . THR A 1 396 ? 3.285 -13.666 -13.926 1.00 42.47 396 THR A C 1
ATOM 3126 O O . THR A 1 396 ? 4.415 -13.178 -13.855 1.00 42.47 396 THR A O 1
ATOM 3129 N N . ARG A 1 397 ? 2.205 -13.003 -14.345 1.00 48.69 397 ARG A N 1
ATOM 3130 C CA . ARG A 1 397 ? 2.138 -11.577 -14.689 1.00 48.69 397 ARG A CA 1
ATOM 3131 C C . ARG A 1 397 ? 2.018 -10.708 -13.442 1.00 48.69 397 ARG A C 1
ATOM 3133 O O . ARG A 1 397 ? 1.364 -11.176 -12.484 1.00 48.69 397 ARG A O 1
#